Protein AF-A0A9P1C323-F1 (afdb_monomer_lite)

Radius of gyration: 33.11 Å; chains: 1; bounding box: 82×76×85 Å

InterPro domains:
  IPR007803 Aspartyl/asparaginy/proline hydroxylase [PF05118] (334-451)
  IPR027443 Isopenicillin N synthase-like superfamily [G3DSA:2.60.120.330] (253-458)
  IPR051821 Aspartyl/Asparaginyl beta-hydroxylase domain-containing protein [PTHR46332] (334-455)

pLDDT: mean 73.24, std 21.14, range [24.55, 97.62]

Sequence (754 aa):
MRPRNAAISAQFGLLWVWTVETAAPKNKNLWDGSDPDTLQRDHQLEQVLDLTLRRSPDWARGHALKAALCNFWQPRNRSCALIRSRQALRLDQKDEVALLTAASIEAERMPRVFRCNSCKDTSLKTLPSSSTSYQSMIWRTLNNSLARKQRRKRLLPLLRRAVDSMVTPRAEVKGALALQLGGTKEAMKLWKEAMSLKPSRAMANKAIMQMTFLARHDLAEAFKEVSVKEGLWRSTTQRPLTYWSSLDKETPFPGAEVDERLPLTAEQFQLRLEEFKDEILQQRLKLAHNPGFSPCAPNSWCWEEDSGILPEYSRFRGFWETGIVFMGKEPQPGEEDQRCSKLLPRTCRVIQEILGASGLTITGATISSVFGPYTSIFPHAAKTQGRFRLHCVLQLPSDGISLLRVHVHGRERYHRRGECFWFDESTDHDAEFISKGTEPRVLLMVDIEHPQLQGKGQPEPVSAMPFSARYWSSFLPSDQPLYVPSPLEAEWLRHAEWMETDKAPLLLCERLPRRTVAKWLEELETSDLDALSPSIFSAFWHLHDASLHWIEPLVATLQHPASHCQNMWPENFRHLESRGYLLLSRNDWLADPGQRILFDAGVSTYKNSTSWLFQSYSRNGIVFDRIFGWEMQLEGHEQIPLHVLQQSSFSTDPVVSTKDGHSATANPVQLISQLCQPEDFCVFKLDINRSVTERELVDQLLEGPVSQGLLDEFFWKDQVEMPHFGLSGSGSLQQSYHRFLRLRNHGVRAHSWP

Structure (mmCIF, N/CA/C/O backbone):
data_AF-A0A9P1C323-F1
#
_entry.id   AF-A0A9P1C323-F1
#
loop_
_atom_site.group_PDB
_atom_site.id
_atom_site.type_symbol
_atom_site.label_atom_id
_atom_site.label_alt_id
_atom_site.label_comp_id
_atom_site.label_asym_id
_atom_site.label_entity_id
_atom_site.label_seq_id
_atom_site.pdbx_PDB_ins_code
_atom_site.Cartn_x
_atom_site.Cartn_y
_atom_site.Cartn_z
_atom_site.occupancy
_atom_site.B_iso_or_equiv
_atom_site.auth_seq_id
_atom_site.auth_comp_id
_atom_site.auth_asym_id
_atom_site.auth_atom_id
_atom_site.pdbx_PDB_model_num
ATOM 1 N N . MET A 1 1 ? 29.117 25.622 -42.605 1.00 37.28 1 MET A N 1
ATOM 2 C CA . MET A 1 1 ? 28.370 26.625 -41.811 1.00 37.28 1 MET A CA 1
ATOM 3 C C . MET A 1 1 ? 28.382 26.170 -40.355 1.00 37.28 1 MET A C 1
ATOM 5 O O . MET A 1 1 ? 28.102 25.008 -40.108 1.00 37.28 1 MET A O 1
ATOM 9 N N . ARG A 1 2 ? 28.853 27.021 -39.432 1.00 30.55 2 ARG A N 1
ATOM 10 C CA . ARG A 1 2 ? 29.204 26.665 -38.037 1.00 30.55 2 ARG A CA 1
ATOM 11 C C . ARG A 1 2 ? 27.980 26.303 -37.166 1.00 30.55 2 ARG A C 1
ATOM 13 O O . ARG A 1 2 ? 26.915 26.871 -37.401 1.00 30.55 2 ARG A O 1
ATOM 20 N N . PRO A 1 3 ? 28.137 25.470 -36.114 1.00 43.94 3 PRO A N 1
ATOM 21 C CA . PRO A 1 3 ? 27.086 25.188 -35.139 1.00 43.94 3 PRO A CA 1
ATOM 22 C C . PRO A 1 3 ? 27.047 26.255 -34.030 1.00 43.94 3 PRO A C 1
ATOM 24 O O . PRO A 1 3 ? 28.088 26.714 -33.558 1.00 43.94 3 PRO A O 1
ATOM 27 N N . ARG A 1 4 ? 25.838 26.640 -33.596 1.00 34.97 4 ARG A N 1
ATOM 28 C CA . ARG A 1 4 ? 25.590 27.604 -32.500 1.00 34.97 4 ARG A CA 1
ATOM 29 C C . ARG A 1 4 ? 24.813 27.028 -31.302 1.00 34.97 4 ARG A C 1
ATOM 31 O O . ARG A 1 4 ? 24.475 27.784 -30.401 1.00 34.97 4 ARG A O 1
ATOM 38 N N . ASN A 1 5 ? 24.581 25.715 -31.229 1.00 37.12 5 ASN A N 1
ATOM 39 C CA . ASN A 1 5 ? 23.662 25.142 -30.227 1.00 37.12 5 ASN A CA 1
ATOM 40 C C . ASN A 1 5 ? 24.314 24.507 -28.983 1.00 37.12 5 ASN A C 1
ATOM 42 O O . ASN A 1 5 ? 23.591 24.092 -28.086 1.00 37.12 5 ASN A O 1
ATOM 46 N N . ALA A 1 6 ? 25.645 24.483 -28.858 1.00 35.50 6 ALA A N 1
ATOM 47 C CA . ALA A 1 6 ? 26.303 23.918 -27.668 1.00 35.50 6 ALA A CA 1
ATOM 48 C C . ALA A 1 6 ? 26.488 24.923 -26.507 1.00 35.50 6 ALA A C 1
ATOM 50 O O . ALA A 1 6 ? 26.696 24.519 -25.368 1.00 35.50 6 ALA A O 1
ATOM 51 N N . ALA A 1 7 ? 26.376 26.234 -26.757 1.00 29.34 7 ALA A N 1
ATOM 52 C CA . ALA A 1 7 ? 26.677 27.256 -25.746 1.00 29.34 7 ALA A CA 1
ATOM 53 C C . ALA A 1 7 ? 25.513 27.566 -24.781 1.00 29.34 7 ALA A C 1
ATOM 55 O O . ALA A 1 7 ? 25.740 28.145 -23.722 1.00 29.34 7 ALA A O 1
ATOM 56 N N . ILE A 1 8 ? 24.277 27.166 -25.107 1.00 33.53 8 ILE A N 1
ATOM 57 C CA . ILE A 1 8 ? 23.095 27.509 -24.298 1.00 33.53 8 ILE A CA 1
ATOM 58 C C . ILE A 1 8 ? 22.883 26.497 -23.156 1.00 33.53 8 ILE A C 1
ATOM 60 O O . ILE A 1 8 ? 22.582 26.913 -22.044 1.00 33.53 8 ILE A O 1
ATOM 64 N N . SER A 1 9 ? 23.150 25.197 -23.344 1.00 33.44 9 SER A N 1
ATOM 65 C CA . SER A 1 9 ? 23.005 24.208 -22.253 1.00 33.44 9 SER A CA 1
ATOM 66 C C . SER A 1 9 ? 24.048 24.350 -21.135 1.00 33.44 9 SER A C 1
ATOM 68 O O . SER A 1 9 ? 23.741 24.060 -19.982 1.00 33.44 9 SER A O 1
ATOM 70 N N . ALA A 1 10 ? 25.253 24.848 -21.432 1.00 33.16 10 ALA A N 1
ATOM 71 C CA . ALA A 1 10 ? 26.308 25.017 -20.427 1.00 33.16 10 ALA A CA 1
ATOM 72 C C . ALA A 1 10 ? 26.129 26.280 -19.557 1.00 33.16 10 ALA A C 1
ATOM 74 O O . ALA A 1 10 ? 26.482 26.273 -18.379 1.00 33.16 10 ALA A O 1
ATOM 75 N N . GLN A 1 11 ? 25.521 27.351 -20.087 1.00 30.33 11 GLN A N 1
ATOM 76 C CA . GLN A 1 11 ? 25.260 28.575 -19.310 1.00 30.33 11 GLN A CA 1
ATOM 77 C C . GLN A 1 11 ? 24.102 28.425 -18.306 1.00 30.33 11 GLN A C 1
ATOM 79 O O . GLN A 1 11 ? 24.108 29.089 -17.271 1.00 30.33 11 GLN A O 1
ATOM 84 N N . PHE A 1 12 ? 23.148 27.519 -18.552 1.00 33.19 12 PHE A N 1
ATOM 85 C CA . PHE A 1 12 ? 22.023 27.279 -17.638 1.00 33.19 12 PHE A CA 1
ATOM 86 C C . PHE A 1 12 ? 22.390 26.422 -16.414 1.00 33.19 12 PHE A C 1
ATOM 88 O O . PHE A 1 12 ? 21.807 26.618 -15.349 1.00 33.19 12 PHE A O 1
ATOM 95 N N . GLY A 1 13 ? 23.383 25.529 -16.525 1.00 32.41 13 GLY A N 1
ATOM 96 C CA . GLY A 1 13 ? 23.885 24.744 -15.388 1.00 32.41 13 GLY A CA 1
ATOM 97 C C . GLY A 1 13 ? 24.683 25.577 -14.377 1.00 32.41 13 GLY A C 1
ATOM 98 O O . GLY A 1 13 ? 24.575 25.360 -13.174 1.00 32.41 13 GLY A O 1
ATOM 99 N N . LEU A 1 14 ? 25.424 26.586 -14.848 1.00 28.86 14 LEU A N 1
ATOM 100 C CA . LEU A 1 14 ? 26.293 27.417 -14.005 1.00 28.86 14 LEU A CA 1
ATOM 101 C C . LEU A 1 14 ? 25.557 28.561 -13.282 1.00 28.86 14 LEU A C 1
ATOM 103 O O . LEU A 1 14 ? 25.962 28.934 -12.184 1.00 28.86 14 LEU A O 1
ATOM 107 N N . LEU A 1 15 ? 24.446 29.082 -13.824 1.00 26.91 15 LEU A N 1
ATOM 108 C CA . LEU A 1 15 ? 23.653 30.123 -13.143 1.00 26.91 15 LEU A CA 1
ATOM 109 C C . LEU A 1 15 ? 22.745 29.581 -12.021 1.00 26.91 15 LEU A C 1
ATOM 111 O O . LEU A 1 15 ? 22.389 30.332 -11.112 1.00 26.91 15 LEU A O 1
ATOM 115 N N . TRP A 1 16 ? 22.380 28.293 -12.059 1.00 30.50 16 TRP A N 1
ATOM 116 C CA . TRP A 1 16 ? 21.467 27.682 -11.080 1.00 30.50 16 TRP A CA 1
ATOM 117 C C . TRP A 1 16 ? 22.183 27.190 -9.813 1.00 30.50 16 TRP A C 1
ATOM 119 O O . TRP A 1 16 ? 21.614 27.240 -8.725 1.00 30.50 16 TRP A O 1
ATOM 129 N N . VAL A 1 17 ? 23.454 26.788 -9.931 1.00 30.64 17 VAL A N 1
ATOM 130 C CA . VAL A 1 17 ? 24.275 26.345 -8.788 1.00 30.64 17 VAL A CA 1
ATOM 131 C C . VAL A 1 17 ? 24.694 27.528 -7.902 1.00 30.64 17 VAL A C 1
ATOM 133 O O . VAL A 1 17 ? 24.761 27.389 -6.686 1.00 30.64 17 VAL A O 1
ATOM 136 N N . TRP A 1 18 ? 24.871 28.732 -8.458 1.00 26.58 18 TRP A N 1
ATOM 137 C CA . TRP A 1 18 ? 25.382 29.874 -7.683 1.00 26.58 18 TRP A CA 1
ATOM 138 C C . TRP A 1 18 ? 24.329 30.623 -6.842 1.00 26.58 18 TRP A C 1
ATOM 140 O O . TRP A 1 18 ? 24.681 31.318 -5.892 1.00 26.58 18 TRP A O 1
ATOM 150 N N . THR A 1 19 ? 23.032 30.480 -7.142 1.00 31.58 19 THR A N 1
ATOM 151 C CA . THR A 1 19 ? 21.959 31.224 -6.445 1.00 31.58 19 THR A CA 1
ATOM 152 C C . THR A 1 19 ? 21.258 30.442 -5.331 1.00 31.58 19 THR A C 1
ATOM 154 O O . THR A 1 19 ? 20.610 31.057 -4.488 1.00 31.58 19 THR A O 1
ATOM 157 N N . VAL A 1 20 ? 21.404 29.112 -5.268 1.00 31.89 20 VAL A N 1
ATOM 158 C CA . VAL A 1 20 ? 20.704 28.275 -4.271 1.00 31.89 20 VAL A CA 1
ATOM 159 C C . VAL A 1 20 ? 21.572 27.946 -3.046 1.00 31.89 20 VAL A C 1
ATOM 161 O O . VAL A 1 20 ? 21.030 27.731 -1.964 1.00 31.89 20 VAL A O 1
ATOM 164 N N . GLU A 1 21 ? 22.905 27.991 -3.147 1.00 28.77 21 GLU A N 1
ATOM 165 C CA . GLU A 1 21 ? 23.796 27.635 -2.025 1.00 28.77 21 GLU A CA 1
ATOM 166 C C . GLU A 1 21 ? 24.104 28.775 -1.034 1.00 28.77 21 GLU A C 1
ATOM 168 O O . GLU A 1 21 ? 24.689 28.520 0.016 1.00 28.77 21 GLU A O 1
ATOM 173 N N . THR A 1 22 ? 23.672 30.019 -1.280 1.00 31.48 22 THR A N 1
ATOM 174 C CA . THR A 1 22 ? 24.030 31.166 -0.409 1.00 31.48 22 THR A CA 1
ATOM 175 C C . THR A 1 22 ? 22.871 31.850 0.325 1.00 31.48 22 THR A C 1
ATOM 177 O O . THR A 1 22 ? 23.102 32.809 1.059 1.00 31.48 22 THR A O 1
ATOM 180 N N . ALA A 1 23 ? 21.638 31.338 0.251 1.00 31.25 23 ALA A N 1
ATOM 181 C CA . ALA A 1 23 ? 20.483 31.954 0.917 1.00 31.25 23 ALA A CA 1
ATOM 182 C C . ALA A 1 23 ? 19.813 31.025 1.947 1.00 31.25 23 ALA A C 1
ATOM 184 O O . ALA A 1 23 ? 18.691 30.559 1.765 1.00 31.25 23 ALA A O 1
ATOM 185 N N . ALA A 1 24 ? 20.484 30.784 3.077 1.00 29.61 24 ALA A N 1
ATOM 186 C CA . ALA A 1 24 ? 19.832 30.275 4.285 1.00 29.61 24 ALA A CA 1
ATOM 187 C C . ALA A 1 24 ? 19.329 31.462 5.135 1.00 29.61 24 ALA A C 1
ATOM 189 O O . ALA A 1 24 ? 20.154 32.201 5.683 1.00 29.61 24 ALA A O 1
ATOM 190 N N . PRO A 1 25 ? 18.009 31.685 5.301 1.00 34.09 25 PRO A N 1
ATOM 191 C CA . PRO A 1 25 ? 17.539 32.764 6.154 1.00 34.09 25 PRO A CA 1
ATOM 192 C C . PRO A 1 25 ? 17.656 32.361 7.628 1.00 34.09 25 PRO A C 1
ATOM 194 O O . PRO A 1 25 ? 17.023 31.414 8.094 1.00 34.09 25 PRO A O 1
ATOM 197 N N . LYS A 1 26 ? 18.436 33.138 8.388 1.00 35.62 26 LYS A N 1
ATOM 198 C CA . LYS A 1 26 ? 18.573 33.030 9.853 1.00 35.62 26 LYS A CA 1
ATOM 199 C C . LYS A 1 26 ? 17.372 33.569 10.646 1.00 35.62 26 LYS A C 1
ATOM 201 O O . LYS A 1 26 ? 17.424 33.565 11.870 1.00 35.62 26 LYS A O 1
ATOM 206 N N . ASN A 1 27 ? 16.281 33.993 10.004 1.00 32.97 27 ASN A N 1
ATOM 207 C CA . ASN A 1 27 ? 15.125 34.549 10.708 1.00 32.97 27 ASN A CA 1
ATOM 208 C C . ASN A 1 27 ? 13.858 33.714 10.512 1.00 32.97 27 ASN A C 1
ATOM 210 O O . ASN A 1 27 ? 13.192 33.755 9.481 1.00 32.97 27 ASN A O 1
ATOM 214 N N . LYS A 1 28 ? 13.492 32.988 11.572 1.00 37.66 28 LYS A N 1
ATOM 215 C CA . LYS A 1 28 ? 12.142 32.464 11.776 1.00 37.66 28 LYS A CA 1
ATOM 216 C C . LYS A 1 28 ? 11.246 33.639 12.161 1.00 37.66 28 LYS A C 1
ATOM 218 O O . LYS A 1 28 ? 11.184 33.932 13.344 1.00 37.66 28 LYS A O 1
ATOM 223 N N . ASN A 1 29 ? 10.584 34.304 11.211 1.00 38.59 29 ASN A N 1
ATOM 224 C CA . ASN A 1 29 ? 9.265 34.920 11.425 1.00 38.59 29 ASN A CA 1
ATOM 225 C C . ASN A 1 29 ? 8.638 35.436 10.116 1.00 38.59 29 ASN A C 1
ATOM 227 O O . ASN A 1 29 ? 9.310 36.055 9.306 1.00 38.59 29 ASN A O 1
ATOM 231 N N . LEU A 1 30 ? 7.319 35.207 10.016 1.00 39.34 30 LEU A N 1
ATOM 232 C CA . LEU A 1 30 ? 6.333 35.726 9.049 1.00 39.34 30 LEU A CA 1
ATOM 233 C C . LEU A 1 30 ? 6.392 35.180 7.606 1.00 39.34 30 LEU A C 1
ATOM 235 O O . LEU A 1 30 ? 7.192 35.582 6.778 1.00 39.34 30 LEU A O 1
ATOM 239 N N . TRP A 1 31 ? 5.449 34.270 7.323 1.00 42.66 31 TRP A N 1
ATOM 240 C CA . TRP A 1 31 ? 5.076 33.801 5.986 1.00 42.66 31 TRP A CA 1
ATOM 241 C C . TRP A 1 31 ? 3.858 34.598 5.505 1.00 42.66 31 TRP A C 1
ATOM 243 O O . TRP A 1 31 ? 2.740 34.357 5.978 1.00 42.66 31 TRP A O 1
ATOM 253 N N . ASP A 1 32 ? 4.052 35.511 4.561 1.00 38.25 32 ASP A N 1
ATOM 254 C CA . ASP A 1 32 ? 2.974 36.035 3.726 1.00 38.25 32 ASP A CA 1
ATOM 255 C C . ASP A 1 32 ? 3.155 35.551 2.277 1.00 38.25 32 ASP A C 1
ATOM 257 O O . ASP A 1 32 ? 4.237 35.147 1.858 1.00 38.25 32 ASP A O 1
ATOM 261 N N . GLY A 1 33 ? 2.063 35.474 1.520 1.00 42.75 33 GLY A N 1
ATOM 262 C CA . GLY A 1 33 ? 2.070 34.945 0.153 1.00 42.75 33 GLY A CA 1
ATOM 263 C C . GLY A 1 33 ? 2.736 35.855 -0.886 1.00 42.75 33 GLY A C 1
ATOM 264 O O . GLY A 1 33 ? 2.560 35.594 -2.073 1.00 42.75 33 GLY A O 1
ATOM 265 N N . SER A 1 34 ? 3.440 36.912 -0.466 1.00 42.69 34 SER A N 1
ATOM 266 C CA . SER A 1 34 ? 4.171 37.842 -1.339 1.00 42.69 34 SER A CA 1
ATOM 267 C C . SER A 1 34 ? 5.638 37.466 -1.528 1.00 42.69 34 SER A C 1
ATOM 269 O O . SER A 1 34 ? 6.329 38.148 -2.279 1.00 42.69 34 SER A O 1
ATOM 271 N N . ASP A 1 35 ? 6.106 36.394 -0.882 1.00 52.09 35 ASP A N 1
ATOM 272 C CA . ASP A 1 35 ? 7.475 35.904 -1.028 1.00 52.09 35 ASP A CA 1
ATOM 273 C C . ASP A 1 35 ? 7.804 35.598 -2.513 1.00 52.09 35 ASP A C 1
ATOM 275 O O . ASP A 1 35 ? 7.203 34.678 -3.095 1.00 52.09 35 ASP A O 1
ATOM 279 N N . PRO A 1 36 ? 8.731 36.352 -3.145 1.00 49.44 36 PRO A N 1
ATOM 280 C CA . PRO A 1 36 ? 9.102 36.203 -4.556 1.00 49.44 36 PRO A CA 1
ATOM 281 C C . PRO A 1 36 ? 9.515 34.774 -4.921 1.00 49.44 36 PRO A C 1
ATOM 283 O O . PRO A 1 36 ? 9.192 34.284 -6.006 1.00 49.44 36 PRO A O 1
ATOM 286 N N . ASP A 1 37 ? 10.129 34.069 -3.974 1.00 54.03 37 ASP A N 1
ATOM 287 C CA . ASP A 1 37 ? 10.560 32.685 -4.122 1.00 54.03 37 ASP A CA 1
ATOM 288 C C . ASP A 1 37 ? 9.388 31.715 -4.296 1.00 54.03 37 ASP A C 1
ATOM 290 O O . ASP A 1 37 ? 9.484 30.725 -5.024 1.00 54.03 37 ASP A O 1
ATOM 294 N N . THR A 1 38 ? 8.257 31.986 -3.643 1.00 51.91 38 THR A N 1
ATOM 295 C CA . THR A 1 38 ? 7.056 31.150 -3.759 1.00 51.91 38 THR A CA 1
ATOM 296 C C . THR A 1 38 ? 6.400 31.337 -5.130 1.00 51.91 38 THR A C 1
ATOM 298 O O . THR A 1 38 ? 5.990 30.358 -5.755 1.00 51.91 38 THR A O 1
ATOM 301 N N . LEU A 1 39 ? 6.360 32.573 -5.636 1.00 56.72 39 LEU A N 1
ATOM 302 C CA . LEU A 1 39 ? 5.829 32.899 -6.964 1.00 56.72 39 LEU A CA 1
ATOM 303 C C . LEU A 1 39 ? 6.687 32.318 -8.097 1.00 56.72 39 LEU A C 1
ATOM 305 O O . LEU A 1 39 ? 6.141 31.792 -9.068 1.00 56.72 39 LEU A O 1
ATOM 309 N N . GLN A 1 40 ? 8.014 32.373 -7.965 1.00 61.16 40 GLN A N 1
ATOM 310 C CA . GLN A 1 40 ? 8.942 31.817 -8.950 1.00 61.16 40 GLN A CA 1
ATOM 311 C C . GLN A 1 40 ? 8.848 30.286 -9.030 1.00 61.16 40 GLN A C 1
ATOM 313 O O . GLN A 1 40 ? 8.858 29.720 -10.124 1.00 61.16 40 GLN A O 1
ATOM 318 N N . ARG A 1 41 ? 8.684 29.606 -7.889 1.00 57.31 41 ARG A N 1
ATOM 319 C CA . ARG A 1 41 ? 8.530 28.142 -7.828 1.00 57.31 41 ARG A CA 1
ATOM 320 C C . ARG A 1 41 ? 7.170 27.664 -8.348 1.00 57.31 41 ARG A C 1
ATOM 322 O O . ARG A 1 41 ? 7.116 26.656 -9.050 1.00 57.31 41 ARG A O 1
ATOM 329 N N . ASP A 1 42 ? 6.088 28.396 -8.067 1.00 55.97 42 ASP A N 1
ATOM 330 C CA . ASP A 1 42 ? 4.763 28.108 -8.640 1.00 55.97 42 ASP A CA 1
ATOM 331 C C . ASP A 1 42 ? 4.798 28.240 -10.181 1.00 55.97 42 ASP A C 1
ATOM 333 O O . ASP A 1 42 ? 4.241 27.399 -10.888 1.00 55.97 42 ASP A O 1
ATOM 337 N N . HIS A 1 43 ? 5.525 29.230 -10.717 1.00 63.22 43 HIS A N 1
ATOM 338 C CA . HIS A 1 43 ? 5.708 29.396 -12.164 1.00 63.22 43 HIS A CA 1
ATOM 339 C C . HIS A 1 43 ? 6.529 28.261 -12.802 1.00 63.22 43 HIS A C 1
ATOM 341 O O . HIS A 1 43 ? 6.187 27.777 -13.880 1.00 63.22 43 HIS A O 1
ATOM 347 N N . GLN A 1 44 ? 7.580 27.784 -12.127 1.00 60.59 44 GLN A N 1
ATOM 348 C CA . GLN A 1 44 ? 8.351 26.620 -12.582 1.00 60.59 44 GLN A CA 1
ATOM 349 C C . GLN A 1 44 ? 7.486 25.353 -12.639 1.00 60.59 44 GLN A C 1
ATOM 351 O O . GLN A 1 44 ? 7.558 24.613 -13.617 1.00 60.59 44 GLN A O 1
ATOM 356 N N . LEU A 1 45 ? 6.621 25.121 -11.644 1.00 56.84 45 LEU A N 1
ATOM 357 C CA . LEU A 1 45 ? 5.692 23.985 -11.642 1.00 56.84 45 LEU A CA 1
ATOM 358 C C . LEU A 1 45 ? 4.668 24.065 -12.789 1.00 56.84 45 LEU A C 1
ATOM 360 O O . LEU A 1 45 ? 4.352 23.046 -13.401 1.00 56.84 45 LEU A O 1
ATOM 364 N N . GLU A 1 46 ? 4.165 25.262 -13.104 1.00 62.00 46 GLU A N 1
ATOM 365 C CA . GLU A 1 46 ? 3.268 25.489 -14.246 1.00 62.00 46 GLU A CA 1
ATOM 366 C C . GLU A 1 46 ? 3.943 25.157 -15.583 1.00 62.00 46 GLU A C 1
ATOM 368 O O . GLU A 1 46 ? 3.351 24.458 -16.407 1.00 62.00 46 GLU A O 1
ATOM 373 N N . GLN A 1 47 ? 5.185 25.608 -15.787 1.00 64.75 47 GLN A N 1
ATOM 374 C CA . GLN A 1 47 ? 5.958 25.314 -17.000 1.00 64.75 47 GLN A CA 1
ATOM 375 C C . GLN A 1 47 ? 6.227 23.814 -17.150 1.00 64.75 47 GLN A C 1
ATOM 377 O O . GLN A 1 47 ? 6.063 23.255 -18.232 1.00 64.75 47 GLN A O 1
ATOM 382 N N . VAL A 1 48 ? 6.585 23.160 -16.047 1.00 57.59 48 VAL A N 1
ATOM 383 C CA . VAL A 1 48 ? 6.789 21.712 -15.939 1.00 57.59 48 VAL A CA 1
ATOM 384 C C . VAL A 1 48 ? 5.533 20.939 -16.339 1.00 57.59 48 VAL A C 1
ATOM 386 O O . VAL A 1 48 ? 5.602 20.060 -17.193 1.00 57.59 48 VAL A O 1
ATOM 389 N N . LEU A 1 49 ? 4.378 21.296 -15.772 1.00 56.94 49 LEU A N 1
ATOM 390 C CA . LEU A 1 49 ? 3.105 20.649 -16.087 1.00 56.94 49 LEU A CA 1
ATOM 391 C C . LEU A 1 49 ? 2.713 20.861 -17.551 1.00 56.94 49 LEU A C 1
ATOM 393 O O . LEU A 1 49 ? 2.321 19.904 -18.211 1.00 56.94 49 LEU A O 1
ATOM 397 N N . ASP A 1 50 ? 2.837 22.080 -18.083 1.00 62.84 50 ASP A N 1
ATOM 398 C CA . ASP A 1 50 ? 2.514 22.359 -19.490 1.00 62.84 50 ASP A CA 1
ATOM 399 C C . ASP A 1 50 ? 3.436 21.583 -20.450 1.00 62.84 50 ASP A C 1
ATOM 401 O O . ASP A 1 50 ? 2.969 21.058 -21.460 1.00 62.84 50 ASP A O 1
ATOM 405 N N . LEU A 1 51 ? 4.724 21.438 -20.115 1.00 58.12 51 LEU A N 1
ATOM 406 C CA . LEU A 1 51 ? 5.691 20.654 -20.889 1.00 58.12 51 LEU A CA 1
ATOM 407 C C . LEU A 1 51 ? 5.381 19.150 -20.870 1.00 58.12 51 LEU A C 1
ATOM 409 O O . LEU A 1 51 ? 5.353 18.539 -21.939 1.00 58.12 51 LEU A O 1
ATOM 413 N N . THR A 1 52 ? 5.101 18.562 -19.701 1.00 53.56 52 THR A N 1
ATOM 414 C CA . THR A 1 52 ? 4.750 17.134 -19.580 1.00 53.56 52 THR A CA 1
ATOM 415 C C . THR A 1 52 ? 3.447 16.811 -20.318 1.00 53.56 52 THR A C 1
ATOM 417 O O . THR A 1 52 ? 3.347 15.795 -21.004 1.00 53.56 52 THR A O 1
ATOM 420 N N . LEU A 1 53 ? 2.454 17.705 -20.267 1.00 57.19 53 LEU A N 1
ATOM 421 C CA . LEU A 1 53 ? 1.187 17.520 -20.983 1.00 57.19 53 LEU A CA 1
ATOM 422 C C . LEU A 1 53 ? 1.320 17.591 -22.506 1.00 57.19 53 LEU A C 1
ATOM 424 O O . LEU A 1 53 ? 0.528 16.968 -23.206 1.00 57.19 53 LEU A O 1
ATOM 428 N N . ARG A 1 54 ? 2.310 18.324 -23.025 1.00 62.78 54 ARG A N 1
ATOM 429 C CA . ARG A 1 54 ? 2.566 18.423 -24.471 1.00 62.78 54 ARG A CA 1
ATOM 430 C C . ARG A 1 54 ? 3.407 17.277 -25.031 1.00 62.78 54 ARG A C 1
ATOM 432 O O . ARG A 1 54 ? 3.427 17.120 -26.248 1.00 62.78 54 ARG A O 1
ATOM 439 N N . ARG A 1 55 ? 4.153 16.546 -24.195 1.00 52.38 55 ARG A N 1
ATOM 440 C CA . ARG A 1 55 ? 5.242 15.664 -24.659 1.00 52.38 55 ARG A CA 1
ATOM 441 C C . ARG A 1 55 ? 5.154 14.202 -24.219 1.00 52.38 55 ARG A C 1
ATOM 443 O O . ARG A 1 55 ? 5.939 13.412 -24.728 1.00 52.38 55 ARG A O 1
ATOM 450 N N . SER A 1 56 ? 4.243 13.827 -23.319 1.00 49.16 56 SER A N 1
ATOM 451 C CA . SER A 1 56 ? 4.295 12.505 -22.674 1.00 49.16 56 SER A CA 1
ATOM 452 C C . SER A 1 56 ? 3.100 11.577 -22.995 1.00 49.16 56 SER A C 1
ATOM 454 O O . SER A 1 56 ? 1.979 12.061 -23.202 1.00 49.16 56 SER A O 1
ATOM 456 N N . PRO A 1 57 ? 3.301 10.240 -23.003 1.00 52.88 57 PRO A N 1
ATOM 457 C CA . PRO A 1 57 ? 2.231 9.237 -23.134 1.00 52.88 57 PRO A CA 1
ATOM 458 C C . PRO A 1 57 ? 1.229 9.280 -21.959 1.00 52.88 57 PRO A C 1
ATOM 460 O O . PRO A 1 57 ? 1.503 9.872 -20.913 1.00 52.88 57 PRO A O 1
ATOM 463 N N . ASP A 1 58 ? 0.042 8.680 -22.120 1.00 47.28 58 ASP A N 1
ATOM 464 C CA . ASP A 1 58 ? -1.112 8.881 -21.215 1.00 47.28 58 ASP A CA 1
ATOM 465 C C . ASP A 1 58 ? -0.848 8.542 -19.742 1.00 47.28 58 ASP A C 1
ATOM 467 O O . ASP A 1 58 ? -1.373 9.203 -18.841 1.00 47.28 58 ASP A O 1
ATOM 471 N N . TRP A 1 59 ? -0.008 7.543 -19.474 1.00 49.88 59 TRP A N 1
ATOM 472 C CA . TRP A 1 59 ? 0.344 7.142 -18.113 1.00 49.88 59 TRP A CA 1
ATOM 473 C C . TRP A 1 59 ? 1.164 8.227 -17.392 1.00 49.88 59 TRP A C 1
ATOM 475 O O . TRP A 1 59 ? 0.850 8.580 -16.253 1.00 49.88 59 TRP A O 1
ATOM 485 N N . ALA A 1 60 ? 2.130 8.853 -18.070 1.00 53.75 60 ALA A N 1
ATOM 486 C CA . ALA A 1 60 ? 2.974 9.916 -17.520 1.00 53.75 60 ALA A CA 1
ATOM 487 C C . ALA A 1 60 ? 2.173 11.192 -17.195 1.00 53.75 60 ALA A C 1
ATOM 489 O O . ALA A 1 60 ? 2.437 11.869 -16.195 1.00 53.75 60 ALA A O 1
ATOM 490 N N . ARG A 1 61 ? 1.108 11.474 -17.960 1.00 58.91 61 ARG A N 1
ATOM 491 C CA . ARG A 1 61 ? 0.169 12.573 -17.659 1.00 58.91 61 ARG A CA 1
ATOM 492 C C . ARG A 1 61 ? -0.584 12.341 -16.346 1.00 58.91 61 ARG A C 1
ATOM 494 O O . ARG A 1 61 ? -0.808 13.289 -15.592 1.00 58.91 61 ARG A O 1
ATOM 501 N N . GLY A 1 62 ? -0.890 11.085 -16.013 1.00 53.91 62 GLY A N 1
ATOM 502 C CA . GLY A 1 62 ? -1.453 10.703 -14.716 1.00 53.91 62 GLY A CA 1
ATOM 503 C C . GLY A 1 62 ? -0.510 10.985 -13.536 1.00 53.91 62 GLY A C 1
ATOM 504 O O . GLY A 1 62 ? -0.960 11.450 -12.488 1.00 53.91 62 GLY A O 1
ATOM 505 N N . HIS A 1 63 ? 0.800 10.768 -13.695 1.00 54.75 63 HIS A N 1
ATOM 506 C CA . HIS A 1 63 ? 1.803 11.067 -12.660 1.00 54.75 63 HIS A CA 1
ATOM 507 C C . HIS A 1 63 ? 2.052 12.571 -12.499 1.00 54.75 63 HIS A C 1
ATOM 509 O O . HIS A 1 63 ? 2.130 13.057 -11.369 1.00 54.75 63 HIS A O 1
ATOM 515 N N . ALA A 1 64 ? 2.069 13.326 -13.600 1.00 55.84 64 ALA A N 1
ATOM 516 C CA . ALA A 1 64 ? 2.095 14.789 -13.572 1.00 55.84 64 ALA A CA 1
ATOM 517 C C . ALA A 1 64 ? 0.896 15.374 -12.826 1.00 55.84 64 ALA A C 1
ATOM 519 O O . ALA A 1 64 ? 1.045 16.249 -11.969 1.00 55.84 64 ALA A O 1
ATOM 520 N N . LEU A 1 65 ? -0.290 14.816 -13.067 1.00 54.84 65 LEU A N 1
ATOM 521 C CA . LEU A 1 65 ? -1.489 15.190 -12.339 1.00 54.84 65 LEU A CA 1
ATOM 522 C C . LEU A 1 65 ? -1.374 14.850 -10.843 1.00 54.84 65 LEU A C 1
ATOM 524 O O . LEU A 1 65 ? -1.638 15.711 -10.006 1.00 54.84 65 LEU A O 1
ATOM 528 N N . LYS A 1 66 ? -0.911 13.643 -10.483 1.00 54.28 66 LYS A N 1
ATOM 529 C CA . LYS A 1 66 ? -0.659 13.250 -9.080 1.00 54.28 66 LYS A CA 1
ATOM 530 C C . LYS A 1 66 ? 0.311 14.212 -8.382 1.00 54.28 66 LYS A C 1
ATOM 532 O O . LYS A 1 66 ? 0.056 14.616 -7.252 1.00 54.28 66 LYS A O 1
ATOM 537 N N . ALA A 1 67 ? 1.389 14.616 -9.050 1.00 56.84 67 ALA A N 1
ATOM 538 C CA . ALA A 1 67 ? 2.375 15.553 -8.518 1.00 56.84 67 ALA A CA 1
ATOM 539 C C . ALA A 1 67 ? 1.788 16.932 -8.206 1.00 56.84 67 ALA A C 1
ATOM 541 O O . ALA A 1 67 ? 1.999 17.477 -7.118 1.00 56.84 67 ALA A O 1
ATOM 542 N N . ALA A 1 68 ? 0.996 17.462 -9.137 1.00 55.06 68 ALA A N 1
ATOM 543 C CA . ALA A 1 68 ? 0.292 18.722 -8.958 1.00 55.06 68 ALA A CA 1
ATOM 544 C C . ALA A 1 68 ? -0.724 18.651 -7.804 1.00 55.06 68 ALA A C 1
ATOM 546 O O . ALA A 1 68 ? -0.824 19.585 -7.007 1.00 55.06 68 ALA A O 1
ATOM 547 N N . LEU A 1 69 ? -1.436 17.526 -7.674 1.00 51.47 69 LEU A N 1
ATOM 548 C CA . LEU A 1 69 ? -2.412 17.287 -6.608 1.00 51.47 69 LEU A CA 1
ATOM 549 C C . LEU A 1 69 ? -1.744 17.131 -5.225 1.00 51.47 69 LEU A C 1
ATOM 551 O O . LEU A 1 69 ? -2.237 17.701 -4.251 1.00 51.47 69 LEU A O 1
ATOM 555 N N . CYS A 1 70 ? -0.597 16.447 -5.127 1.00 49.78 70 CYS A N 1
ATOM 556 C CA . CYS A 1 70 ? 0.182 16.318 -3.886 1.00 49.78 70 CYS A CA 1
ATOM 557 C C . CYS A 1 70 ? 0.726 17.667 -3.384 1.00 49.78 70 CYS A C 1
ATOM 559 O O . CYS A 1 70 ? 0.648 17.943 -2.187 1.00 49.78 70 CYS A O 1
ATOM 561 N N . ASN A 1 71 ? 1.217 18.532 -4.283 1.00 52.75 71 ASN A N 1
ATOM 562 C CA . ASN A 1 71 ? 1.635 19.904 -3.939 1.00 52.75 71 ASN A CA 1
ATOM 563 C C . ASN A 1 71 ? 0.471 20.742 -3.377 1.00 52.75 71 ASN A C 1
ATOM 565 O O . ASN A 1 71 ? 0.672 21.622 -2.541 1.00 52.75 71 ASN A O 1
ATOM 569 N N . PHE A 1 72 ? -0.756 20.448 -3.812 1.00 47.56 72 PHE A N 1
ATOM 570 C CA . PHE A 1 72 ? -1.970 21.133 -3.375 1.00 47.56 72 PHE A CA 1
ATOM 571 C C . PHE A 1 72 ? -2.498 20.668 -2.010 1.00 47.56 72 PHE A C 1
ATOM 573 O O . PHE A 1 72 ? -3.051 21.477 -1.260 1.00 47.56 72 PHE A O 1
ATOM 580 N N . TRP A 1 73 ? -2.355 19.378 -1.695 1.00 38.84 73 TRP A N 1
ATOM 581 C CA . TRP A 1 73 ? -3.043 18.741 -0.568 1.00 38.84 73 TRP A CA 1
ATOM 582 C C . TRP A 1 73 ? -2.384 18.930 0.792 1.00 38.84 73 TRP A C 1
ATOM 584 O O . TRP A 1 73 ? -3.075 19.228 1.764 1.00 38.84 73 TRP A O 1
ATOM 594 N N . GLN A 1 74 ? -1.060 18.825 0.882 1.00 43.50 74 GLN A N 1
ATOM 595 C CA . GLN A 1 74 ? -0.363 18.914 2.164 1.00 43.50 74 GLN A CA 1
ATOM 596 C C . GLN A 1 74 ? 0.848 19.851 2.065 1.00 43.50 74 GLN A C 1
ATOM 598 O O . GLN A 1 74 ? 1.963 19.399 1.807 1.00 43.50 74 GLN A O 1
ATOM 603 N N . PRO A 1 75 ? 0.692 21.162 2.360 1.00 41.06 75 PRO A N 1
ATOM 604 C CA . PRO A 1 75 ? 1.812 22.106 2.340 1.00 41.06 75 PRO A CA 1
ATOM 605 C C . PRO A 1 75 ? 2.923 21.771 3.350 1.00 41.06 75 PRO A C 1
ATOM 607 O O . PRO A 1 75 ? 3.996 22.370 3.288 1.00 41.06 75 PRO A O 1
ATOM 610 N N . ARG A 1 76 ? 2.657 20.857 4.297 1.00 37.69 76 ARG A N 1
ATOM 611 C CA . ARG A 1 76 ? 3.612 20.368 5.301 1.00 37.69 76 ARG A CA 1
ATOM 612 C C . ARG A 1 76 ? 4.481 19.212 4.805 1.00 37.69 76 ARG A C 1
ATOM 614 O O . ARG A 1 76 ? 5.537 19.000 5.384 1.00 37.69 76 ARG A O 1
ATOM 621 N N . ASN A 1 77 ? 4.101 18.525 3.726 1.00 44.81 77 ASN A N 1
ATOM 622 C CA . ASN A 1 77 ? 4.869 17.409 3.172 1.00 44.81 77 ASN A CA 1
ATOM 623 C C . ASN A 1 77 ? 5.457 17.775 1.798 1.00 44.81 77 ASN A C 1
ATOM 625 O O . ASN A 1 77 ? 5.201 17.142 0.772 1.00 44.81 77 ASN A O 1
ATOM 629 N N . ARG A 1 78 ? 6.238 18.867 1.787 1.00 47.59 78 ARG A N 1
ATOM 630 C CA . ARG A 1 78 ? 6.881 19.433 0.584 1.00 47.59 78 ARG A CA 1
ATOM 631 C C . ARG A 1 78 ? 7.836 18.446 -0.086 1.00 47.59 78 ARG A C 1
ATOM 633 O O . ARG A 1 78 ? 7.970 18.476 -1.304 1.00 47.59 78 ARG A O 1
ATOM 640 N N . SER A 1 79 ? 8.431 17.542 0.689 1.00 47.50 79 SER A N 1
ATOM 641 C CA . SER A 1 79 ? 9.265 16.452 0.183 1.00 47.50 79 SER A CA 1
ATOM 642 C C . SER A 1 79 ? 8.459 15.520 -0.720 1.00 47.50 79 SER A C 1
ATOM 644 O O . SER A 1 79 ? 8.882 15.253 -1.838 1.00 47.50 79 SER A O 1
ATOM 646 N N . CYS A 1 80 ? 7.248 15.123 -0.312 1.00 43.88 80 CYS A N 1
ATOM 647 C CA . CYS A 1 80 ? 6.386 14.247 -1.108 1.00 43.88 80 CYS A CA 1
ATOM 648 C C . CYS A 1 80 ? 5.991 14.887 -2.451 1.00 43.88 80 CYS A C 1
ATOM 650 O O . CYS A 1 80 ? 6.028 14.240 -3.495 1.00 43.88 80 CYS A O 1
ATOM 652 N N . ALA A 1 81 ? 5.683 16.184 -2.457 1.00 46.19 81 ALA A N 1
ATOM 653 C CA . ALA A 1 81 ? 5.289 16.885 -3.673 1.00 46.19 81 ALA A CA 1
ATOM 654 C C . ALA A 1 81 ? 6.463 17.198 -4.622 1.00 46.19 81 ALA A C 1
ATOM 656 O O . ALA A 1 81 ? 6.308 17.124 -5.844 1.00 46.19 81 ALA A O 1
ATOM 657 N N . LEU A 1 82 ? 7.650 17.488 -4.076 1.00 45.41 82 LEU A N 1
ATOM 658 C CA . LEU A 1 82 ? 8.886 17.646 -4.846 1.00 45.41 82 LEU A CA 1
ATOM 659 C C . LEU A 1 82 ? 9.334 16.308 -5.454 1.00 45.41 82 LEU A C 1
ATOM 661 O O . LEU A 1 82 ? 9.714 16.268 -6.620 1.00 45.41 82 LEU A O 1
ATOM 665 N N . ILE A 1 83 ? 9.214 15.209 -4.701 1.00 50.56 83 ILE A N 1
ATOM 666 C CA . ILE A 1 83 ? 9.462 13.838 -5.174 1.00 50.56 83 ILE A CA 1
ATOM 667 C C . ILE A 1 83 ? 8.500 13.492 -6.315 1.00 50.56 83 ILE A C 1
ATOM 669 O O . ILE A 1 83 ? 8.945 13.087 -7.384 1.00 50.56 83 ILE A O 1
ATOM 673 N N . ARG A 1 84 ? 7.196 13.742 -6.152 1.00 47.84 84 ARG A N 1
ATOM 674 C CA . ARG A 1 84 ? 6.188 13.445 -7.185 1.00 47.84 84 ARG A CA 1
ATOM 675 C C . ARG A 1 84 ? 6.348 14.317 -8.436 1.00 47.84 84 ARG A C 1
ATOM 677 O O . ARG A 1 84 ? 6.160 13.832 -9.545 1.00 47.84 84 ARG A O 1
ATOM 684 N N . SER A 1 85 ? 6.745 15.583 -8.286 1.00 45.91 85 SER A N 1
ATOM 685 C CA . SER A 1 85 ? 7.022 16.478 -9.428 1.00 45.91 85 SER A CA 1
ATOM 686 C C . SER A 1 85 ? 8.298 16.074 -10.173 1.00 45.91 85 SER A C 1
ATOM 688 O O . SER A 1 85 ? 8.345 16.160 -11.397 1.00 45.91 85 SER A O 1
ATOM 690 N N . ARG A 1 86 ? 9.310 15.563 -9.456 1.00 46.59 86 ARG A N 1
ATOM 691 C CA . ARG A 1 86 ? 10.517 14.959 -10.045 1.00 46.59 86 ARG A CA 1
ATOM 692 C C . ARG A 1 86 ? 10.214 13.636 -10.755 1.00 46.59 86 ARG A C 1
ATOM 694 O O . ARG A 1 86 ? 10.775 13.414 -11.819 1.00 46.59 86 ARG A O 1
ATOM 701 N N . GLN A 1 87 ? 9.290 12.826 -10.230 1.00 47.97 87 GLN A N 1
ATOM 702 C CA . GLN A 1 87 ? 8.750 11.644 -10.916 1.00 47.97 87 GLN A CA 1
ATOM 703 C C . GLN A 1 87 ? 8.039 12.048 -12.221 1.00 47.97 87 GLN A C 1
ATOM 705 O O . GLN A 1 87 ? 8.341 11.518 -13.276 1.00 47.97 87 GLN A O 1
ATOM 710 N N . ALA A 1 88 ? 7.163 13.055 -12.200 1.00 43.81 88 ALA A N 1
ATOM 711 C CA . ALA A 1 88 ? 6.432 13.503 -13.391 1.00 43.81 88 ALA A CA 1
ATOM 712 C C . ALA A 1 88 ? 7.303 14.081 -14.525 1.00 43.81 88 ALA A C 1
ATOM 714 O O . ALA A 1 88 ? 6.907 14.044 -15.688 1.00 43.81 88 ALA A O 1
ATOM 715 N N . LEU A 1 89 ? 8.463 14.650 -14.190 1.00 42.38 89 LEU A N 1
ATOM 716 C CA . LEU A 1 89 ? 9.371 15.296 -15.142 1.00 42.38 89 LEU A CA 1
ATOM 717 C C . LEU A 1 89 ? 10.438 14.378 -15.739 1.00 42.38 89 LEU A C 1
ATOM 719 O O . LEU A 1 89 ? 11.101 14.785 -16.689 1.00 42.38 89 LEU A O 1
ATOM 723 N N . ARG A 1 90 ? 10.655 13.192 -15.165 1.00 43.72 90 ARG A N 1
ATOM 724 C CA . ARG A 1 90 ? 11.793 12.321 -15.508 1.00 43.72 90 ARG A CA 1
ATOM 725 C C . ARG A 1 90 ? 11.402 10.966 -16.090 1.00 43.72 90 ARG A C 1
ATOM 727 O O . ARG A 1 90 ? 12.267 10.121 -16.256 1.00 43.72 90 ARG A O 1
ATOM 734 N N . LEU A 1 91 ? 10.129 10.742 -16.397 1.00 40.56 91 LEU A N 1
ATOM 735 C CA . LEU A 1 91 ? 9.660 9.426 -16.820 1.00 40.56 91 LEU A CA 1
ATOM 736 C C . LEU A 1 91 ? 9.528 9.325 -18.344 1.00 40.56 91 LEU A C 1
ATOM 738 O O . LEU A 1 91 ? 8.485 9.631 -18.916 1.00 40.56 91 LEU A O 1
ATOM 742 N N . ASP A 1 92 ? 10.627 8.905 -18.964 1.00 29.86 92 ASP A N 1
ATOM 743 C CA . ASP A 1 92 ? 10.747 7.566 -19.563 1.00 29.86 92 ASP A CA 1
ATOM 744 C C . ASP A 1 92 ? 12.166 7.068 -19.206 1.00 29.86 92 ASP A C 1
ATOM 746 O O . ASP A 1 92 ? 13.092 7.874 -19.239 1.00 29.86 92 ASP A O 1
ATOM 750 N N . GLN A 1 93 ? 12.475 5.848 -18.770 1.00 42.66 93 GLN A N 1
ATOM 751 C CA . GLN A 1 93 ? 11.755 4.615 -18.452 1.00 42.66 93 GLN A CA 1
ATOM 752 C C . GLN A 1 93 ? 12.612 3.974 -17.320 1.00 42.66 93 GLN A C 1
ATOM 754 O O . GLN A 1 93 ? 13.823 3.896 -17.512 1.00 42.66 93 GLN A O 1
ATOM 759 N N . LYS A 1 94 ? 12.028 3.499 -16.195 1.00 33.94 94 LYS A N 1
ATOM 760 C CA . LYS A 1 94 ? 12.596 2.552 -15.173 1.00 33.94 94 LYS A CA 1
ATOM 761 C C . LYS A 1 94 ? 12.928 2.969 -13.719 1.00 33.94 94 LYS A C 1
ATOM 763 O O . LYS A 1 94 ? 13.042 2.065 -12.899 1.00 33.94 94 LYS A O 1
ATOM 768 N N . ASP A 1 95 ? 12.948 4.235 -13.302 1.00 36.75 95 ASP A N 1
ATOM 769 C CA . ASP A 1 95 ? 13.449 4.569 -11.941 1.00 36.75 95 ASP A CA 1
ATOM 770 C C . ASP A 1 95 ? 12.369 4.816 -10.858 1.00 36.75 95 ASP A C 1
ATOM 772 O O . ASP A 1 95 ? 12.371 5.841 -10.170 1.00 36.75 95 ASP A O 1
ATOM 776 N N . GLU A 1 96 ? 11.428 3.878 -10.679 1.00 34.56 96 GLU A N 1
ATOM 777 C CA . GLU A 1 96 ? 10.350 3.980 -9.669 1.00 34.56 96 GLU A CA 1
ATOM 778 C C . GLU A 1 96 ? 10.648 3.244 -8.338 1.00 34.56 96 GLU A C 1
ATOM 780 O O . GLU A 1 96 ? 10.176 3.674 -7.285 1.00 34.56 96 GLU A O 1
ATOM 785 N N . VAL A 1 97 ? 11.477 2.193 -8.322 1.00 36.69 97 VAL A N 1
ATOM 786 C CA . VAL A 1 97 ? 11.571 1.278 -7.158 1.00 36.69 97 VAL A CA 1
ATOM 787 C C . VAL A 1 97 ? 12.609 1.718 -6.109 1.00 36.69 97 VAL A C 1
ATOM 789 O O . VAL A 1 97 ? 12.350 1.643 -4.908 1.00 36.69 97 VAL A O 1
ATOM 792 N N . ALA A 1 98 ? 13.741 2.301 -6.523 1.00 35.78 98 ALA A N 1
ATOM 793 C CA . ALA A 1 98 ? 14.845 2.662 -5.618 1.00 35.78 98 ALA A CA 1
ATOM 794 C C . ALA A 1 98 ? 14.515 3.793 -4.616 1.00 35.78 98 ALA A C 1
ATOM 796 O O . ALA A 1 98 ? 15.138 3.911 -3.560 1.00 35.78 98 ALA A O 1
ATOM 797 N N . LEU A 1 99 ? 13.517 4.627 -4.920 1.00 35.47 99 LEU A N 1
ATOM 798 C CA . LEU A 1 99 ? 13.150 5.785 -4.096 1.00 35.47 99 LEU A CA 1
ATOM 799 C C . LEU A 1 99 ? 12.000 5.505 -3.116 1.00 35.47 99 LEU A C 1
ATOM 801 O O . LEU A 1 99 ? 11.884 6.207 -2.110 1.00 35.47 99 LEU A O 1
ATOM 805 N N . LEU A 1 100 ? 11.172 4.483 -3.367 1.00 33.44 100 LEU A N 1
ATOM 806 C CA . LEU A 1 100 ? 10.055 4.105 -2.491 1.00 33.44 100 LEU A CA 1
ATOM 807 C C . LEU A 1 100 ? 10.520 3.271 -1.287 1.00 33.44 100 LEU A C 1
ATOM 809 O O . LEU A 1 100 ? 10.023 3.476 -0.179 1.00 33.44 100 LEU A O 1
ATOM 813 N N . THR A 1 101 ? 11.545 2.434 -1.455 1.00 36.69 101 THR A N 1
ATOM 814 C CA . THR A 1 101 ? 12.110 1.621 -0.364 1.00 36.69 101 THR A CA 1
ATOM 815 C C . THR A 1 101 ? 12.873 2.476 0.657 1.00 36.69 101 THR A C 1
ATOM 817 O O . THR A 1 101 ? 12.714 2.289 1.861 1.00 36.69 101 THR A O 1
ATOM 820 N N . ALA A 1 102 ? 13.606 3.506 0.212 1.00 35.31 102 ALA A N 1
ATOM 821 C CA . ALA A 1 102 ? 14.289 4.443 1.115 1.00 35.31 102 ALA A CA 1
ATOM 822 C C . ALA A 1 102 ? 13.312 5.320 1.932 1.00 35.31 102 ALA A C 1
ATOM 824 O O . ALA A 1 102 ? 13.612 5.705 3.059 1.00 35.31 102 ALA A O 1
ATOM 825 N N . ALA A 1 103 ? 12.124 5.613 1.389 1.00 32.94 103 ALA A N 1
ATOM 826 C CA . ALA A 1 103 ? 11.108 6.426 2.059 1.00 32.94 103 ALA A CA 1
ATOM 827 C C . ALA A 1 103 ? 10.218 5.620 3.026 1.00 32.94 103 ALA A C 1
ATOM 829 O O . ALA A 1 103 ? 9.764 6.177 4.024 1.00 32.94 103 ALA A O 1
ATOM 830 N N . SER A 1 104 ? 9.996 4.324 2.767 1.00 35.47 104 SER A N 1
ATOM 831 C CA . SER A 1 104 ? 9.273 3.430 3.688 1.00 35.47 104 SER A CA 1
ATOM 832 C C . SER A 1 104 ? 10.090 3.140 4.953 1.00 35.47 104 SER A C 1
ATOM 834 O O . SER A 1 104 ? 9.540 3.134 6.050 1.00 35.47 104 SER A O 1
ATOM 836 N N . ILE A 1 105 ? 11.415 3.006 4.813 1.00 34.69 105 ILE A N 1
ATOM 837 C CA . ILE A 1 105 ? 12.338 2.768 5.933 1.00 34.69 105 ILE A CA 1
ATOM 838 C C . ILE A 1 105 ? 12.459 4.004 6.845 1.00 34.69 105 ILE A C 1
ATOM 840 O O . ILE A 1 105 ? 12.519 3.847 8.063 1.00 34.69 105 ILE A O 1
ATOM 844 N N . GLU A 1 106 ? 12.411 5.231 6.305 1.00 35.78 106 GLU A N 1
ATOM 845 C CA . GLU A 1 106 ? 12.382 6.440 7.150 1.00 35.78 106 GLU A CA 1
ATOM 846 C C . GLU A 1 106 ? 11.005 6.780 7.723 1.00 35.78 106 GLU A C 1
ATOM 848 O O . GLU A 1 106 ? 10.930 7.396 8.786 1.00 35.78 106 GLU A O 1
ATOM 853 N N . ALA A 1 107 ? 9.908 6.339 7.102 1.00 33.22 107 ALA A N 1
ATOM 854 C CA . ALA A 1 107 ? 8.573 6.475 7.686 1.00 33.22 107 ALA A CA 1
ATOM 855 C C . ALA A 1 107 ? 8.385 5.592 8.937 1.00 33.22 107 ALA A C 1
ATOM 857 O O . ALA A 1 107 ? 7.674 5.994 9.858 1.00 33.22 107 ALA A O 1
ATOM 858 N N . GLU A 1 108 ? 9.065 4.443 9.010 1.00 32.94 108 GLU A N 1
ATOM 859 C CA . GLU A 1 108 ? 9.072 3.563 10.190 1.00 32.94 108 GLU A CA 1
ATOM 860 C C . GLU A 1 108 ? 10.087 3.982 11.270 1.00 32.94 108 GLU A C 1
ATOM 862 O O . GLU A 1 108 ? 9.975 3.558 12.421 1.00 32.94 108 GLU A O 1
ATOM 867 N N . ARG A 1 109 ? 11.050 4.856 10.939 1.00 29.91 109 ARG A N 1
ATOM 868 C CA . ARG A 1 109 ? 12.111 5.315 11.857 1.00 29.91 109 ARG A CA 1
ATOM 869 C C . ARG A 1 109 ? 11.963 6.746 12.362 1.00 29.91 109 ARG A C 1
ATOM 871 O O . ARG A 1 109 ? 12.727 7.151 13.240 1.00 29.91 109 ARG A O 1
ATOM 878 N N . MET A 1 110 ? 10.984 7.516 11.889 1.00 25.05 110 MET A N 1
ATOM 879 C CA . MET A 1 110 ? 10.739 8.839 12.461 1.00 25.05 110 MET A CA 1
ATOM 880 C C . MET A 1 110 ? 10.223 8.709 13.902 1.00 25.05 110 MET A C 1
ATOM 882 O O . MET A 1 110 ? 9.131 8.173 14.117 1.00 25.05 110 MET A O 1
ATOM 886 N N . PRO A 1 111 ? 10.936 9.245 14.913 1.00 24.55 111 PRO A N 1
ATOM 887 C CA . PRO A 1 111 ? 10.341 9.396 16.226 1.00 24.55 111 PRO A CA 1
ATOM 888 C C . PRO A 1 111 ? 9.105 10.278 16.061 1.00 24.55 111 PRO A C 1
ATOM 890 O O . PRO A 1 111 ? 9.181 11.382 15.512 1.00 24.55 111 PRO A O 1
ATOM 893 N N . ARG A 1 112 ? 7.951 9.788 16.537 1.00 27.88 112 ARG A N 1
ATOM 894 C CA . ARG A 1 112 ? 6.773 10.633 16.751 1.00 27.88 112 ARG A CA 1
ATOM 895 C C . ARG A 1 112 ? 7.275 11.892 17.447 1.00 27.88 112 ARG A C 1
ATOM 897 O O . ARG A 1 112 ? 7.845 11.795 18.534 1.00 27.88 112 ARG A O 1
ATOM 904 N N . VAL A 1 113 ? 7.075 13.058 16.835 1.00 25.61 113 VAL A N 1
ATOM 905 C CA . VAL A 1 113 ? 7.305 14.348 17.493 1.00 25.61 113 VAL A CA 1
ATOM 906 C C . VAL A 1 113 ? 6.220 14.501 18.562 1.00 25.61 113 VAL A C 1
ATOM 908 O O . VAL A 1 113 ? 5.258 15.249 18.422 1.00 25.61 113 VAL A O 1
ATOM 911 N N . PHE A 1 114 ? 6.359 13.736 19.642 1.00 27.73 114 PHE A N 1
ATOM 912 C CA . PHE A 1 114 ? 5.870 14.133 20.941 1.00 27.73 114 PHE A CA 1
ATOM 913 C C . PHE A 1 114 ? 6.628 15.398 21.326 1.00 27.73 114 PHE A C 1
ATOM 915 O O . PHE A 1 114 ? 7.812 15.559 21.023 1.00 27.73 114 PHE A O 1
ATOM 922 N N . ARG A 1 115 ? 5.909 16.317 21.971 1.00 33.41 115 ARG A N 1
ATOM 923 C CA . ARG A 1 115 ? 6.470 17.514 22.598 1.00 33.41 115 ARG A CA 1
ATOM 924 C C . ARG A 1 115 ? 7.818 17.177 23.233 1.00 33.41 115 ARG A C 1
ATOM 926 O O . ARG A 1 115 ? 7.905 16.261 24.047 1.00 33.41 115 ARG A O 1
ATOM 933 N N . CYS A 1 116 ? 8.845 17.938 22.869 1.00 26.23 116 CYS A N 1
ATOM 934 C CA . CYS A 1 116 ? 10.118 17.937 23.568 1.00 26.23 116 CYS A CA 1
ATOM 935 C C . CYS A 1 116 ? 9.865 18.318 25.038 1.00 26.23 116 CYS A C 1
ATOM 937 O O . CYS A 1 116 ? 9.780 19.495 25.377 1.00 26.23 116 CYS A O 1
ATOM 939 N N . ASN A 1 117 ? 9.703 17.319 25.908 1.00 33.88 117 ASN A N 1
ATOM 940 C CA . ASN A 1 117 ? 9.608 17.503 27.358 1.00 33.88 117 ASN A CA 1
ATOM 941 C C . ASN A 1 117 ? 10.989 17.759 27.996 1.00 33.88 117 ASN A C 1
ATOM 943 O O . ASN A 1 117 ? 11.077 17.939 29.208 1.00 33.88 117 ASN A O 1
ATOM 947 N N . SER A 1 118 ? 12.070 17.794 27.205 1.00 30.89 118 SER A N 1
ATOM 948 C CA . SER A 1 118 ? 13.440 18.023 27.679 1.00 30.89 118 SER A CA 1
ATOM 949 C C . SER A 1 118 ? 14.000 19.417 27.381 1.00 30.89 118 SER A C 1
ATOM 951 O O . SER A 1 118 ? 15.141 19.690 27.748 1.00 30.89 118 SER A O 1
ATOM 953 N N . CYS A 1 119 ? 13.212 20.354 26.841 1.00 29.20 119 CYS A N 1
ATOM 954 C CA . CYS A 1 119 ? 13.577 21.775 26.873 1.00 29.20 119 CYS A CA 1
ATOM 955 C C . CYS A 1 119 ? 13.387 22.345 28.292 1.00 29.20 119 CYS A C 1
ATOM 957 O O . CYS A 1 119 ? 12.511 23.169 28.540 1.00 29.20 119 CYS A O 1
ATOM 959 N N . LYS A 1 120 ? 14.224 21.907 29.239 1.00 32.38 120 LYS A N 1
ATOM 960 C CA . LYS A 1 120 ? 14.522 22.663 30.458 1.00 32.38 120 LYS A CA 1
ATOM 961 C C . LYS A 1 120 ? 15.499 23.776 30.085 1.00 32.38 120 LYS A C 1
ATOM 963 O O . LYS A 1 120 ? 16.680 23.691 30.393 1.00 32.38 120 LYS A O 1
ATOM 968 N N . ASP A 1 121 ? 15.002 24.802 29.404 1.00 29.83 121 ASP A N 1
ATOM 969 C CA . ASP A 1 121 ? 15.693 26.087 29.386 1.00 29.83 121 ASP A CA 1
ATOM 970 C C . ASP A 1 121 ? 15.025 26.985 30.430 1.00 29.83 121 ASP A C 1
ATOM 972 O O . ASP A 1 121 ? 13.906 27.472 30.269 1.00 29.83 121 ASP A O 1
ATOM 976 N N . THR A 1 122 ? 15.691 27.117 31.572 1.00 30.59 122 THR A N 1
ATOM 977 C CA . THR A 1 122 ? 15.239 27.862 32.752 1.00 30.59 122 THR A CA 1
ATOM 978 C C . THR A 1 122 ? 15.421 29.380 32.624 1.00 30.59 122 THR A C 1
ATOM 980 O O . THR A 1 122 ? 15.449 30.070 33.641 1.00 30.59 122 THR A O 1
ATOM 983 N N . SER A 1 123 ? 15.517 29.934 31.411 1.00 29.72 123 SER A N 1
ATOM 984 C CA . SER A 1 123 ? 15.899 31.339 31.195 1.00 29.72 123 SER A CA 1
ATOM 985 C C . SER A 1 123 ? 14.847 32.245 30.534 1.00 29.72 123 SER A C 1
ATOM 987 O O . SER A 1 123 ? 15.177 33.341 30.097 1.00 29.72 123 SER A O 1
ATOM 989 N N . LEU A 1 124 ? 13.561 31.876 30.532 1.00 31.05 124 LEU A N 1
ATOM 990 C CA . LEU A 1 124 ? 12.471 32.793 30.154 1.00 31.05 124 LEU A CA 1
ATOM 991 C C . LEU A 1 124 ? 11.383 32.819 31.229 1.00 31.05 124 LEU A C 1
ATOM 993 O O . LEU A 1 124 ? 10.277 32.304 31.069 1.00 31.05 124 LEU A O 1
ATOM 997 N N . LYS A 1 125 ? 11.718 33.439 32.363 1.00 30.80 125 LYS A N 1
ATOM 998 C CA . LYS A 1 125 ? 10.713 33.947 33.299 1.00 30.80 125 LYS A CA 1
ATOM 999 C C . LYS A 1 125 ? 10.180 35.280 32.769 1.00 30.80 125 LYS A C 1
ATOM 1001 O O . LYS A 1 125 ? 10.944 36.104 32.286 1.00 30.80 125 LYS A O 1
ATOM 1006 N N . THR A 1 126 ? 8.867 35.453 32.923 1.00 32.91 126 THR A N 1
ATOM 1007 C CA . THR A 1 126 ? 8.049 36.660 32.699 1.00 32.91 126 THR A CA 1
ATOM 1008 C C . THR A 1 126 ? 7.756 37.062 31.251 1.00 32.91 126 THR A C 1
ATOM 1010 O O . THR A 1 126 ? 8.467 37.871 30.676 1.00 32.91 126 THR A O 1
ATOM 1013 N N . LEU A 1 127 ? 6.613 36.606 30.723 1.00 26.84 127 LEU A N 1
ATOM 1014 C CA . LEU A 1 127 ? 5.711 37.435 29.906 1.00 26.84 127 LEU A CA 1
ATOM 1015 C C . LEU A 1 127 ? 4.249 37.047 30.228 1.00 26.84 127 LEU A C 1
ATOM 1017 O O . LEU A 1 127 ? 3.949 35.851 30.287 1.00 26.84 127 LEU A O 1
ATOM 1021 N N . PRO A 1 128 ? 3.347 38.015 30.484 1.00 26.45 128 PRO A N 1
ATOM 1022 C CA . PRO A 1 128 ? 1.986 37.741 30.928 1.00 26.45 128 PRO A CA 1
ATOM 1023 C C . PRO A 1 128 ? 1.064 37.309 29.781 1.00 26.45 128 PRO A C 1
ATOM 1025 O O . PRO A 1 128 ? 1.201 37.710 28.626 1.00 26.45 128 PRO A O 1
ATOM 1028 N N . SER A 1 129 ? 0.080 36.495 30.148 1.00 38.50 129 SER A N 1
ATOM 1029 C CA . SER A 1 129 ? -1.031 36.013 29.335 1.00 38.50 129 SER A CA 1
ATOM 1030 C C . SER A 1 129 ? -1.845 37.148 28.697 1.00 38.50 129 SER A C 1
ATOM 1032 O O . SER A 1 129 ? -2.542 37.863 29.411 1.00 38.50 129 SER A O 1
ATOM 1034 N N . SER A 1 130 ? -1.835 37.278 27.364 1.00 33.12 130 SER A N 1
ATOM 1035 C CA . SER A 1 130 ? -3.007 37.722 26.581 1.00 33.12 130 SER A CA 1
ATOM 1036 C C . SER A 1 130 ? -2.810 37.627 25.050 1.00 33.12 130 SER A C 1
ATOM 1038 O O . SER A 1 130 ? -1.827 38.081 24.476 1.00 33.12 130 SER A O 1
ATOM 1040 N N . SER A 1 131 ? -3.831 37.081 24.379 1.00 31.81 131 SER A N 1
ATOM 1041 C CA . SER A 1 131 ? -4.317 37.395 23.014 1.00 31.81 131 SER A CA 1
ATOM 1042 C C . SER A 1 131 ? -3.516 37.091 21.725 1.00 31.81 131 SER A C 1
ATOM 1044 O O . SER A 1 131 ? -4.122 37.105 20.652 1.00 31.81 131 SER A O 1
ATOM 1046 N N . THR A 1 132 ? -2.230 36.732 21.740 1.00 30.94 132 THR A N 1
ATOM 1047 C CA . THR A 1 132 ? -1.443 36.638 20.481 1.00 30.94 132 THR A CA 1
ATOM 1048 C C . THR A 1 132 ? -1.634 35.362 19.639 1.00 30.94 132 THR A C 1
ATOM 1050 O O . THR A 1 132 ? -1.329 35.372 18.442 1.00 30.94 132 THR A O 1
ATOM 1053 N N . SER A 1 133 ? -2.190 34.266 20.176 1.00 43.34 133 SER A N 1
ATOM 1054 C CA . SER A 1 133 ? -2.355 33.029 19.381 1.00 43.34 133 SER A CA 1
ATOM 1055 C C . SER A 1 133 ? -3.512 33.108 18.373 1.00 43.34 133 SER A C 1
ATOM 1057 O O . SER A 1 133 ? -3.386 32.614 17.250 1.00 43.34 133 SER A O 1
ATOM 1059 N N . TYR A 1 134 ? -4.600 33.802 18.724 1.00 32.00 134 TYR A N 1
ATOM 1060 C CA . TYR A 1 134 ? -5.840 33.821 17.942 1.00 32.00 134 TYR A CA 1
ATOM 1061 C C . TYR A 1 134 ? -5.731 34.696 16.683 1.00 32.00 134 TYR A C 1
ATOM 1063 O O . TYR A 1 134 ? -6.116 34.273 15.591 1.00 32.00 134 TYR A O 1
ATOM 1071 N N . GLN A 1 135 ? -5.109 35.877 16.793 1.00 30.00 135 GLN A N 1
ATOM 1072 C CA . GLN A 1 135 ? -4.875 36.754 15.641 1.00 30.00 135 GLN A CA 1
ATOM 1073 C C . GLN A 1 135 ? -3.873 36.147 14.648 1.00 30.00 135 GLN A C 1
ATOM 1075 O O . GLN A 1 135 ? -4.107 36.217 13.443 1.00 30.00 135 GLN A O 1
ATOM 1080 N N . SER A 1 136 ? -2.820 35.461 15.121 1.00 34.09 136 SER A N 1
ATOM 1081 C CA . SER A 1 136 ? -1.862 34.790 14.225 1.00 34.09 136 SER A CA 1
ATOM 1082 C C . SER A 1 136 ? -2.481 33.598 13.479 1.00 34.09 136 SER A C 1
ATOM 1084 O O . SER A 1 136 ? -2.128 33.336 12.328 1.00 34.09 136 SER A O 1
ATOM 1086 N N . MET A 1 137 ? -3.444 32.900 14.095 1.00 36.47 137 MET A N 1
ATOM 1087 C CA . MET A 1 137 ? -4.153 31.778 13.478 1.00 36.47 137 MET A CA 1
ATOM 1088 C C . MET A 1 137 ? -5.144 32.253 12.407 1.00 36.47 137 MET A C 1
ATOM 1090 O O . MET A 1 137 ? -5.177 31.684 11.315 1.00 36.47 137 MET A O 1
ATOM 1094 N N . ILE A 1 138 ? -5.894 33.330 12.670 1.00 34.56 138 ILE A N 1
ATOM 1095 C CA . ILE A 1 138 ? -6.816 33.939 11.697 1.00 34.56 138 ILE A CA 1
ATOM 1096 C C . ILE A 1 138 ? -6.044 34.504 10.498 1.00 34.56 138 ILE A C 1
ATOM 1098 O O . ILE A 1 138 ? -6.392 34.199 9.356 1.00 34.56 138 ILE A O 1
ATOM 1102 N N . TRP A 1 139 ? -4.944 35.230 10.735 1.00 31.03 139 TRP A N 1
ATOM 1103 C CA . TRP A 1 139 ? -4.096 35.763 9.661 1.00 31.03 139 TRP A CA 1
ATOM 1104 C C . TRP A 1 139 ? -3.450 34.654 8.816 1.00 31.03 139 TRP A C 1
ATOM 1106 O O . TRP A 1 139 ? -3.476 34.722 7.588 1.00 31.03 139 TRP A O 1
ATOM 1116 N N . ARG A 1 140 ? -2.953 33.572 9.438 1.00 37.94 140 ARG A N 1
ATOM 1117 C CA . ARG A 1 140 ? -2.428 32.394 8.714 1.00 37.94 140 ARG A CA 1
ATOM 1118 C C . ARG A 1 140 ? -3.506 31.678 7.903 1.00 37.94 140 ARG A C 1
ATOM 1120 O O . ARG A 1 140 ? -3.225 31.194 6.809 1.00 37.94 140 ARG A O 1
ATOM 1127 N N . THR A 1 141 ? -4.733 31.606 8.409 1.00 37.03 141 THR A N 1
ATOM 1128 C CA . THR A 1 141 ? -5.851 30.944 7.718 1.00 37.03 141 THR A CA 1
ATOM 1129 C C . THR A 1 141 ? -6.339 31.774 6.524 1.00 37.03 141 THR A C 1
ATOM 1131 O O . THR A 1 141 ? -6.576 31.221 5.448 1.00 37.03 141 THR A O 1
ATOM 1134 N N . LEU A 1 142 ? -6.406 33.103 6.668 1.00 30.27 142 LEU A N 1
ATOM 1135 C CA . LEU A 1 142 ? -6.780 34.038 5.599 1.00 30.27 142 LEU A CA 1
ATOM 1136 C C . LEU A 1 142 ? -5.722 34.116 4.486 1.00 30.27 142 LEU A C 1
ATOM 1138 O O . LEU A 1 142 ? -6.076 33.977 3.313 1.00 30.27 142 LEU A O 1
ATOM 1142 N N . ASN A 1 143 ? -4.434 34.227 4.829 1.00 36.19 143 ASN A N 1
ATOM 1143 C CA . ASN A 1 143 ? -3.348 34.236 3.839 1.00 36.19 143 ASN A CA 1
ATOM 1144 C C . ASN A 1 143 ? -3.227 32.909 3.082 1.00 36.19 143 ASN A C 1
ATOM 1146 O O . ASN A 1 143 ? -3.074 32.904 1.859 1.00 36.19 143 ASN A O 1
ATOM 1150 N N . ASN A 1 144 ? -3.378 31.772 3.773 1.00 51.28 144 ASN A N 1
ATOM 1151 C CA . ASN A 1 144 ? -3.416 30.467 3.111 1.00 51.28 144 ASN A CA 1
ATOM 1152 C C . ASN A 1 144 ? -4.638 30.327 2.191 1.00 51.28 144 ASN A C 1
ATOM 1154 O O . ASN A 1 144 ? -4.544 29.685 1.149 1.00 51.28 144 ASN A O 1
ATOM 1158 N N . SER A 1 145 ? -5.774 30.943 2.531 1.00 47.31 145 SER A N 1
ATOM 1159 C CA . SER A 1 145 ? -6.985 30.936 1.700 1.00 47.31 145 SER A CA 1
ATOM 1160 C C . SER A 1 145 ? -6.819 31.754 0.412 1.00 47.31 145 SER A C 1
ATOM 1162 O O . SER A 1 145 ? -7.163 31.269 -0.668 1.00 47.31 145 SER A O 1
ATOM 1164 N N . LEU A 1 146 ? -6.234 32.956 0.486 1.00 48.09 146 LEU A N 1
ATOM 1165 C CA . LEU A 1 146 ? -5.966 33.804 -0.686 1.00 48.09 146 LEU A CA 1
ATOM 1166 C C . LEU A 1 146 ? -4.910 33.196 -1.621 1.00 48.09 146 LEU A C 1
ATOM 1168 O O . LEU A 1 146 ? -5.159 33.088 -2.825 1.00 48.09 146 LEU A O 1
ATOM 1172 N N . ALA A 1 147 ? -3.795 32.704 -1.074 1.00 57.75 147 ALA A N 1
ATOM 1173 C CA . ALA A 1 147 ? -2.756 32.036 -1.859 1.00 57.75 147 ALA A CA 1
ATOM 1174 C C . ALA A 1 147 ? -3.269 30.738 -2.513 1.00 57.75 147 ALA A C 1
ATOM 1176 O O . ALA A 1 147 ? -2.949 30.456 -3.669 1.00 57.75 147 ALA A O 1
ATOM 1177 N N . ARG A 1 148 ? -4.126 29.965 -1.823 1.00 57.47 148 ARG A N 1
ATOM 1178 C CA . ARG A 1 148 ? -4.807 28.795 -2.409 1.00 57.47 148 ARG A CA 1
ATOM 1179 C C . ARG A 1 148 ? -5.766 29.193 -3.529 1.00 57.47 148 ARG A C 1
ATOM 1181 O O . ARG A 1 148 ? -5.781 28.531 -4.563 1.00 57.47 148 ARG A O 1
ATOM 1188 N N . LYS A 1 149 ? -6.545 30.270 -3.365 1.00 61.19 149 LYS A N 1
ATOM 1189 C CA . LYS A 1 149 ? -7.461 30.772 -4.408 1.00 61.19 149 LYS A CA 1
ATOM 1190 C C . LYS A 1 149 ? -6.710 31.218 -5.666 1.00 61.19 149 LYS A C 1
ATOM 1192 O O . LYS A 1 149 ? -7.130 30.862 -6.766 1.00 61.19 149 LYS A O 1
ATOM 1197 N N . GLN A 1 150 ? -5.605 31.953 -5.523 1.00 65.81 150 GLN A N 1
ATOM 1198 C CA . GLN A 1 150 ? -4.795 32.401 -6.663 1.00 65.81 150 GLN A CA 1
ATOM 1199 C C . GLN A 1 150 ? -4.092 31.238 -7.374 1.00 65.81 150 GLN A C 1
ATOM 1201 O O . GLN A 1 150 ? -4.231 31.124 -8.592 1.00 65.81 150 GLN A O 1
ATOM 1206 N N . ARG A 1 151 ? -3.441 30.319 -6.642 1.00 63.78 151 ARG A N 1
ATOM 1207 C CA . ARG A 1 151 ? -2.840 29.106 -7.237 1.00 63.78 151 ARG A CA 1
ATOM 1208 C C . ARG A 1 151 ? -3.867 28.253 -7.964 1.00 63.78 151 ARG A C 1
ATOM 1210 O O . ARG A 1 151 ? -3.636 27.800 -9.080 1.00 63.78 151 ARG A O 1
ATOM 1217 N N . ARG A 1 152 ? -5.046 28.085 -7.365 1.00 64.62 152 ARG A N 1
ATOM 1218 C CA . ARG A 1 152 ? -6.142 27.328 -7.968 1.00 64.62 152 ARG A CA 1
ATOM 1219 C C . ARG A 1 152 ? -6.632 27.960 -9.267 1.00 64.62 152 ARG A C 1
ATOM 1221 O O . ARG A 1 152 ? -6.900 27.234 -10.215 1.00 64.62 152 ARG A O 1
ATOM 1228 N N . LYS A 1 153 ? -6.720 29.291 -9.339 1.00 70.50 153 LYS A N 1
ATOM 1229 C CA . LYS A 1 153 ? -7.104 29.996 -10.572 1.00 70.50 153 LYS A CA 1
ATOM 1230 C C . LYS A 1 153 ? -6.092 29.768 -11.704 1.00 70.50 153 LYS A C 1
ATOM 1232 O O . LYS A 1 153 ? -6.511 29.692 -12.854 1.00 70.50 153 LYS A O 1
ATOM 1237 N N . ARG A 1 154 ? -4.799 29.635 -11.385 1.00 69.12 154 ARG A N 1
ATOM 1238 C CA . ARG A 1 154 ? -3.730 29.437 -12.378 1.00 69.12 154 ARG A CA 1
ATOM 1239 C C . ARG A 1 154 ? -3.555 27.986 -12.833 1.00 69.12 154 ARG A C 1
ATOM 1241 O O . ARG A 1 154 ? -3.446 27.741 -14.027 1.00 69.12 154 ARG A O 1
ATOM 1248 N N . LEU A 1 155 ? -3.588 27.022 -11.911 1.00 64.12 155 LEU A N 1
ATOM 1249 C CA . LEU A 1 155 ? -3.313 25.610 -12.220 1.00 64.12 155 LEU A CA 1
ATOM 1250 C C . LEU A 1 155 ? -4.532 24.841 -12.743 1.00 64.12 155 LEU A C 1
ATOM 1252 O O . LEU A 1 155 ? -4.384 23.814 -13.402 1.00 64.12 155 LEU A O 1
ATOM 1256 N N . LEU A 1 156 ? -5.748 25.332 -12.504 1.00 67.75 156 LEU A N 1
ATOM 1257 C CA . LEU A 1 156 ? -6.964 24.631 -12.909 1.00 67.75 156 LEU A CA 1
ATOM 1258 C C . LEU A 1 156 ? -7.078 24.366 -14.429 1.00 67.75 156 LEU A C 1
ATOM 1260 O O . LEU A 1 156 ? -7.408 23.238 -14.794 1.00 67.75 156 LEU A O 1
ATOM 1264 N N . PRO A 1 157 ? -6.783 25.320 -15.334 1.00 75.00 157 PRO A N 1
ATOM 1265 C CA . PRO A 1 157 ? -6.802 25.050 -16.773 1.00 75.00 157 PRO A CA 1
ATOM 1266 C C . PRO A 1 157 ? -5.794 23.972 -17.206 1.00 75.00 157 PRO A C 1
ATOM 1268 O O . PRO A 1 157 ? -6.060 23.224 -18.144 1.00 75.00 157 PRO A O 1
ATOM 1271 N N . LEU A 1 158 ? -4.649 23.865 -16.520 1.00 66.12 158 LEU A N 1
ATOM 1272 C CA . LEU A 1 158 ? -3.637 22.834 -16.773 1.00 66.12 158 LEU A CA 1
ATOM 1273 C C . LEU A 1 158 ? -4.127 21.455 -16.330 1.00 66.12 158 LEU A C 1
ATOM 1275 O O . LEU A 1 158 ? -4.091 20.514 -17.117 1.00 66.12 158 LEU A O 1
ATOM 1279 N N . LEU A 1 159 ? -4.660 21.356 -15.109 1.00 64.44 159 LEU A N 1
ATOM 1280 C CA . LEU A 1 159 ? -5.242 20.114 -14.593 1.00 64.44 159 LEU A CA 1
ATOM 1281 C C . LEU A 1 159 ? -6.414 19.636 -15.461 1.00 64.44 159 LEU A C 1
ATOM 1283 O O . LEU A 1 159 ? -6.554 18.444 -15.700 1.00 64.44 159 LEU A O 1
ATOM 1287 N N . ARG A 1 160 ? -7.228 20.562 -15.977 1.00 68.12 160 ARG A N 1
ATOM 1288 C CA . ARG A 1 160 ? -8.328 20.243 -16.893 1.00 68.12 160 ARG A CA 1
ATOM 1289 C C . ARG A 1 160 ? -7.822 19.628 -18.194 1.00 68.12 160 ARG A C 1
ATOM 1291 O O . ARG A 1 160 ? -8.240 18.534 -18.544 1.00 68.12 160 ARG A O 1
ATOM 1298 N N . ARG A 1 161 ? -6.871 20.291 -18.862 1.00 70.69 161 ARG A N 1
ATOM 1299 C CA . ARG A 1 161 ? -6.253 19.765 -20.090 1.00 70.69 161 ARG A CA 1
ATOM 1300 C C . ARG A 1 161 ? -5.601 18.404 -19.859 1.00 70.69 161 ARG A C 1
ATOM 1302 O O . ARG A 1 161 ? -5.696 17.543 -20.721 1.00 70.69 161 ARG A O 1
ATOM 1309 N N . ALA A 1 162 ? -4.994 18.194 -18.692 1.00 63.88 162 ALA A N 1
ATOM 1310 C CA . ALA A 1 162 ? -4.427 16.907 -18.316 1.00 63.88 162 ALA A CA 1
ATOM 1311 C C . ALA A 1 162 ? -5.478 15.796 -18.288 1.00 63.88 162 ALA A C 1
ATOM 1313 O O . ALA A 1 162 ? -5.305 14.793 -18.976 1.00 63.88 162 ALA A O 1
ATOM 1314 N N . VAL A 1 163 ? -6.569 16.003 -17.544 1.00 64.06 163 VAL A N 1
ATOM 1315 C CA . VAL A 1 163 ? -7.673 15.038 -17.424 1.00 64.06 163 VAL A CA 1
ATOM 1316 C C . VAL A 1 163 ? -8.345 14.791 -18.774 1.00 64.06 163 VAL A C 1
ATOM 1318 O O . VAL A 1 163 ? -8.550 13.636 -19.132 1.00 64.06 163 VAL A O 1
ATOM 1321 N N . ASP A 1 164 ? -8.636 15.850 -19.533 1.00 69.44 164 ASP A N 1
ATOM 1322 C CA . ASP A 1 164 ? -9.305 15.757 -20.838 1.00 69.44 164 ASP A CA 1
ATOM 1323 C C . ASP A 1 164 ? -8.434 15.052 -21.893 1.00 69.44 164 ASP A C 1
ATOM 1325 O O . ASP A 1 164 ? -8.954 14.492 -22.852 1.00 69.44 164 ASP A O 1
ATOM 1329 N N . SER A 1 165 ? -7.109 15.060 -21.718 1.00 64.38 165 SER A N 1
ATOM 1330 C CA . SER A 1 165 ? -6.173 14.408 -22.637 1.00 64.38 165 SER A CA 1
ATOM 1331 C C . SER A 1 165 ? -5.980 12.908 -22.382 1.00 64.38 165 SER A C 1
ATOM 1333 O O . SER A 1 165 ? -5.366 12.240 -23.209 1.00 64.38 165 SER A O 1
ATOM 1335 N N . MET A 1 166 ? -6.448 12.368 -21.251 1.00 62.56 166 MET A N 1
ATOM 1336 C CA . MET A 1 166 ? -6.280 10.944 -20.943 1.00 62.56 166 MET A CA 1
ATOM 1337 C C . MET A 1 166 ? -7.195 10.097 -21.836 1.00 62.56 166 MET A C 1
ATOM 1339 O O . MET A 1 166 ? -8.413 10.261 -21.790 1.00 62.56 166 MET A O 1
ATOM 1343 N N . VAL A 1 167 ? -6.621 9.156 -22.597 1.00 54.53 167 VAL A N 1
ATOM 1344 C CA . VAL A 1 167 ? -7.362 8.275 -23.528 1.00 54.53 167 VAL A CA 1
ATOM 1345 C C . VAL A 1 167 ? -8.456 7.460 -22.834 1.00 54.53 167 VAL A C 1
ATOM 1347 O O . VAL A 1 167 ? -9.507 7.212 -23.421 1.00 54.53 167 VAL A O 1
ATOM 1350 N N . THR A 1 168 ? -8.263 7.096 -21.564 1.00 57.50 168 THR A N 1
ATOM 1351 C CA . THR A 1 168 ? -9.307 6.462 -20.750 1.00 57.50 168 THR A CA 1
ATOM 1352 C C . THR A 1 168 ? -9.601 7.324 -19.523 1.00 57.50 168 THR A C 1
ATOM 1354 O O . THR A 1 168 ? -8.764 7.402 -18.615 1.00 57.50 168 THR A O 1
ATOM 1357 N N . PRO A 1 169 ? -10.767 7.988 -19.452 1.00 65.44 169 PRO A N 1
ATOM 1358 C CA . PRO A 1 169 ? -11.136 8.753 -18.272 1.00 65.44 169 PRO A CA 1
ATOM 1359 C C . PRO A 1 169 ? -11.308 7.805 -17.078 1.00 65.44 169 PRO A C 1
ATOM 1361 O O . PRO A 1 169 ? -12.084 6.856 -17.135 1.00 65.44 169 PRO A O 1
ATOM 1364 N N . ARG A 1 170 ? -10.582 8.066 -15.984 1.00 78.31 170 ARG A N 1
ATOM 1365 C CA . ARG A 1 170 ? -10.657 7.280 -14.740 1.00 78.31 170 ARG A CA 1
ATOM 1366 C C . ARG A 1 170 ? -11.443 8.028 -13.668 1.00 78.31 170 ARG A C 1
ATOM 1368 O O . ARG A 1 170 ? -11.217 9.227 -13.464 1.00 78.31 170 ARG A O 1
ATOM 1375 N N . ALA A 1 171 ? -12.317 7.321 -12.953 1.00 81.75 171 ALA A N 1
ATOM 1376 C CA . ALA A 1 171 ? -13.120 7.882 -11.869 1.00 81.75 171 ALA A CA 1
ATOM 1377 C C . ALA A 1 171 ? -12.254 8.552 -10.790 1.00 81.75 171 ALA A C 1
ATOM 1379 O O . ALA A 1 171 ? -12.533 9.670 -10.362 1.00 81.75 171 ALA A O 1
ATOM 1380 N N . GLU A 1 172 ? -11.146 7.914 -10.410 1.00 82.25 172 GLU A N 1
ATOM 1381 C CA . GLU A 1 172 ? -10.240 8.374 -9.356 1.00 82.25 172 GLU A CA 1
ATOM 1382 C C . GLU A 1 172 ? -9.577 9.703 -9.710 1.00 82.25 172 GLU A C 1
ATOM 1384 O O . GLU A 1 172 ? -9.412 10.585 -8.868 1.00 82.25 172 GLU A O 1
ATOM 1389 N N . VAL A 1 173 ? -9.212 9.863 -10.979 1.00 76.31 173 VAL A N 1
ATOM 1390 C CA . VAL A 1 173 ? -8.580 11.081 -11.479 1.00 76.31 173 VAL A CA 1
ATOM 1391 C C . VAL A 1 173 ? -9.571 12.244 -11.436 1.00 76.31 173 VAL A C 1
ATOM 1393 O O . VAL A 1 173 ? -9.260 13.311 -10.897 1.00 76.31 173 VAL A O 1
ATOM 1396 N N . LYS A 1 174 ? -10.786 12.025 -11.950 1.00 81.19 174 LYS A N 1
ATOM 1397 C CA . LYS A 1 174 ? -11.840 13.045 -11.954 1.00 81.19 174 LYS A CA 1
ATOM 1398 C C . LYS A 1 174 ? -12.276 13.412 -10.540 1.00 81.19 174 LYS A C 1
ATOM 1400 O O . LYS A 1 174 ? -12.370 14.598 -10.234 1.00 81.19 174 LYS A O 1
ATOM 1405 N N . GLY A 1 175 ? -12.462 12.426 -9.666 1.00 79.81 175 GLY A N 1
ATOM 1406 C CA . GLY A 1 175 ? -12.822 12.649 -8.268 1.00 79.81 175 GLY A CA 1
ATOM 1407 C C . GLY A 1 175 ? -11.733 13.389 -7.487 1.00 79.81 175 GLY A C 1
ATOM 1408 O O . GLY A 1 175 ? -12.028 14.349 -6.776 1.00 79.81 175 GLY A O 1
ATOM 1409 N N . ALA A 1 176 ? -10.456 13.045 -7.683 1.00 76.44 176 ALA A N 1
ATOM 1410 C CA . ALA A 1 176 ? -9.349 13.765 -7.052 1.00 76.44 176 ALA A CA 1
ATOM 1411 C C . ALA A 1 176 ? -9.274 15.235 -7.501 1.00 76.44 176 ALA A C 1
ATOM 1413 O O . ALA A 1 176 ? -9.051 16.124 -6.674 1.00 76.44 176 ALA A O 1
ATOM 1414 N N . LEU A 1 177 ? -9.508 15.515 -8.789 1.00 75.81 177 LEU A N 1
ATOM 1415 C CA . LEU A 1 177 ? -9.581 16.887 -9.297 1.00 75.81 177 LEU A CA 1
ATOM 1416 C C . LEU A 1 177 ? -10.811 17.631 -8.754 1.00 75.81 177 LEU A C 1
ATOM 1418 O O . LEU A 1 177 ? -10.700 18.779 -8.315 1.00 75.81 177 LEU A O 1
ATOM 1422 N N . ALA A 1 178 ? -11.971 16.975 -8.735 1.00 80.25 178 ALA A N 1
ATOM 1423 C CA . ALA A 1 178 ? -13.204 17.521 -8.180 1.00 80.25 178 ALA A CA 1
ATOM 1424 C C . ALA A 1 178 ? -13.030 17.926 -6.709 1.00 80.25 178 ALA A C 1
ATOM 1426 O O . ALA A 1 178 ? -13.484 18.992 -6.291 1.00 80.25 178 ALA A O 1
ATOM 1427 N N . LEU A 1 179 ? -12.291 17.128 -5.942 1.00 76.62 179 LEU A N 1
ATOM 1428 C CA . LEU A 1 179 ? -11.983 17.400 -4.545 1.00 76.62 179 LEU A CA 1
ATOM 1429 C C . LEU A 1 179 ? -11.138 18.675 -4.369 1.00 76.62 179 LEU A C 1
ATOM 1431 O O . LEU A 1 179 ? -11.456 19.496 -3.508 1.00 76.62 179 LEU A O 1
ATOM 1435 N N . GLN A 1 180 ? -10.151 18.936 -5.240 1.00 71.38 180 GLN A N 1
ATOM 1436 C CA . GLN A 1 180 ? -9.433 20.232 -5.251 1.00 71.38 180 GLN A CA 1
ATOM 1437 C C . GLN A 1 180 ? -10.348 21.403 -5.587 1.00 71.38 180 GLN A C 1
ATOM 1439 O O . GLN A 1 180 ? -10.208 22.527 -5.087 1.00 71.38 180 GLN A O 1
ATOM 1444 N N . LEU A 1 181 ? -11.287 21.139 -6.490 1.00 70.50 181 LEU A N 1
ATOM 1445 C CA . LEU A 1 181 ? -12.258 22.112 -6.928 1.00 70.50 181 LEU A CA 1
ATOM 1446 C C . LEU A 1 181 ? -13.367 22.361 -5.890 1.00 70.50 181 LEU A C 1
ATOM 1448 O O . LEU A 1 181 ? -14.148 23.310 -6.038 1.00 70.50 181 LEU A O 1
ATOM 1452 N N . GLY A 1 182 ? -13.410 21.601 -4.796 1.00 78.12 182 GLY A N 1
ATOM 1453 C CA . GLY A 1 182 ? -14.332 21.811 -3.684 1.00 78.12 182 GLY A CA 1
ATOM 1454 C C . GLY A 1 182 ? -15.782 21.998 -4.146 1.00 78.12 182 GLY A C 1
ATOM 1455 O O . GLY A 1 182 ? -16.295 21.227 -4.942 1.00 78.12 182 GLY A O 1
ATOM 1456 N N . GLY A 1 183 ? -16.453 23.051 -3.674 1.00 77.69 183 GLY A N 1
ATOM 1457 C CA . GLY A 1 183 ? -17.869 23.318 -3.973 1.00 77.69 183 GLY A CA 1
ATOM 1458 C C . GLY A 1 183 ? -18.185 24.030 -5.293 1.00 77.69 183 GLY A C 1
ATOM 1459 O O . GLY A 1 183 ? -19.241 24.644 -5.402 1.00 77.69 183 GLY A O 1
ATOM 1460 N N . THR A 1 184 ? -17.288 24.045 -6.283 1.00 83.19 184 THR A N 1
ATOM 1461 C CA . THR A 1 184 ? -17.570 24.763 -7.549 1.00 83.19 184 THR A CA 1
ATOM 1462 C C . THR A 1 184 ? -18.461 23.970 -8.501 1.00 83.19 184 THR A C 1
ATOM 1464 O O . THR A 1 184 ? -18.470 22.745 -8.463 1.00 83.19 184 THR A O 1
ATOM 1467 N N . LYS A 1 185 ? -19.166 24.660 -9.414 1.00 88.00 185 LYS A N 1
ATOM 1468 C CA . LYS A 1 185 ? -19.976 24.012 -10.468 1.00 88.00 185 LYS A CA 1
ATOM 1469 C C . LYS A 1 185 ? -19.172 22.977 -11.266 1.00 88.00 185 LYS A C 1
ATOM 1471 O O . LYS A 1 185 ? -19.673 21.893 -11.535 1.00 88.00 185 LYS A O 1
ATOM 1476 N N . GLU A 1 186 ? -17.913 23.290 -11.569 1.00 83.88 186 GLU A N 1
ATOM 1477 C CA . GLU A 1 186 ? -17.012 22.375 -12.276 1.00 83.88 186 GLU A CA 1
ATOM 1478 C C . GLU A 1 186 ? -16.662 21.136 -11.441 1.00 83.88 186 GLU A C 1
ATOM 1480 O O . GLU A 1 186 ? -16.673 20.025 -11.961 1.00 83.88 186 GLU A O 1
ATOM 1485 N N . ALA A 1 187 ? -16.434 21.294 -10.131 1.00 84.69 187 ALA A N 1
ATOM 1486 C CA . ALA A 1 187 ? -16.258 20.150 -9.237 1.00 84.69 187 ALA A CA 1
ATOM 1487 C C . ALA A 1 187 ? -17.472 19.219 -9.277 1.00 84.69 187 ALA A C 1
ATOM 1489 O O . ALA A 1 187 ? -17.318 18.006 -9.304 1.00 84.69 187 ALA A O 1
ATOM 1490 N N . MET A 1 188 ? -18.684 19.786 -9.298 1.00 92.25 188 MET A N 1
ATOM 1491 C CA . MET A 1 188 ? -19.914 18.990 -9.332 1.00 92.25 188 MET A CA 1
ATOM 1492 C C . MET A 1 188 ? -20.026 18.199 -10.633 1.00 92.25 188 MET A C 1
ATOM 1494 O O . MET A 1 188 ? -20.456 17.049 -10.613 1.00 92.25 188 MET A O 1
ATOM 1498 N N . LYS A 1 189 ? -19.614 18.796 -11.756 1.00 92.31 189 LYS A N 1
ATOM 1499 C CA . LYS A 1 189 ? -19.545 18.107 -13.046 1.00 92.31 189 LYS A CA 1
ATOM 1500 C C . LYS A 1 189 ? -18.564 16.931 -12.985 1.00 92.31 189 LYS A C 1
ATOM 1502 O O . LYS A 1 189 ? -18.951 15.812 -13.300 1.00 92.31 189 LYS A O 1
ATOM 1507 N N . LEU A 1 190 ? -17.346 17.161 -12.496 1.00 87.50 190 LEU A N 1
ATOM 1508 C CA . LEU A 1 190 ? -16.330 16.112 -12.376 1.00 87.50 190 LEU A CA 1
ATOM 1509 C C . LEU A 1 190 ? -16.722 14.999 -11.402 1.00 87.50 190 LEU A C 1
ATOM 1511 O O . LEU A 1 190 ? -16.431 13.842 -11.678 1.00 87.50 190 LEU A O 1
ATOM 1515 N N . TRP A 1 191 ? -17.401 15.314 -10.295 1.00 92.56 191 TRP A N 1
ATOM 1516 C CA . TRP A 1 191 ? -17.926 14.293 -9.388 1.00 92.56 191 TRP A CA 1
ATOM 1517 C C . TRP A 1 191 ? -18.965 13.407 -10.071 1.00 92.56 191 TRP A C 1
ATOM 1519 O O . TRP A 1 191 ? -18.877 12.189 -9.972 1.00 92.56 191 TRP A O 1
ATOM 1529 N N . LYS A 1 192 ? -19.912 13.994 -10.812 1.00 94.38 192 LYS A N 1
ATOM 1530 C CA . LYS A 1 192 ? -20.905 13.222 -11.575 1.00 94.38 192 LYS A CA 1
ATOM 1531 C C . LYS A 1 192 ? -20.245 12.320 -12.616 1.00 94.38 192 LYS A C 1
ATOM 1533 O O . LYS A 1 192 ? -20.596 11.152 -12.717 1.00 94.38 192 LYS A O 1
ATOM 15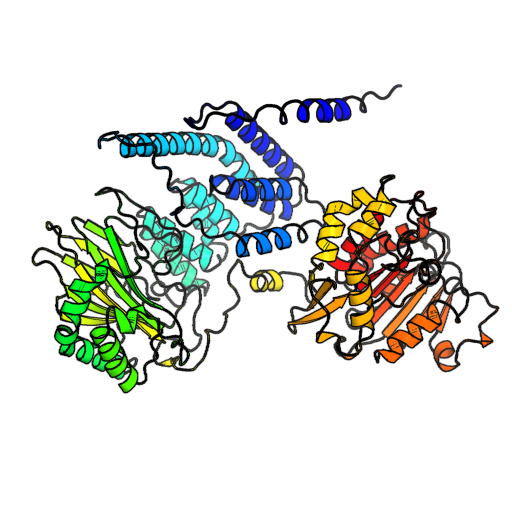38 N N . GLU A 1 193 ? -19.264 12.849 -13.341 1.00 92.44 193 GLU A N 1
ATOM 1539 C CA . GLU A 1 193 ? -18.496 12.073 -14.317 1.00 92.44 193 GLU A CA 1
ATOM 1540 C C . GLU A 1 193 ? -17.651 10.976 -13.659 1.00 92.44 193 GLU A C 1
ATOM 1542 O O . GLU A 1 193 ? -17.528 9.890 -14.210 1.00 92.44 193 GLU A O 1
ATOM 1547 N N . ALA A 1 194 ? -17.067 11.231 -12.486 1.00 89.62 194 ALA A N 1
ATOM 1548 C CA . ALA A 1 194 ? -16.335 10.214 -11.738 1.00 89.62 194 ALA A CA 1
ATOM 1549 C C . ALA A 1 194 ? -17.262 9.060 -11.337 1.00 89.62 194 ALA A C 1
ATOM 1551 O O . ALA A 1 194 ? -16.923 7.897 -11.535 1.00 89.62 194 ALA A O 1
ATOM 1552 N N . MET A 1 195 ? -18.455 9.383 -10.837 1.00 93.25 195 MET A N 1
ATOM 1553 C CA . MET A 1 195 ? -19.437 8.385 -10.416 1.00 93.25 195 MET A CA 1
ATOM 1554 C C . MET A 1 195 ? -20.023 7.584 -11.584 1.00 93.25 195 MET A C 1
ATOM 1556 O O . MET A 1 195 ? -20.414 6.440 -11.383 1.00 93.25 195 MET A O 1
ATOM 1560 N N . SER A 1 196 ? -20.031 8.122 -12.810 1.00 92.00 196 SER A N 1
ATOM 1561 C CA . SER A 1 196 ? -20.444 7.370 -14.005 1.00 92.00 196 SER A CA 1
ATOM 1562 C C . SER A 1 196 ? -19.373 6.417 -14.554 1.00 92.00 196 SER A C 1
ATOM 1564 O O . SER A 1 196 ? -19.654 5.662 -15.477 1.00 92.00 196 SER A O 1
ATOM 1566 N N . LEU A 1 197 ? -18.141 6.464 -14.034 1.00 88.75 197 LEU A N 1
ATOM 1567 C CA . LEU A 1 197 ? -16.984 5.707 -14.538 1.00 88.75 197 LEU A CA 1
ATOM 1568 C C . LEU A 1 197 ? -16.605 4.527 -13.626 1.00 88.75 197 LEU A C 1
ATOM 1570 O O . LEU A 1 197 ? -15.421 4.239 -13.480 1.00 88.75 197 LEU A O 1
ATOM 1574 N N . LYS A 1 198 ? -17.593 3.867 -13.002 1.00 87.38 198 LYS A N 1
ATOM 1575 C CA . LYS A 1 198 ? -17.403 2.728 -12.078 1.00 87.38 198 LYS A CA 1
ATOM 1576 C C . LYS A 1 198 ? -16.319 2.997 -11.015 1.00 87.38 198 LYS A C 1
ATOM 1578 O O . LYS A 1 198 ? -15.247 2.393 -11.055 1.00 87.38 198 LYS A O 1
ATOM 1583 N N . PRO A 1 199 ? -16.556 3.942 -10.090 1.00 87.62 199 PRO A N 1
ATOM 1584 C CA . PRO A 1 199 ? -15.554 4.337 -9.105 1.00 87.62 199 PRO A CA 1
ATOM 1585 C C . PRO A 1 199 ? -15.199 3.191 -8.153 1.00 87.62 199 PRO A C 1
ATOM 1587 O O . PRO A 1 199 ? -16.031 2.346 -7.841 1.00 87.62 199 PRO A O 1
ATOM 1590 N N . SER A 1 200 ? -13.994 3.218 -7.586 1.00 85.44 200 SER A N 1
ATOM 1591 C CA . SER A 1 200 ? -13.694 2.418 -6.391 1.00 85.44 200 SER A CA 1
ATOM 1592 C C . SER A 1 200 ? -14.576 2.816 -5.192 1.00 85.44 200 SER A C 1
ATOM 1594 O O . SER A 1 200 ? -14.991 3.973 -5.068 1.00 85.44 200 SER A O 1
ATOM 1596 N N . ARG A 1 201 ? -14.793 1.896 -4.233 1.00 85.00 201 ARG A N 1
ATOM 1597 C CA . ARG A 1 201 ? -15.528 2.173 -2.973 1.00 85.00 201 ARG A CA 1
ATOM 1598 C C . ARG A 1 201 ? -14.998 3.407 -2.242 1.00 85.00 201 ARG A C 1
ATOM 1600 O O . ARG A 1 201 ? -15.771 4.232 -1.762 1.00 85.00 201 ARG A O 1
ATOM 1607 N N . ALA A 1 202 ? -13.675 3.556 -2.177 1.00 81.94 202 ALA A N 1
ATOM 1608 C CA . ALA A 1 202 ? -13.039 4.698 -1.526 1.00 81.94 202 ALA A CA 1
ATOM 1609 C C . ALA A 1 202 ? -13.350 6.017 -2.248 1.00 81.94 202 ALA A C 1
ATOM 1611 O O . ALA A 1 202 ? -13.612 7.029 -1.595 1.00 81.94 202 ALA A O 1
ATOM 1612 N N . MET A 1 203 ? -13.342 6.014 -3.585 1.00 85.94 203 MET A N 1
ATOM 1613 C CA . MET A 1 203 ? -13.674 7.200 -4.370 1.00 85.94 203 MET A CA 1
ATOM 1614 C C . MET A 1 203 ? -15.160 7.554 -4.254 1.00 85.94 203 MET A C 1
ATOM 1616 O O . MET A 1 203 ? -15.486 8.718 -4.025 1.00 85.94 203 MET A O 1
ATOM 1620 N N . ALA A 1 204 ? -16.047 6.560 -4.320 1.00 89.31 204 ALA A N 1
ATOM 1621 C CA . ALA A 1 204 ? -17.477 6.741 -4.092 1.00 89.31 204 ALA A CA 1
ATOM 1622 C C . ALA A 1 204 ? -17.761 7.319 -2.695 1.00 89.31 204 ALA A C 1
ATOM 1624 O O . ALA A 1 204 ? -18.503 8.294 -2.568 1.00 89.31 204 ALA A O 1
ATOM 1625 N N . ASN A 1 205 ? -17.111 6.790 -1.650 1.00 85.44 205 ASN A N 1
ATOM 1626 C CA . ASN A 1 205 ? -17.270 7.298 -0.286 1.00 85.44 205 ASN A CA 1
ATOM 1627 C C . ASN A 1 205 ? -16.820 8.766 -0.181 1.00 85.44 205 ASN A C 1
ATOM 1629 O O . ASN A 1 205 ? -17.552 9.602 0.345 1.00 85.44 205 ASN A O 1
ATOM 1633 N N . LYS A 1 206 ? -15.668 9.116 -0.774 1.00 84.00 206 LYS A N 1
ATOM 1634 C CA . LYS A 1 206 ? -15.192 10.510 -0.842 1.00 84.00 206 LYS A CA 1
ATOM 1635 C C . LYS A 1 206 ? -16.172 11.423 -1.583 1.00 84.00 206 LYS A C 1
ATOM 1637 O O . LYS A 1 206 ? -16.413 12.538 -1.123 1.00 84.00 206 LYS A O 1
ATOM 1642 N N . ALA A 1 207 ? -16.750 10.965 -2.695 1.00 88.38 207 ALA A N 1
ATOM 1643 C CA . ALA A 1 207 ? -17.743 11.723 -3.453 1.00 88.38 207 ALA A CA 1
ATOM 1644 C C . ALA A 1 207 ? -18.987 12.023 -2.605 1.00 88.38 207 ALA A C 1
ATOM 1646 O O . ALA A 1 207 ? -19.407 13.176 -2.515 1.00 88.38 207 ALA A O 1
ATOM 1647 N N . ILE A 1 208 ? -19.537 11.002 -1.941 1.00 88.69 208 ILE A N 1
ATOM 1648 C CA . ILE A 1 208 ? -20.721 11.115 -1.078 1.00 88.69 208 ILE A CA 1
ATOM 1649 C C . ILE A 1 208 ? -20.444 12.034 0.104 1.00 88.69 208 ILE A C 1
ATOM 1651 O O . ILE A 1 208 ? -21.186 12.991 0.305 1.00 88.69 208 ILE A O 1
ATOM 1655 N N . MET A 1 209 ? -19.338 11.825 0.825 1.00 83.19 209 MET A N 1
ATOM 1656 C CA . MET A 1 209 ? -18.933 12.704 1.927 1.00 83.19 209 MET A CA 1
ATOM 1657 C C . MET A 1 209 ? -18.802 14.159 1.466 1.00 83.19 209 MET A C 1
ATOM 1659 O O . MET A 1 209 ? -19.255 15.076 2.152 1.00 83.19 209 MET A O 1
ATOM 1663 N N . GLN A 1 210 ? -18.232 14.388 0.279 1.00 84.50 210 GLN A N 1
ATOM 1664 C CA . GLN A 1 210 ? -18.087 15.728 -0.278 1.00 84.50 210 GLN A CA 1
ATOM 1665 C C . GLN A 1 210 ? -19.439 16.356 -0.657 1.00 84.50 210 GLN A C 1
ATOM 1667 O O . GLN A 1 210 ? -19.620 17.556 -0.446 1.00 84.50 210 GLN A O 1
ATOM 1672 N N . MET A 1 211 ? -20.389 15.586 -1.200 1.00 89.50 211 MET A N 1
ATOM 1673 C CA . MET A 1 211 ? -21.741 16.078 -1.503 1.00 89.50 211 MET A CA 1
ATOM 1674 C C . MET A 1 211 ? -22.512 16.400 -0.223 1.00 89.50 211 MET A C 1
ATOM 1676 O O . MET A 1 211 ? -23.069 17.492 -0.112 1.00 89.50 211 MET A O 1
ATOM 1680 N N . THR A 1 212 ? -22.466 15.511 0.772 1.00 83.38 212 THR A N 1
ATOM 1681 C CA . THR A 1 212 ? -23.044 15.740 2.102 1.00 83.38 212 THR A CA 1
ATOM 1682 C C . THR A 1 212 ? -22.468 17.006 2.726 1.00 83.38 212 THR A C 1
ATOM 1684 O O . THR A 1 212 ? -23.215 17.860 3.198 1.00 83.38 212 THR A O 1
ATOM 1687 N N . PHE A 1 213 ? -21.146 17.195 2.643 1.00 77.62 213 PHE A N 1
ATOM 1688 C CA . PHE A 1 213 ? -20.494 18.406 3.132 1.00 77.62 213 PHE A CA 1
ATOM 1689 C C . PHE A 1 213 ? -21.025 19.676 2.441 1.00 77.62 213 PHE A C 1
ATOM 1691 O O . PHE A 1 213 ? -21.241 20.702 3.084 1.00 77.62 213 PHE A O 1
ATOM 1698 N N . LEU A 1 214 ? -21.257 19.627 1.133 1.00 81.38 214 LEU A N 1
ATOM 1699 C CA . LEU A 1 214 ? -21.768 20.767 0.375 1.00 81.38 214 LEU A CA 1
ATOM 1700 C C . LEU A 1 214 ? -23.282 20.983 0.543 1.00 81.38 214 LEU A C 1
ATOM 1702 O O . LEU A 1 214 ? -23.852 21.766 -0.217 1.00 81.38 214 LEU A O 1
ATOM 1706 N N . ALA A 1 215 ? -23.921 20.302 1.505 1.00 83.94 215 ALA A N 1
ATOM 1707 C CA . ALA A 1 215 ? -25.371 20.271 1.700 1.00 83.94 215 ALA A CA 1
ATOM 1708 C C . ALA A 1 215 ? -26.127 19.857 0.422 1.00 83.94 215 ALA A C 1
ATOM 1710 O O . ALA A 1 215 ? -27.236 20.312 0.145 1.00 83.94 215 ALA A O 1
ATOM 1711 N N . ARG A 1 216 ? -25.503 18.994 -0.388 1.00 87.94 216 ARG A N 1
ATOM 1712 C CA . ARG A 1 216 ? -26.060 18.402 -1.610 1.00 87.94 216 ARG A CA 1
ATOM 1713 C C . ARG A 1 216 ? -26.533 16.985 -1.331 1.00 87.94 216 ARG A C 1
ATOM 1715 O O . ARG A 1 216 ? -26.038 16.028 -1.922 1.00 87.94 216 ARG A O 1
ATOM 1722 N N . HIS A 1 217 ? -27.462 16.864 -0.387 1.00 86.56 217 HIS A N 1
ATOM 1723 C CA . HIS A 1 217 ? -28.015 15.576 0.036 1.00 86.56 217 HIS A CA 1
ATOM 1724 C C . HIS A 1 217 ? -28.669 14.827 -1.134 1.00 86.56 217 HIS A C 1
ATOM 1726 O O . HIS A 1 217 ? -28.501 13.622 -1.246 1.00 86.56 217 HIS A O 1
ATOM 1732 N N . ASP A 1 218 ? -29.288 15.557 -2.069 1.00 91.19 218 ASP A N 1
ATOM 1733 C CA . ASP A 1 218 ? -29.819 15.032 -3.334 1.00 91.19 218 ASP A CA 1
ATOM 1734 C C . ASP A 1 218 ? -28.771 14.240 -4.132 1.00 91.19 218 ASP A C 1
ATOM 1736 O O . ASP A 1 218 ? -29.015 13.122 -4.578 1.00 91.19 218 ASP A O 1
ATOM 1740 N N . LEU A 1 219 ? -27.576 14.813 -4.291 1.00 91.69 219 LEU A N 1
ATOM 1741 C CA . LEU A 1 219 ? -26.486 14.173 -5.023 1.00 91.69 219 LEU A CA 1
ATOM 1742 C C . LEU A 1 219 ? -25.792 13.092 -4.203 1.00 91.69 219 LEU A C 1
ATOM 1744 O O . LEU A 1 219 ? -25.339 12.110 -4.781 1.00 91.69 219 LEU A O 1
ATOM 1748 N N . ALA A 1 220 ? -25.685 13.273 -2.886 1.00 90.50 220 ALA A N 1
ATOM 1749 C CA . ALA A 1 220 ? -25.131 12.258 -2.001 1.00 90.50 220 ALA A CA 1
ATOM 1750 C C . ALA A 1 220 ? -25.955 10.964 -2.089 1.00 90.50 220 ALA A C 1
ATOM 1752 O O . ALA A 1 220 ? -25.381 9.904 -2.319 1.00 90.50 220 ALA A O 1
ATOM 1753 N N . GLU A 1 221 ? -27.284 11.061 -2.005 1.00 90.81 221 GLU A N 1
ATOM 1754 C CA . GLU A 1 221 ? -28.183 9.911 -2.151 1.00 90.81 221 GLU A CA 1
ATOM 1755 C C . GLU A 1 221 ? -28.130 9.316 -3.561 1.00 90.81 221 GLU A C 1
ATOM 1757 O O . GLU A 1 221 ? -27.914 8.114 -3.702 1.00 90.81 221 GLU A O 1
ATOM 1762 N N . ALA A 1 222 ? -28.156 10.139 -4.614 1.00 93.50 222 ALA A N 1
ATOM 1763 C CA . ALA A 1 222 ? -27.995 9.636 -5.982 1.00 93.50 222 ALA A CA 1
ATOM 1764 C C . ALA A 1 222 ? -26.661 8.885 -6.186 1.00 93.50 222 ALA A C 1
ATOM 1766 O O . ALA A 1 222 ? -26.597 7.874 -6.884 1.00 93.50 222 ALA A O 1
ATOM 1767 N N . PHE A 1 223 ? -25.570 9.350 -5.572 1.00 94.69 223 PHE A N 1
ATOM 1768 C CA . PHE A 1 223 ? -24.274 8.671 -5.638 1.00 94.69 223 PHE A CA 1
ATOM 1769 C C . PHE A 1 223 ? -24.254 7.365 -4.845 1.00 94.69 223 PHE A C 1
ATOM 1771 O O . PHE A 1 223 ? -23.602 6.413 -5.281 1.00 94.69 223 PHE A O 1
ATOM 1778 N N . LYS A 1 224 ? -24.974 7.288 -3.721 1.00 91.81 224 LYS A N 1
ATOM 1779 C CA . LYS A 1 224 ? -25.173 6.031 -2.991 1.00 91.81 224 LYS A CA 1
ATOM 1780 C C . LYS A 1 224 ? -25.923 5.022 -3.856 1.00 91.81 224 LYS A C 1
ATOM 1782 O O . LYS A 1 224 ? -25.443 3.904 -4.008 1.00 91.81 224 LYS A O 1
ATOM 1787 N N . GLU A 1 225 ? -27.025 5.425 -4.483 1.00 93.06 225 GLU A N 1
ATOM 1788 C CA . GLU A 1 225 ? -27.822 4.564 -5.370 1.00 93.06 225 GLU A CA 1
ATOM 1789 C C . GLU A 1 225 ? -26.997 4.015 -6.540 1.00 93.06 225 GLU A C 1
ATOM 1791 O O . GLU A 1 225 ? -27.008 2.812 -6.802 1.00 93.06 225 GLU A O 1
ATOM 1796 N N . VAL A 1 226 ? -26.219 4.876 -7.208 1.00 91.50 226 VAL A N 1
ATOM 1797 C CA . VAL A 1 226 ? -25.297 4.453 -8.277 1.00 91.50 226 VAL A CA 1
ATOM 1798 C C . VAL A 1 226 ? -24.274 3.449 -7.749 1.00 91.50 226 VAL A C 1
ATOM 1800 O O . VAL A 1 226 ? -24.017 2.439 -8.395 1.00 91.50 226 VAL A O 1
ATOM 1803 N N . SER A 1 227 ? -23.717 3.688 -6.563 1.00 91.38 227 SER A N 1
ATOM 1804 C CA . SER A 1 227 ? -22.706 2.801 -5.978 1.00 91.38 227 SER A CA 1
ATOM 1805 C C . SER A 1 227 ? -23.266 1.415 -5.656 1.00 91.38 227 SER A C 1
ATOM 1807 O O . SER A 1 227 ? -22.591 0.416 -5.893 1.00 91.38 227 SER A O 1
ATOM 1809 N N . VAL A 1 228 ? -24.506 1.336 -5.166 1.00 89.88 228 VAL A N 1
ATOM 1810 C CA . VAL A 1 228 ? -25.202 0.059 -4.941 1.00 89.88 228 VAL A CA 1
ATOM 1811 C C . VAL A 1 228 ? -25.466 -0.655 -6.259 1.00 89.88 228 VAL A C 1
ATOM 1813 O O . VAL A 1 228 ? -25.169 -1.839 -6.391 1.00 89.88 228 VAL A O 1
ATOM 1816 N N . LYS A 1 229 ? -25.963 0.071 -7.266 1.00 89.06 229 LYS A N 1
ATOM 1817 C CA . LYS A 1 229 ? -26.237 -0.482 -8.598 1.00 89.06 229 LYS A CA 1
ATOM 1818 C C . LYS A 1 229 ? -24.987 -1.071 -9.260 1.00 89.06 229 LYS A C 1
ATOM 1820 O O . LYS A 1 229 ? -25.078 -2.100 -9.919 1.00 89.06 229 LYS A O 1
ATOM 1825 N N . GLU A 1 230 ? -23.831 -0.440 -9.071 1.00 86.88 230 GLU A N 1
ATOM 1826 C CA . GLU A 1 230 ? -22.538 -0.920 -9.579 1.00 86.88 230 GLU A CA 1
ATOM 1827 C C . GLU A 1 230 ? -21.900 -2.010 -8.693 1.00 86.88 230 GLU A C 1
ATOM 1829 O O . GLU A 1 230 ? -20.768 -2.421 -8.938 1.00 86.88 230 GLU A O 1
ATOM 1834 N N . GLY A 1 231 ? -22.597 -2.486 -7.654 1.00 87.19 231 GLY A N 1
ATOM 1835 C CA . GLY A 1 231 ? -22.119 -3.554 -6.772 1.00 87.19 231 GLY A CA 1
ATOM 1836 C C . GLY A 1 231 ? -21.011 -3.125 -5.805 1.00 87.19 231 GLY A C 1
ATOM 1837 O O . GLY A 1 231 ? -20.335 -3.973 -5.221 1.00 87.19 231 GLY A O 1
ATOM 1838 N N . LEU A 1 232 ? -20.801 -1.817 -5.609 1.00 86.44 232 LEU A N 1
ATOM 1839 C CA . LEU A 1 232 ? -19.805 -1.320 -4.656 1.00 86.44 232 LEU A CA 1
ATOM 1840 C C . LEU A 1 232 ? -20.248 -1.567 -3.214 1.00 86.44 232 LEU A C 1
ATOM 1842 O O . LEU A 1 232 ? -19.408 -1.905 -2.381 1.00 86.44 232 LEU A O 1
ATOM 1846 N N . TRP A 1 233 ? -21.543 -1.434 -2.929 1.00 87.56 233 TRP A N 1
ATOM 1847 C CA . TRP A 1 233 ? -22.137 -1.648 -1.608 1.00 87.56 233 TRP A CA 1
ATOM 1848 C C . TRP A 1 233 ? -23.432 -2.444 -1.703 1.00 87.56 233 TRP A C 1
ATOM 1850 O O . TRP A 1 233 ? -24.092 -2.441 -2.740 1.00 87.56 233 TRP A O 1
ATOM 1860 N N . ARG A 1 234 ? -23.794 -3.108 -0.600 1.00 82.69 234 ARG A N 1
ATOM 1861 C CA . ARG A 1 234 ? -25.034 -3.889 -0.503 1.00 82.69 234 ARG A CA 1
ATOM 1862 C C . ARG A 1 234 ? -26.270 -2.993 -0.405 1.00 82.69 234 ARG A C 1
ATOM 1864 O O . ARG A 1 234 ? -27.310 -3.342 -0.956 1.00 82.69 234 ARG A O 1
ATOM 1871 N N . SER A 1 235 ? -26.149 -1.824 0.226 1.00 87.25 235 SER A N 1
ATOM 1872 C CA . SER A 1 235 ? -27.198 -0.805 0.212 1.00 87.25 235 SER A CA 1
ATOM 1873 C C . SER A 1 235 ? -26.643 0.623 0.292 1.00 87.25 235 SER A C 1
ATOM 1875 O O . SER A 1 235 ? -25.437 0.859 0.394 1.00 87.25 235 SER A O 1
ATOM 1877 N N . THR A 1 236 ? -27.553 1.596 0.205 1.00 88.69 236 THR A N 1
ATOM 1878 C CA . THR A 1 236 ? -27.252 3.023 0.324 1.00 88.69 236 THR A CA 1
ATOM 1879 C C . THR A 1 236 ? -26.939 3.441 1.761 1.00 88.69 236 THR A C 1
ATOM 1881 O O . THR A 1 236 ? -26.363 4.512 1.972 1.00 88.69 236 THR A O 1
ATOM 1884 N N . THR A 1 237 ? -27.286 2.606 2.739 1.00 86.69 237 THR A N 1
ATOM 1885 C CA . THR A 1 237 ? -27.215 2.904 4.168 1.00 86.69 237 THR A CA 1
ATOM 1886 C C . THR A 1 237 ? -26.105 2.173 4.910 1.00 86.69 237 THR A C 1
ATOM 1888 O O . THR A 1 237 ? -25.752 2.625 5.989 1.00 86.69 237 THR A O 1
ATOM 1891 N N . GLN A 1 238 ? -25.481 1.136 4.352 1.00 87.12 238 GLN A N 1
ATOM 1892 C CA . GLN A 1 238 ? -24.270 0.513 4.905 1.00 87.12 238 GLN A CA 1
ATOM 1893 C C . GLN A 1 238 ? -23.158 0.603 3.864 1.00 87.12 238 GLN A C 1
ATOM 1895 O O . GLN A 1 238 ? -23.254 0.035 2.777 1.00 87.12 238 GLN A O 1
ATOM 1900 N N . ARG A 1 239 ? -22.109 1.378 4.166 1.00 86.94 239 ARG A N 1
ATOM 1901 C CA . ARG A 1 239 ? -21.068 1.740 3.184 1.00 86.94 239 ARG A CA 1
ATOM 1902 C C . ARG A 1 239 ? -19.626 1.495 3.656 1.00 86.94 239 ARG A C 1
ATOM 1904 O O . ARG A 1 239 ? -18.764 2.342 3.390 1.00 86.94 239 ARG A O 1
ATOM 1911 N N . PRO A 1 240 ? -19.306 0.371 4.328 1.00 85.88 240 PRO A N 1
ATOM 1912 C CA . PRO A 1 240 ? -17.926 0.062 4.666 1.00 85.88 240 PRO A CA 1
ATOM 1913 C C . PRO A 1 240 ? -17.077 -0.152 3.404 1.00 85.88 240 PRO A C 1
ATOM 1915 O O . PRO A 1 240 ? -17.564 -0.424 2.302 1.00 85.88 240 PRO A O 1
ATOM 1918 N N . LEU A 1 241 ? -15.765 0.001 3.560 1.00 81.00 241 LEU A N 1
ATOM 1919 C CA . LEU A 1 241 ? -14.783 -0.309 2.523 1.00 81.00 241 LEU A CA 1
ATOM 1920 C C . LEU A 1 241 ? -14.567 -1.827 2.413 1.00 81.00 241 LEU A C 1
ATOM 1922 O O . LEU A 1 241 ? -14.382 -2.339 1.305 1.00 81.00 241 LEU A O 1
ATOM 1926 N N . THR A 1 242 ? -14.637 -2.536 3.544 1.00 81.69 242 THR A N 1
ATOM 1927 C CA . THR A 1 242 ? -14.471 -3.992 3.661 1.00 81.69 242 THR A CA 1
ATOM 1928 C C . THR A 1 242 ? -15.721 -4.653 4.247 1.00 81.69 242 THR A C 1
ATOM 1930 O O . THR A 1 242 ? -16.297 -4.171 5.222 1.00 81.69 242 THR A O 1
ATOM 1933 N N . TYR A 1 243 ? -16.134 -5.767 3.636 1.00 80.69 243 TYR A N 1
ATOM 1934 C CA . TYR A 1 243 ? -17.329 -6.534 3.996 1.00 80.69 243 TYR A CA 1
ATOM 1935 C C . TYR A 1 243 ? -16.960 -7.956 4.379 1.00 80.69 243 TYR A C 1
ATOM 1937 O O . TYR A 1 243 ? -15.974 -8.500 3.884 1.00 80.69 243 TYR A O 1
ATOM 1945 N N . TRP A 1 244 ? -17.827 -8.571 5.173 1.00 81.19 244 TRP A N 1
ATOM 1946 C CA . TRP A 1 244 ? -17.845 -10.013 5.343 1.00 81.19 244 TRP A CA 1
ATOM 1947 C C . TRP A 1 244 ? -18.913 -10.605 4.431 1.00 81.19 244 TRP A C 1
ATOM 1949 O O . TRP A 1 244 ? -20.093 -10.255 4.526 1.00 81.19 244 TRP A O 1
ATOM 1959 N N . SER A 1 245 ? -18.502 -11.518 3.551 1.00 77.19 245 SER A N 1
ATOM 1960 C CA . SER A 1 245 ? -19.409 -12.227 2.643 1.00 77.19 245 SER A CA 1
ATOM 1961 C C . SER A 1 245 ? -20.556 -12.890 3.411 1.00 77.19 245 SER A C 1
ATOM 1963 O O . SER A 1 245 ? -21.701 -12.744 3.011 1.00 77.19 245 SER A O 1
ATOM 1965 N N . SER A 1 246 ? -20.268 -13.473 4.576 1.00 80.88 246 SER A N 1
ATOM 1966 C CA . SER A 1 246 ? -21.245 -14.138 5.453 1.00 80.88 246 SER A CA 1
ATOM 1967 C C . SER A 1 246 ? -22.274 -13.231 6.156 1.00 80.88 246 SER A C 1
ATOM 1969 O O . SER A 1 246 ? -23.213 -13.756 6.750 1.00 80.88 246 SER A O 1
ATOM 1971 N N . LEU A 1 247 ? -22.131 -11.899 6.113 1.00 83.25 247 LEU A N 1
ATOM 1972 C CA . LEU A 1 247 ? -23.017 -10.954 6.812 1.00 83.25 247 LEU A CA 1
ATOM 1973 C C . LEU A 1 247 ? -24.008 -10.268 5.858 1.00 83.25 247 LEU A C 1
ATOM 1975 O O . LEU A 1 247 ? -23.833 -9.105 5.497 1.00 83.25 247 LEU A O 1
ATOM 1979 N N . ASP A 1 248 ? -25.049 -10.976 5.431 1.00 64.00 248 ASP A N 1
ATOM 1980 C CA . ASP A 1 248 ? -25.910 -10.528 4.323 1.00 64.00 248 ASP A CA 1
ATOM 1981 C C . ASP A 1 248 ? -27.004 -9.502 4.675 1.00 64.00 248 ASP A C 1
ATOM 1983 O O . ASP A 1 248 ? -27.646 -8.974 3.767 1.00 64.00 248 ASP A O 1
ATOM 1987 N N . LYS A 1 249 ? -27.244 -9.190 5.957 1.00 67.19 249 LYS A N 1
ATOM 1988 C CA . LYS A 1 249 ? -28.359 -8.315 6.368 1.00 67.19 249 LYS A CA 1
ATOM 1989 C C . LYS A 1 249 ? -27.895 -7.068 7.109 1.00 67.19 249 LYS A C 1
ATOM 1991 O O . LYS A 1 249 ? -27.109 -7.150 8.045 1.00 67.19 249 LYS A O 1
ATOM 1996 N N . GLU A 1 250 ? -28.460 -5.925 6.727 1.00 72.19 250 GLU A N 1
ATOM 1997 C CA . GLU A 1 250 ? -28.352 -4.690 7.502 1.00 72.19 250 GLU A CA 1
ATOM 1998 C C . GLU A 1 250 ? -29.243 -4.749 8.731 1.00 72.19 250 GLU A C 1
ATOM 2000 O O . GLU A 1 250 ? -30.466 -4.858 8.634 1.00 72.19 250 GLU A O 1
ATOM 2005 N N . THR A 1 251 ? -28.618 -4.645 9.896 1.00 74.12 251 THR A N 1
ATOM 2006 C CA . THR A 1 251 ? -29.297 -4.666 11.190 1.00 74.12 251 THR A CA 1
ATOM 2007 C C . THR A 1 251 ? -28.794 -3.486 12.018 1.00 74.12 251 THR A C 1
ATOM 2009 O O . THR A 1 251 ? -27.958 -3.666 12.902 1.00 74.12 251 THR A O 1
ATOM 2012 N N . PRO A 1 252 ? -29.266 -2.256 11.725 1.00 74.81 252 PRO A N 1
ATOM 2013 C CA . PRO A 1 252 ? -28.751 -1.020 12.324 1.00 74.81 252 PRO A CA 1
ATOM 2014 C C . PRO A 1 252 ? -28.825 -1.027 13.851 1.00 74.81 252 PRO A C 1
ATOM 2016 O O . PRO A 1 252 ? -27.903 -0.567 14.510 1.00 74.81 252 PRO A O 1
ATOM 2019 N N . PHE A 1 253 ? -29.908 -1.571 14.408 1.00 79.75 253 PHE A N 1
ATOM 2020 C CA . PHE A 1 253 ? -30.079 -1.824 15.835 1.00 79.75 253 PHE A CA 1
ATOM 2021 C C . PHE A 1 253 ? -30.339 -3.318 15.995 1.00 79.75 253 PHE A C 1
ATOM 2023 O O . PHE A 1 253 ? -31.479 -3.735 15.781 1.00 79.75 253 PHE A O 1
ATOM 2030 N N . PRO A 1 254 ? -29.306 -4.123 16.279 1.00 78.81 254 PRO A N 1
ATOM 2031 C CA . PRO A 1 254 ? -29.468 -5.563 16.337 1.00 78.81 254 PRO A CA 1
ATOM 2032 C C . PRO A 1 254 ? -30.257 -5.944 17.596 1.00 78.81 254 PRO A C 1
ATOM 2034 O O . PRO A 1 254 ? -29.868 -5.600 18.715 1.00 78.81 254 PRO A O 1
ATOM 2037 N N . GLY A 1 255 ? -31.391 -6.617 17.408 1.00 78.44 255 GLY A N 1
ATOM 2038 C CA . GLY A 1 255 ? -32.158 -7.241 18.480 1.00 78.44 255 GLY A CA 1
ATOM 2039 C C . GLY A 1 255 ? -31.860 -8.735 18.610 1.00 78.44 255 GLY A C 1
ATOM 2040 O O . GLY A 1 255 ? -30.857 -9.246 18.103 1.00 78.44 255 GLY A O 1
ATOM 2041 N N . ALA A 1 256 ? -32.762 -9.449 19.286 1.00 76.19 256 ALA A N 1
ATOM 2042 C CA . ALA A 1 256 ? -32.648 -10.894 19.489 1.00 76.19 256 ALA A CA 1
ATOM 2043 C C . ALA A 1 256 ? -32.688 -11.693 18.173 1.00 76.19 256 ALA A C 1
ATOM 2045 O O . ALA A 1 256 ? -32.202 -12.817 18.119 1.00 76.19 256 ALA A O 1
ATOM 2046 N N . GLU A 1 257 ? -33.233 -11.111 17.103 1.00 80.88 257 GLU A N 1
ATOM 2047 C CA . GLU A 1 257 ? -33.248 -11.695 15.762 1.00 80.88 257 GLU A CA 1
ATOM 2048 C C . GLU A 1 257 ? -31.858 -11.810 15.122 1.00 80.88 257 GLU A C 1
ATOM 2050 O O . GLU A 1 257 ? -31.676 -12.607 14.201 1.00 80.88 257 GLU A O 1
ATOM 2055 N N . VAL A 1 258 ? -30.894 -11.008 15.584 1.00 82.88 258 VAL A N 1
ATOM 2056 C CA . VAL A 1 258 ? -29.495 -11.078 15.145 1.00 82.88 258 VAL A CA 1
ATOM 2057 C C . VAL A 1 258 ? -28.719 -12.023 16.046 1.00 82.88 258 VAL A C 1
ATOM 2059 O O . VAL A 1 258 ? -28.043 -12.925 15.554 1.00 82.88 258 VAL A O 1
ATOM 2062 N N . ASP A 1 259 ? -28.822 -11.795 17.355 1.00 88.94 259 ASP A N 1
ATOM 2063 C CA . ASP A 1 259 ? -28.262 -12.639 18.402 1.00 88.94 259 ASP A CA 1
ATOM 2064 C C . ASP A 1 259 ? -28.924 -12.276 19.742 1.00 88.94 259 ASP A C 1
ATOM 2066 O O . ASP A 1 259 ? -28.907 -11.115 20.160 1.00 88.94 259 ASP A O 1
ATOM 2070 N N . GLU A 1 260 ? -29.506 -13.260 20.430 1.00 91.44 260 GLU A N 1
ATOM 2071 C CA . GLU A 1 260 ? -30.211 -13.065 21.706 1.00 91.44 260 GLU A CA 1
ATOM 2072 C C . GLU A 1 260 ? -29.335 -12.452 22.809 1.00 91.44 260 GLU A C 1
ATOM 2074 O O . GLU A 1 260 ? -29.842 -11.782 23.710 1.00 91.44 260 GLU A O 1
ATOM 2079 N N . ARG A 1 261 ? -28.008 -12.606 22.720 1.00 93.75 261 ARG A N 1
ATOM 2080 C CA . ARG A 1 261 ? -27.060 -12.090 23.713 1.00 93.75 261 ARG A CA 1
ATOM 2081 C C . ARG A 1 261 ? -26.926 -10.573 23.667 1.00 93.75 261 ARG A C 1
ATOM 2083 O O . ARG A 1 261 ? -26.553 -9.968 24.670 1.00 93.75 261 ARG A O 1
ATOM 2090 N N . LEU A 1 262 ? -27.221 -9.927 22.540 1.00 93.25 262 LEU A N 1
ATOM 2091 C CA . LEU A 1 262 ? -27.078 -8.474 22.397 1.00 93.25 262 LEU A CA 1
ATOM 2092 C C . LEU A 1 262 ? -28.045 -7.692 23.300 1.00 93.25 262 LEU A C 1
ATOM 2094 O O . LEU A 1 262 ? -27.562 -6.893 24.109 1.00 93.25 262 LEU A O 1
ATOM 2098 N N . PRO A 1 263 ? -29.376 -7.904 23.244 1.00 93.12 263 PRO A N 1
ATOM 2099 C CA . PRO A 1 263 ? -30.286 -7.233 24.169 1.00 93.12 263 PRO A CA 1
ATOM 2100 C C . PRO A 1 263 ? -30.007 -7.609 25.631 1.00 93.12 263 PRO A C 1
ATOM 2102 O O . PRO A 1 263 ? -30.021 -6.723 26.482 1.00 93.12 263 PRO A O 1
ATOM 2105 N N . LEU A 1 264 ? -29.670 -8.875 25.914 1.00 93.94 264 LEU A N 1
ATOM 2106 C CA . LEU A 1 264 ? -29.348 -9.337 27.271 1.00 93.94 264 LEU A CA 1
ATOM 2107 C C . LEU A 1 264 ? -28.127 -8.617 27.856 1.00 93.94 264 LEU A C 1
ATOM 2109 O O . LEU A 1 264 ? -28.171 -8.122 28.979 1.00 93.94 264 LEU A O 1
ATOM 2113 N N . THR A 1 265 ? -27.036 -8.518 27.098 1.00 96.12 265 THR A N 1
ATOM 2114 C CA . THR A 1 265 ? -25.822 -7.831 27.565 1.00 96.12 265 THR A CA 1
ATOM 2115 C C . THR A 1 265 ? -26.042 -6.329 27.704 1.00 96.12 265 THR A C 1
ATOM 2117 O O . THR A 1 265 ? -25.575 -5.745 28.679 1.00 96.12 265 THR A O 1
ATOM 2120 N N . ALA A 1 266 ? -26.793 -5.692 26.797 1.00 96.12 266 ALA A N 1
ATOM 2121 C CA . ALA A 1 266 ? -27.156 -4.281 26.936 1.00 96.12 266 ALA A CA 1
ATOM 2122 C C . ALA A 1 266 ? -27.970 -4.026 28.217 1.00 96.12 266 ALA A C 1
ATOM 2124 O O . ALA A 1 266 ? -27.669 -3.086 28.955 1.00 96.12 266 ALA A O 1
ATOM 2125 N N . GLU A 1 267 ? -28.946 -4.886 28.522 1.00 96.56 267 GLU A N 1
ATOM 2126 C CA . GLU A 1 267 ? -29.721 -4.824 29.764 1.00 96.56 267 GLU A CA 1
ATOM 2127 C C . GLU A 1 267 ? -28.832 -5.027 30.999 1.00 96.56 267 GLU A C 1
ATOM 2129 O O . GLU A 1 267 ? -28.920 -4.257 31.955 1.00 96.56 267 GLU A O 1
ATOM 2134 N N . GLN A 1 268 ? -27.916 -5.998 30.971 1.00 97.06 268 GLN A N 1
ATOM 2135 C CA . GLN A 1 268 ? -26.972 -6.226 32.068 1.00 97.06 268 GLN A CA 1
ATOM 2136 C C . GLN A 1 268 ? -26.055 -5.023 32.311 1.00 97.06 268 GLN A C 1
ATOM 2138 O O . GLN A 1 268 ? -25.854 -4.633 33.463 1.00 97.06 268 GLN A O 1
ATOM 2143 N N . PHE A 1 269 ? -25.532 -4.394 31.254 1.00 97.12 269 PHE A N 1
ATOM 2144 C CA . PHE A 1 269 ? -24.753 -3.161 31.394 1.00 97.12 269 PHE A CA 1
ATOM 2145 C C . PHE A 1 269 ? -25.587 -2.041 32.016 1.00 97.12 269 PHE A C 1
ATOM 2147 O O . PHE A 1 269 ? -25.101 -1.329 32.893 1.00 97.12 269 PHE A O 1
ATOM 2154 N N . GLN A 1 270 ? -26.844 -1.908 31.594 1.00 97.00 270 GLN A N 1
ATOM 2155 C CA . GLN A 1 270 ? -27.771 -0.907 32.110 1.00 97.00 270 GLN A CA 1
ATOM 2156 C C . GLN A 1 270 ? -28.105 -1.130 33.594 1.00 97.00 270 GLN A C 1
ATOM 2158 O O . GLN A 1 270 ? -28.077 -0.176 34.371 1.00 97.00 270 GLN A O 1
ATOM 2163 N N . LEU A 1 271 ? -28.350 -2.373 34.019 1.00 97.19 271 LEU A N 1
ATOM 2164 C CA . LEU A 1 271 ? -28.624 -2.719 35.420 1.00 97.19 271 LEU A CA 1
ATOM 2165 C C . LEU A 1 271 ? -27.422 -2.465 36.339 1.00 97.19 271 LEU A C 1
ATOM 2167 O O . LEU A 1 271 ? -27.595 -2.097 37.500 1.00 97.19 271 LEU A O 1
ATOM 2171 N N . ARG A 1 272 ? -26.206 -2.640 35.817 1.00 97.31 272 ARG A N 1
ATOM 2172 C CA . ARG A 1 272 ? -24.952 -2.530 36.578 1.00 97.31 272 ARG A CA 1
ATOM 2173 C C . ARG A 1 272 ? -24.256 -1.181 36.418 1.00 97.31 272 ARG A C 1
ATOM 2175 O O . ARG A 1 272 ? -23.149 -0.990 36.914 1.00 97.31 272 ARG A O 1
ATOM 2182 N N . LEU A 1 273 ? -24.894 -0.226 35.743 1.00 94.69 273 LEU A N 1
ATOM 2183 C CA . LEU A 1 273 ? -24.287 1.048 35.362 1.00 94.69 273 LEU A CA 1
ATOM 2184 C C . LEU A 1 273 ? -23.789 1.850 36.576 1.00 94.69 273 LEU A C 1
ATOM 2186 O O . LEU A 1 273 ? -22.698 2.419 36.546 1.00 94.69 273 LEU A O 1
ATOM 2190 N N . GLU A 1 274 ? -24.543 1.849 37.677 1.00 94.56 274 GLU A N 1
ATOM 2191 C CA . GLU A 1 274 ? -24.162 2.556 38.909 1.00 94.56 274 GLU A CA 1
ATOM 2192 C C . GLU A 1 274 ? -22.960 1.908 39.638 1.00 94.56 274 GLU A C 1
ATOM 2194 O O . GLU A 1 274 ? -22.328 2.571 40.455 1.00 94.56 274 GLU A O 1
ATOM 2199 N N . GLU A 1 275 ? -22.559 0.668 39.314 1.00 95.38 275 GLU A N 1
ATOM 2200 C CA . GLU A 1 275 ? -21.372 0.033 39.921 1.00 95.38 275 GLU A CA 1
ATOM 2201 C C . GLU A 1 275 ? -20.052 0.698 39.497 1.00 95.38 275 GLU A C 1
ATOM 2203 O O . GLU A 1 275 ? -19.074 0.696 40.254 1.00 95.38 275 GLU A O 1
ATOM 2208 N N . PHE A 1 276 ? -20.008 1.245 38.278 1.00 94.50 276 PHE A N 1
ATOM 2209 C CA . PHE A 1 276 ? -18.776 1.733 37.649 1.00 94.50 276 PHE A CA 1
ATOM 2210 C C . PHE A 1 276 ? -18.867 3.168 37.110 1.00 94.50 276 PHE A C 1
ATOM 2212 O O . PHE A 1 276 ? -17.850 3.776 36.778 1.00 94.50 276 PHE A O 1
ATOM 2219 N N . LYS A 1 277 ? -20.062 3.761 37.058 1.00 95.75 277 LYS A N 1
ATOM 2220 C CA . LYS A 1 277 ? -20.273 5.134 36.583 1.00 95.75 277 LYS A CA 1
ATOM 2221 C C . LYS A 1 277 ? -19.415 6.168 37.310 1.00 95.75 277 LYS A C 1
ATOM 2223 O O . LYS A 1 277 ? -18.743 6.952 36.646 1.00 95.75 277 LYS A O 1
ATOM 2228 N N . ASP A 1 278 ? -19.409 6.173 38.642 1.00 95.50 278 ASP A N 1
ATOM 2229 C CA . ASP A 1 278 ? -18.643 7.167 39.410 1.00 95.50 278 ASP A CA 1
ATOM 2230 C C . ASP A 1 278 ? -17.134 7.026 39.183 1.00 95.50 278 ASP A C 1
ATOM 2232 O O . ASP A 1 278 ? -16.419 8.026 39.106 1.00 95.50 278 ASP A O 1
ATOM 2236 N N . GLU A 1 279 ? -16.654 5.793 39.001 1.00 94.88 279 GLU A N 1
ATOM 2237 C CA . GLU A 1 279 ? -15.262 5.513 38.650 1.00 94.88 279 GLU A CA 1
ATOM 2238 C C . GLU A 1 279 ? -14.906 6.155 37.300 1.00 94.88 279 GLU A C 1
ATOM 2240 O O . GLU A 1 279 ? -13.936 6.912 37.212 1.00 94.88 279 GLU A O 1
ATOM 2245 N N . ILE A 1 280 ? -15.737 5.952 36.270 1.00 94.12 280 ILE A N 1
ATOM 2246 C CA . ILE A 1 280 ? -15.554 6.597 34.964 1.00 94.12 280 ILE A CA 1
ATOM 2247 C C . ILE A 1 280 ? -15.590 8.121 35.099 1.00 94.12 280 ILE A C 1
ATOM 2249 O O . ILE A 1 280 ? -14.692 8.808 34.605 1.00 94.12 280 ILE A O 1
ATOM 2253 N N . LEU A 1 281 ? -16.600 8.675 35.774 1.00 93.94 281 LEU A N 1
ATOM 2254 C CA . LEU A 1 281 ? -16.748 10.122 35.908 1.00 93.94 281 LEU A CA 1
ATOM 2255 C C . LEU A 1 281 ? -15.546 10.748 36.622 1.00 93.94 281 LEU A C 1
ATOM 2257 O O . LEU A 1 281 ? -15.090 11.810 36.207 1.00 93.94 281 LEU A O 1
ATOM 2261 N N . GLN A 1 282 ? -14.960 10.094 37.620 1.00 92.38 282 GLN A N 1
ATOM 2262 C CA . GLN A 1 282 ? -13.788 10.618 38.326 1.00 92.38 282 GLN A CA 1
ATOM 2263 C C . GLN A 1 282 ? -12.481 10.455 37.539 1.00 92.38 282 GLN A C 1
ATOM 2265 O O . GLN A 1 282 ? -11.620 11.337 37.586 1.00 92.38 282 GLN A O 1
ATOM 2270 N N . GLN A 1 283 ? -12.310 9.343 36.820 1.00 91.00 283 GLN A N 1
ATOM 2271 C CA . GLN A 1 283 ? -11.015 8.972 36.238 1.00 91.00 283 GLN A CA 1
ATOM 2272 C C . GLN A 1 283 ? -10.882 9.316 34.750 1.00 91.00 283 GLN A C 1
ATOM 2274 O O . GLN A 1 283 ? -9.754 9.388 34.262 1.00 91.00 283 GLN A O 1
ATOM 2279 N N . ARG A 1 284 ? -11.978 9.608 34.027 1.00 87.94 284 ARG A N 1
ATOM 2280 C CA . ARG A 1 284 ? -11.962 9.874 32.569 1.00 87.94 284 ARG A CA 1
ATOM 2281 C C . ARG A 1 284 ? -10.929 10.911 32.128 1.00 87.94 284 ARG A C 1
ATOM 2283 O O . ARG A 1 284 ? -10.333 10.759 31.071 1.00 87.94 284 ARG A O 1
ATOM 2290 N N . LEU A 1 285 ? -10.675 11.940 32.941 1.00 84.25 285 LEU A N 1
ATOM 2291 C CA . LEU A 1 285 ? -9.715 13.001 32.616 1.00 84.25 285 LEU A CA 1
ATOM 2292 C C . LEU A 1 285 ? -8.252 12.538 32.693 1.00 84.25 285 LEU A C 1
ATOM 2294 O O . LEU A 1 285 ? -7.389 13.195 32.119 1.00 84.25 285 LEU A O 1
ATOM 2298 N N . LYS A 1 286 ? -7.972 11.426 33.380 1.00 83.50 286 LYS A N 1
ATOM 2299 C CA . LYS A 1 286 ? -6.628 10.846 33.530 1.00 83.50 286 LYS A CA 1
ATOM 2300 C C . LYS A 1 286 ? -6.296 9.803 32.467 1.00 83.50 286 LYS A C 1
ATOM 2302 O O . LYS A 1 286 ? -5.146 9.374 32.389 1.00 83.50 286 LYS A O 1
ATOM 2307 N N . LEU A 1 287 ? -7.281 9.360 31.689 1.00 76.75 287 LEU A N 1
ATOM 2308 C CA . LEU A 1 287 ? -7.036 8.429 30.595 1.00 76.75 287 LEU A CA 1
ATOM 2309 C C . LEU A 1 287 ? -6.162 9.103 29.541 1.00 76.75 287 LEU A C 1
ATOM 2311 O O . LEU A 1 287 ? -6.189 10.323 29.381 1.00 76.75 287 LEU A O 1
ATOM 2315 N N . ALA A 1 288 ? -5.380 8.299 28.819 1.00 59.56 288 ALA A N 1
ATOM 2316 C CA . ALA A 1 288 ? -4.679 8.780 27.641 1.00 59.56 288 ALA A CA 1
ATOM 2317 C C . ALA A 1 288 ? -5.732 9.265 26.639 1.00 59.56 288 ALA A C 1
ATOM 2319 O O . ALA A 1 288 ? -6.380 8.466 25.959 1.00 59.56 288 ALA A O 1
ATOM 2320 N N . HIS A 1 289 ? -5.931 10.578 26.601 1.00 61.19 289 HIS A N 1
ATOM 2321 C CA . HIS A 1 289 ? -6.773 11.208 25.606 1.00 61.19 289 HIS A CA 1
ATOM 2322 C C . HIS A 1 289 ? -6.042 11.084 24.283 1.00 61.19 289 HIS A C 1
ATOM 2324 O O . HIS A 1 289 ? -4.998 11.706 24.082 1.00 61.19 289 HIS A O 1
ATOM 2330 N N . ASN A 1 290 ? -6.604 10.299 23.370 1.00 53.28 290 ASN A N 1
ATOM 2331 C CA . ASN A 1 290 ? -6.561 10.770 22.003 1.00 53.28 290 ASN A CA 1
ATOM 2332 C C . ASN A 1 290 ? -7.562 11.928 22.020 1.00 53.28 290 ASN A C 1
ATOM 2334 O O . ASN A 1 290 ? -8.731 11.664 22.327 1.00 53.28 290 ASN A O 1
ATOM 2338 N N . PRO A 1 291 ? -7.153 13.199 21.851 1.00 49.12 291 PRO A N 1
ATOM 2339 C CA . PRO A 1 291 ? -8.125 14.257 21.653 1.00 49.12 291 PRO A CA 1
ATOM 2340 C C . PRO A 1 291 ? -8.820 13.908 20.342 1.00 49.12 291 PRO A C 1
ATOM 2342 O O . PRO A 1 291 ? -8.366 14.336 19.296 1.00 49.12 291 PRO A O 1
ATOM 2345 N N . GLY A 1 292 ? -9.863 13.069 20.394 1.00 47.19 292 GLY A N 1
ATOM 2346 C CA . GLY A 1 292 ? -10.546 12.563 19.204 1.00 47.19 292 GLY A CA 1
ATOM 2347 C C . GLY A 1 292 ? -11.128 13.694 18.364 1.00 47.19 292 GLY A C 1
ATOM 2348 O O . GLY A 1 292 ? -11.519 13.450 17.226 1.00 47.19 292 GLY A O 1
ATOM 2349 N N . PHE A 1 293 ? -11.185 14.888 18.974 1.00 54.47 293 PHE A N 1
ATOM 2350 C CA . PHE A 1 293 ? -11.466 16.182 18.400 1.00 54.47 293 PHE A CA 1
ATOM 2351 C C . PHE A 1 293 ? -10.636 17.253 19.125 1.00 54.47 293 PHE A C 1
ATOM 2353 O O . PHE A 1 293 ? -10.845 17.525 20.310 1.00 54.47 293 PHE A O 1
ATOM 2360 N N . SER A 1 294 ? -9.702 17.918 18.438 1.00 53.69 294 SER A N 1
ATOM 2361 C CA . SER A 1 294 ? -9.132 19.166 18.981 1.00 53.69 294 SER A CA 1
ATOM 2362 C C . SER A 1 294 ? -10.261 20.190 19.194 1.00 53.69 294 SER A C 1
ATOM 2364 O O . SER A 1 294 ? -11.071 20.362 18.283 1.00 53.69 294 SER A O 1
ATOM 2366 N N . PRO A 1 295 ? -10.344 20.892 20.345 1.00 58.91 295 PRO A N 1
ATOM 2367 C CA . PRO A 1 295 ? -11.418 21.845 20.595 1.00 58.91 295 PRO A CA 1
ATOM 2368 C C . PRO A 1 295 ? -11.422 22.938 19.529 1.00 58.91 295 PRO A C 1
ATOM 2370 O O . PRO A 1 295 ? -10.420 23.612 19.274 1.00 58.91 295 PRO A O 1
ATOM 2373 N N . CYS A 1 296 ? -12.578 23.110 18.905 1.00 61.28 296 CYS A N 1
ATOM 2374 C CA . CYS A 1 296 ? -12.795 24.089 17.857 1.00 61.28 296 CYS A CA 1
ATOM 2375 C C . CYS A 1 296 ? -13.439 25.333 18.431 1.00 61.28 296 CYS A C 1
ATOM 2377 O O . CYS A 1 296 ? -14.209 25.255 19.388 1.00 61.28 296 CYS A O 1
ATOM 2379 N N . ALA A 1 297 ? -13.161 26.490 17.827 1.00 58.12 297 ALA A N 1
ATOM 2380 C CA . ALA A 1 297 ? -13.891 27.696 18.183 1.00 58.12 297 ALA A CA 1
ATOM 2381 C C . ALA A 1 297 ? -15.405 27.413 18.079 1.00 58.12 297 ALA A C 1
ATOM 2383 O O . ALA A 1 297 ? -15.835 26.803 17.089 1.00 58.12 297 ALA A O 1
ATOM 2384 N N . PRO A 1 298 ? -16.216 27.831 19.068 1.00 54.06 298 PRO A N 1
ATOM 2385 C CA . PRO A 1 298 ? -17.661 27.678 19.009 1.00 54.06 298 PRO A CA 1
ATOM 2386 C C . PRO A 1 298 ? -18.183 28.153 17.651 1.00 54.06 298 PRO A C 1
ATOM 2388 O O . PRO A 1 298 ? -17.763 29.191 17.140 1.00 54.06 298 PRO A O 1
ATOM 2391 N N . ASN A 1 299 ? -19.071 27.371 17.038 1.00 53.88 299 ASN A N 1
ATOM 2392 C CA . ASN A 1 299 ? -19.642 27.644 15.712 1.00 53.88 299 ASN A CA 1
ATOM 2393 C C . ASN A 1 299 ? -18.691 27.517 14.508 1.00 53.88 299 ASN A C 1
ATOM 2395 O O . ASN A 1 299 ? -19.103 27.814 13.388 1.00 53.88 299 ASN A O 1
ATOM 2399 N N . SER A 1 300 ? -17.463 27.033 14.703 1.00 60.84 300 SER A N 1
ATOM 2400 C CA . SER A 1 300 ? -16.515 26.770 13.615 1.00 60.84 300 SER A CA 1
ATOM 2401 C C . SER A 1 300 ? -16.445 25.286 13.261 1.00 60.84 300 SER A C 1
ATOM 2403 O O . SER A 1 300 ? -16.607 24.415 14.115 1.00 60.84 300 SER A O 1
ATOM 2405 N N . TRP A 1 301 ? -16.193 25.011 11.982 1.00 66.12 301 TRP A N 1
ATOM 2406 C CA . TRP A 1 301 ? -15.966 23.662 11.469 1.00 66.12 301 TRP A CA 1
ATOM 2407 C C . TRP A 1 301 ? -14.504 23.262 11.611 1.00 66.12 301 TRP A C 1
ATOM 2409 O O . TRP A 1 301 ? -13.615 24.055 11.288 1.00 66.12 301 TRP A O 1
ATOM 2419 N N . CYS A 1 302 ? -14.276 22.011 11.996 1.00 65.12 302 CYS A N 1
ATOM 2420 C CA . CYS A 1 302 ? -12.947 21.434 12.105 1.00 65.12 302 CYS A CA 1
ATOM 2421 C C . CYS A 1 302 ? -12.781 20.145 11.322 1.00 65.12 302 CYS A C 1
ATOM 2423 O O . CYS A 1 302 ? -13.739 19.556 10.817 1.00 65.12 302 CYS A O 1
ATOM 2425 N N . TRP A 1 303 ? -11.513 19.765 11.212 1.00 58.41 303 TRP A N 1
ATOM 2426 C CA . TRP A 1 303 ? -11.028 18.636 10.447 1.00 58.41 303 TRP A CA 1
ATOM 2427 C C . TRP A 1 303 ? -10.074 17.839 11.313 1.00 58.41 303 TRP A C 1
ATOM 2429 O O . TRP A 1 303 ? -9.204 18.434 11.952 1.00 58.41 303 TRP A O 1
ATOM 2439 N N . GLU A 1 304 ? -10.193 16.521 11.260 1.00 54.00 304 GLU A N 1
ATOM 2440 C CA . GLU A 1 304 ? -9.196 15.624 11.823 1.00 54.00 304 GLU A CA 1
ATOM 2441 C C . GLU A 1 304 ? -8.747 14.614 10.766 1.00 54.00 304 GLU A C 1
ATOM 2443 O O . GLU A 1 304 ? -9.561 14.070 10.012 1.00 54.00 304 GLU A O 1
ATOM 2448 N N . GLU A 1 305 ? -7.430 14.422 10.671 1.00 47.59 305 GLU A N 1
ATOM 2449 C CA . GLU A 1 305 ? -6.832 13.329 9.908 1.00 47.59 305 GLU A CA 1
ATOM 2450 C C . GLU A 1 305 ? -6.785 12.105 10.837 1.00 47.59 305 GLU A C 1
ATOM 2452 O O . GLU A 1 305 ? -6.070 12.121 11.830 1.00 47.59 305 GLU A O 1
ATOM 2457 N N . ASP A 1 306 ? -7.603 11.097 10.516 1.00 48.03 306 ASP A N 1
ATOM 2458 C CA . ASP A 1 306 ? -7.643 9.732 11.072 1.00 48.03 306 ASP A CA 1
ATOM 2459 C C . ASP A 1 306 ? -7.372 9.592 12.591 1.00 48.03 306 ASP A C 1
ATOM 2461 O O . ASP A 1 306 ? -6.269 9.260 13.025 1.00 48.03 306 ASP A O 1
ATOM 2465 N N . SER A 1 307 ? -8.411 9.787 13.415 1.00 43.91 307 SER A N 1
ATOM 2466 C CA . SER A 1 307 ? -8.345 9.582 14.873 1.00 43.91 307 SER A CA 1
ATOM 2467 C C . SER A 1 307 ? -8.608 8.131 15.315 1.00 43.91 307 SER A C 1
ATOM 2469 O O . SER A 1 307 ? -8.674 7.854 16.515 1.00 43.91 307 SER A O 1
ATOM 2471 N N . GLY A 1 308 ? -8.794 7.191 14.373 1.00 41.81 308 GLY A N 1
ATOM 2472 C CA . GLY A 1 308 ? -9.145 5.786 14.644 1.00 41.81 308 GLY A CA 1
ATOM 2473 C C . GLY A 1 308 ? -10.587 5.552 15.127 1.00 41.81 308 GLY A C 1
ATOM 2474 O O . GLY A 1 308 ? -11.041 4.411 15.176 1.00 41.81 308 GLY A O 1
ATOM 2475 N N . ILE A 1 309 ? -11.318 6.622 15.453 1.00 44.25 309 ILE A N 1
ATOM 2476 C CA . ILE A 1 309 ? -12.731 6.607 15.875 1.00 44.25 309 ILE A CA 1
ATOM 2477 C C . ILE A 1 309 ? -13.645 7.093 14.742 1.00 44.25 309 ILE A C 1
ATOM 2479 O O . ILE A 1 309 ? -14.822 6.757 14.701 1.00 44.25 309 ILE A O 1
ATOM 2483 N N . LEU A 1 310 ? -13.089 7.846 13.792 1.00 48.41 310 LEU A N 1
ATOM 2484 C CA . LEU A 1 310 ? -13.797 8.399 12.649 1.00 48.41 310 LEU A CA 1
ATOM 2485 C C . LEU A 1 310 ? -13.141 7.996 11.326 1.00 48.41 310 LEU A C 1
ATOM 2487 O O . LEU A 1 310 ? -11.921 7.827 11.276 1.00 48.41 310 LEU A O 1
ATOM 2491 N N . PRO A 1 311 ? -13.909 7.880 10.226 1.00 47.34 311 PRO A N 1
ATOM 2492 C CA . PRO A 1 311 ? -13.323 7.686 8.911 1.00 47.34 311 PRO A CA 1
ATOM 2493 C C . PRO A 1 311 ? -12.422 8.862 8.512 1.00 47.34 311 PRO A C 1
ATOM 2495 O O . PRO A 1 311 ? -12.586 9.997 8.972 1.00 47.34 311 PRO A O 1
ATOM 2498 N N . GLU A 1 312 ? -11.471 8.559 7.625 1.00 45.28 312 GLU A N 1
ATOM 2499 C CA . GLU A 1 312 ? -10.507 9.499 7.049 1.00 45.28 312 GLU A CA 1
ATOM 2500 C C . GLU A 1 312 ? -11.273 10.730 6.518 1.00 45.28 312 GLU A C 1
ATOM 2502 O O . GLU A 1 312 ? -12.110 10.594 5.625 1.00 45.28 312 GLU A O 1
ATOM 2507 N N . TYR A 1 313 ? -11.017 11.915 7.090 1.00 51.25 313 TYR A N 1
ATOM 2508 C CA . TYR A 1 313 ? -11.674 13.199 6.774 1.00 51.25 313 TYR A CA 1
ATOM 2509 C C . TYR A 1 313 ? -13.093 13.416 7.323 1.00 51.25 313 TYR A C 1
ATOM 2511 O O . TYR A 1 313 ? -13.972 13.935 6.630 1.00 51.25 313 TYR A O 1
ATOM 2519 N N . SER A 1 314 ? -13.318 13.109 8.595 1.00 52.66 314 SER A N 1
ATOM 2520 C CA . SER A 1 314 ? -14.586 13.435 9.250 1.00 52.66 314 SER A CA 1
ATOM 2521 C C . SER A 1 314 ? -14.622 14.885 9.737 1.00 52.66 314 SER A C 1
ATOM 2523 O O . SER A 1 314 ? -13.700 15.382 10.388 1.00 52.66 314 SER A O 1
ATOM 2525 N N . ARG A 1 315 ? -15.703 15.588 9.386 1.00 64.44 315 ARG A N 1
ATOM 2526 C CA . ARG A 1 315 ? -15.988 16.931 9.892 1.00 64.44 315 ARG A CA 1
ATOM 2527 C C . ARG A 1 315 ? -16.822 16.846 11.145 1.00 64.44 315 ARG A C 1
ATOM 2529 O O . ARG A 1 315 ? -17.789 16.092 11.219 1.00 64.44 315 ARG A O 1
ATOM 2536 N N . PHE A 1 316 ? -16.499 17.731 12.064 1.00 73.75 316 PHE A N 1
ATOM 2537 C CA . PHE A 1 316 ? -17.266 17.923 13.271 1.00 73.75 316 PHE A CA 1
ATOM 2538 C C . PHE A 1 316 ? -17.318 19.409 13.614 1.00 73.75 316 PHE A C 1
ATOM 2540 O O . PHE A 1 316 ? -16.551 20.239 13.104 1.00 73.75 316 PHE A O 1
ATOM 2547 N N . ARG A 1 317 ? -18.260 19.740 14.481 1.00 80.94 317 ARG A N 1
ATOM 2548 C CA . ARG A 1 317 ? -18.384 21.038 15.134 1.00 80.94 317 ARG A CA 1
ATOM 2549 C C . ARG A 1 317 ? -18.429 20.791 16.629 1.00 80.94 317 ARG A C 1
ATOM 2551 O O . ARG A 1 317 ? -18.986 19.782 17.036 1.00 80.94 317 ARG A O 1
ATOM 2558 N N . GLY A 1 318 ? -17.893 21.716 17.417 1.00 80.50 318 GLY A N 1
ATOM 2559 C CA . GLY A 1 318 ? -17.926 21.638 18.877 1.00 80.50 318 GLY A CA 1
ATOM 2560 C C . GLY A 1 318 ? -16.719 20.917 19.470 1.00 80.50 318 GLY A C 1
ATOM 2561 O O . GLY A 1 318 ? -15.615 21.015 18.930 1.00 80.50 318 GLY A O 1
ATOM 2562 N N . PHE A 1 319 ? -16.922 20.259 20.609 1.00 82.12 319 PHE A N 1
ATOM 2563 C CA . PHE A 1 319 ? -15.853 19.656 21.395 1.00 82.12 319 PHE A CA 1
ATOM 2564 C C . PHE A 1 319 ? -16.258 18.276 21.911 1.00 82.12 319 PHE A C 1
ATOM 2566 O O . PHE A 1 319 ? -17.287 18.107 22.569 1.00 82.12 319 PHE A O 1
ATOM 2573 N N . TRP A 1 320 ? -15.433 17.286 21.591 1.00 83.56 320 TRP A N 1
ATOM 2574 C CA . TRP A 1 320 ? -15.651 15.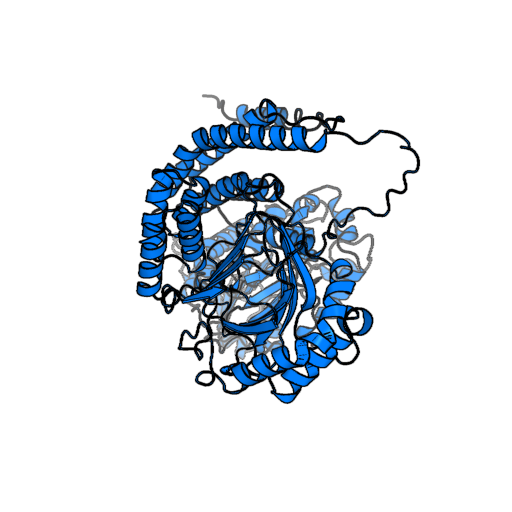886 21.912 1.00 83.56 320 TRP A CA 1
ATOM 2575 C C . TRP A 1 320 ? -14.300 15.261 22.273 1.00 83.56 320 TRP A C 1
ATOM 2577 O O . TRP A 1 320 ? -13.303 15.421 21.584 1.00 83.56 320 TRP A O 1
ATOM 2587 N N . GLU A 1 321 ? -14.245 14.551 23.385 1.00 83.00 321 GLU A N 1
ATOM 2588 C CA . GLU A 1 321 ? -13.058 13.847 23.853 1.00 83.00 321 GLU A CA 1
ATOM 2589 C C . GLU A 1 321 ? -13.351 12.360 23.988 1.00 83.00 321 GLU A C 1
ATOM 2591 O O . GLU A 1 321 ? -14.482 11.945 24.268 1.00 83.00 321 GLU A O 1
ATOM 2596 N N . THR A 1 322 ? -12.315 11.551 23.797 1.00 81.62 322 THR A N 1
ATOM 2597 C CA . THR A 1 322 ? -12.397 10.101 23.940 1.00 81.62 322 THR A CA 1
ATOM 2598 C C . THR A 1 322 ? -11.229 9.586 24.763 1.00 81.62 322 THR A C 1
ATOM 2600 O O . THR A 1 322 ? -10.073 9.688 24.351 1.00 81.62 322 THR A O 1
ATOM 2603 N N . GLY A 1 323 ? -11.537 9.009 25.920 1.00 82.81 323 GLY A N 1
ATOM 2604 C CA . GLY A 1 323 ? -10.570 8.300 26.749 1.00 82.81 323 GLY A CA 1
ATOM 2605 C C . GLY A 1 323 ? -10.545 6.824 26.374 1.00 82.81 323 GLY A C 1
ATOM 2606 O O . GLY A 1 323 ? -11.576 6.157 26.442 1.00 82.81 323 GLY A O 1
ATOM 2607 N N . ILE A 1 324 ? -9.386 6.302 25.979 1.00 82.56 324 ILE A N 1
ATOM 2608 C CA . ILE A 1 324 ? -9.241 4.871 25.681 1.00 82.56 324 ILE A CA 1
ATOM 2609 C C . ILE A 1 324 ? -9.174 4.090 26.998 1.00 82.56 324 ILE A C 1
ATOM 2611 O O . ILE A 1 324 ? -8.302 4.373 27.823 1.00 82.56 324 ILE A O 1
ATOM 2615 N N . VAL A 1 325 ? -10.063 3.105 27.165 1.00 83.00 325 VAL A N 1
ATOM 2616 C CA . VAL A 1 325 ? -9.997 2.129 28.265 1.00 83.00 325 VAL A CA 1
ATOM 2617 C C . VAL A 1 325 ? -9.021 1.015 27.873 1.00 83.00 325 VAL A C 1
ATOM 2619 O O . VAL A 1 325 ? -8.014 0.840 28.553 1.00 83.00 325 VAL A O 1
ATOM 2622 N N . PHE A 1 326 ? -9.263 0.354 26.734 1.00 81.19 326 PHE A N 1
ATOM 2623 C CA . PHE A 1 326 ? -8.331 -0.552 26.041 1.00 81.19 326 PHE A CA 1
ATOM 2624 C C . PHE A 1 326 ? -8.705 -0.666 24.547 1.00 81.19 326 PHE A C 1
ATOM 2626 O O . PHE A 1 326 ? -9.832 -0.353 24.154 1.00 81.19 326 PHE A O 1
ATOM 2633 N N . MET A 1 327 ? -7.754 -1.093 23.710 1.00 69.44 327 MET A N 1
ATOM 2634 C CA . MET A 1 327 ? -7.907 -1.276 22.255 1.00 69.44 327 MET A CA 1
ATOM 2635 C C . MET A 1 327 ? -7.193 -2.562 21.816 1.00 69.44 327 MET A C 1
ATOM 2637 O O . MET A 1 327 ? -6.012 -2.705 22.121 1.00 69.44 327 MET A O 1
ATOM 2641 N N . GLY A 1 328 ? -7.853 -3.430 21.041 1.00 63.03 328 GLY A N 1
ATOM 2642 C CA . GLY A 1 328 ? -7.222 -4.593 20.396 1.00 63.03 328 GLY A CA 1
ATOM 2643 C C . GLY A 1 328 ? -7.674 -5.960 20.922 1.00 63.03 328 GLY A C 1
ATOM 2644 O O . GLY A 1 328 ? -8.514 -6.044 21.816 1.00 63.03 328 GLY A O 1
ATOM 2645 N N . LYS A 1 329 ? -7.126 -7.030 20.314 1.00 48.22 329 LYS A N 1
ATOM 2646 C CA . LYS A 1 329 ? -7.288 -8.421 20.782 1.00 48.22 329 LYS A CA 1
ATOM 2647 C C . LYS A 1 329 ? -6.786 -8.534 22.219 1.00 48.22 329 LYS A C 1
ATOM 2649 O O . LYS A 1 329 ? -5.888 -7.781 22.590 1.00 48.22 329 LYS A O 1
ATOM 2654 N N . GLU A 1 330 ? -7.385 -9.457 22.974 1.00 39.97 330 GLU A N 1
ATOM 2655 C CA . GLU A 1 330 ? -7.070 -9.727 24.378 1.00 39.97 330 GLU A CA 1
ATOM 2656 C C . GLU A 1 330 ? -5.576 -9.534 24.672 1.00 39.97 330 GLU A C 1
ATOM 2658 O O . GLU A 1 330 ? -4.745 -10.074 23.930 1.00 39.97 330 GLU A O 1
ATOM 2663 N N . PRO A 1 331 ? -5.218 -8.765 25.716 1.00 40.69 331 PRO A N 1
ATOM 2664 C CA . PRO A 1 331 ? -3.835 -8.718 26.155 1.00 40.69 331 PRO A CA 1
ATOM 2665 C C . PRO A 1 331 ? -3.348 -10.151 26.370 1.00 40.69 331 PRO A C 1
ATOM 2667 O O . PRO A 1 331 ? -4.046 -10.951 26.999 1.00 40.69 331 PRO A O 1
ATOM 2670 N N . GLN A 1 332 ? -2.168 -10.493 25.840 1.00 37.59 332 GLN A N 1
ATOM 2671 C CA . GLN A 1 332 ? -1.573 -11.785 26.167 1.00 37.59 332 GLN A CA 1
ATOM 2672 C C . GLN A 1 332 ? -1.439 -11.897 27.694 1.00 37.59 332 GLN A C 1
ATOM 2674 O O . GLN A 1 332 ? -1.233 -10.876 28.360 1.00 37.59 332 GLN A O 1
ATOM 2679 N N . PRO A 1 333 ? -1.540 -13.103 28.280 1.00 36.91 333 PRO A N 1
ATOM 2680 C CA . PRO A 1 333 ? -1.298 -13.286 29.706 1.00 36.91 333 PRO A CA 1
ATOM 2681 C C . PRO A 1 333 ? 0.072 -12.691 30.086 1.00 36.91 333 PRO A C 1
ATOM 2683 O O . PRO A 1 333 ? 1.107 -13.211 29.680 1.00 36.91 333 PRO A O 1
ATOM 2686 N N . GLY A 1 334 ? 0.079 -11.575 30.824 1.00 41.84 334 GLY A N 1
ATOM 2687 C CA . GLY A 1 334 ? 1.294 -10.826 31.190 1.00 41.84 334 GLY A CA 1
ATOM 2688 C C . GLY A 1 334 ? 1.421 -9.415 30.593 1.00 41.84 334 GLY A C 1
ATOM 2689 O O . GLY A 1 334 ? 2.200 -8.620 31.114 1.00 41.84 334 GLY A O 1
ATOM 2690 N N . GLU A 1 335 ? 0.622 -9.057 29.583 1.00 44.66 335 GLU A N 1
ATOM 2691 C CA . GLU A 1 335 ? 0.551 -7.712 28.987 1.00 44.66 335 GLU A CA 1
ATOM 2692 C C . GLU A 1 335 ? -0.745 -6.982 29.377 1.00 44.66 335 GLU A C 1
ATOM 2694 O O . GLU A 1 335 ? -1.451 -6.446 28.528 1.00 44.66 335 GLU A O 1
ATOM 2699 N N . GLU A 1 336 ? -1.106 -6.956 30.666 1.00 52.06 336 GLU A N 1
ATOM 2700 C CA . GLU A 1 336 ? -2.266 -6.170 31.106 1.00 52.06 336 GLU A CA 1
ATOM 2701 C C . GLU A 1 336 ? -2.148 -4.717 30.622 1.00 52.06 336 GLU A C 1
ATOM 2703 O O . GLU A 1 336 ? -1.183 -4.014 30.951 1.00 52.06 336 GLU A O 1
ATOM 2708 N N . ASP A 1 337 ? -3.160 -4.239 29.885 1.00 57.47 337 ASP A N 1
ATOM 2709 C CA . ASP A 1 337 ? -3.314 -2.812 29.626 1.00 57.47 337 ASP A CA 1
ATOM 2710 C C . ASP A 1 337 ? -3.493 -2.133 30.985 1.00 57.47 337 ASP A C 1
ATOM 2712 O O . ASP A 1 337 ? -4.574 -2.145 31.582 1.00 57.47 337 ASP A O 1
ATOM 2716 N N . GLN A 1 338 ? -2.395 -1.573 31.500 1.00 59.31 338 GLN A N 1
ATOM 2717 C CA . GLN A 1 338 ? -2.303 -1.045 32.859 1.00 59.31 338 GLN A CA 1
ATOM 2718 C C . GLN A 1 338 ? -3.380 0.010 33.150 1.00 59.31 338 GLN A C 1
ATOM 2720 O O . GLN A 1 338 ? -3.636 0.320 34.309 1.00 59.31 338 GLN A O 1
ATOM 2725 N N . ARG A 1 339 ? -4.024 0.579 32.122 1.00 68.44 339 ARG A N 1
ATOM 2726 C CA . ARG A 1 339 ? -5.154 1.503 32.263 1.00 68.44 339 ARG A CA 1
ATOM 2727 C C . ARG A 1 339 ? -6.391 0.816 32.837 1.00 68.44 339 ARG A C 1
ATOM 2729 O O . ARG A 1 339 ? -7.019 1.383 33.730 1.00 68.44 339 ARG A O 1
ATOM 2736 N N . CYS A 1 340 ? -6.707 -0.390 32.368 1.00 73.25 340 CYS A N 1
ATOM 2737 C CA . CYS A 1 340 ? -7.885 -1.133 32.803 1.00 73.25 340 CYS A CA 1
ATOM 2738 C C . CYS A 1 340 ? -7.765 -1.521 34.282 1.00 73.25 340 CYS A C 1
ATOM 2740 O O . CYS A 1 340 ? -8.635 -1.194 35.084 1.00 73.25 340 CYS A O 1
ATOM 2742 N N . SER A 1 341 ? -6.642 -2.137 34.666 1.00 70.50 341 SER A N 1
ATOM 2743 C CA . SER A 1 341 ? -6.433 -2.623 36.034 1.00 70.50 341 SER A CA 1
ATOM 2744 C C . SER A 1 341 ? -6.086 -1.517 37.042 1.00 70.50 341 SER A C 1
ATOM 2746 O O . SER A 1 341 ? -6.404 -1.666 38.221 1.00 70.50 341 SER A O 1
ATOM 2748 N N . LYS A 1 342 ? -5.497 -0.380 36.624 1.00 81.31 342 LYS A N 1
ATOM 2749 C CA . LYS A 1 342 ? -5.105 0.706 37.555 1.00 81.31 342 LYS A CA 1
ATOM 2750 C C . LYS A 1 342 ? -6.076 1.880 37.640 1.00 81.31 342 LYS A C 1
ATOM 2752 O O . LYS A 1 342 ? -6.211 2.454 38.718 1.00 81.31 342 LYS A O 1
ATOM 2757 N N . LEU A 1 343 ? -6.683 2.304 36.528 1.00 84.94 343 LEU A N 1
ATOM 2758 C CA . LEU A 1 343 ? -7.521 3.514 36.499 1.00 84.94 343 LEU A CA 1
ATOM 2759 C C . LEU A 1 343 ? -9.013 3.199 36.552 1.00 84.94 343 LEU A C 1
ATOM 2761 O O . LEU A 1 343 ? -9.752 3.976 37.149 1.00 84.94 343 LEU A O 1
ATOM 2765 N N . LEU A 1 344 ? -9.448 2.098 35.935 1.00 92.06 344 LEU A N 1
ATOM 2766 C CA . LEU A 1 344 ? -10.862 1.734 35.812 1.00 92.06 344 LEU A CA 1
ATOM 2767 C C . LEU A 1 344 ? -11.152 0.267 36.217 1.00 92.06 344 LEU A C 1
ATOM 2769 O O . LEU A 1 344 ? -11.825 -0.449 35.468 1.00 92.06 344 LEU A O 1
ATOM 2773 N N . PRO A 1 345 ? -10.650 -0.218 37.374 1.00 91.81 345 PRO A N 1
ATOM 2774 C CA . PRO A 1 345 ? -10.737 -1.633 37.735 1.00 91.81 345 PRO A CA 1
ATOM 2775 C C . PRO A 1 345 ? -12.175 -2.156 37.842 1.00 91.81 345 PRO A C 1
ATOM 2777 O O . PRO A 1 345 ? -12.437 -3.295 37.451 1.00 91.81 345 PRO A O 1
ATOM 2780 N N . ARG A 1 346 ? -13.132 -1.356 38.336 1.00 94.38 346 ARG A N 1
ATOM 2781 C CA . ARG A 1 346 ? -14.536 -1.792 38.436 1.00 94.38 346 ARG A CA 1
ATOM 2782 C C . ARG A 1 346 ? -15.181 -1.872 37.063 1.00 94.38 346 ARG A C 1
ATOM 2784 O O . ARG A 1 346 ? -15.835 -2.866 36.762 1.00 94.38 346 ARG A O 1
ATOM 2791 N N . THR A 1 347 ? -14.962 -0.859 36.230 1.00 93.56 347 THR A N 1
ATOM 2792 C CA . THR A 1 347 ? -15.464 -0.802 34.853 1.00 93.56 347 THR A CA 1
ATOM 2793 C C . THR A 1 347 ? -14.991 -2.018 34.062 1.00 93.56 347 THR A C 1
ATOM 2795 O O . THR A 1 347 ? -15.798 -2.712 33.451 1.00 93.56 347 THR A O 1
ATOM 2798 N N . CYS A 1 348 ? -13.693 -2.315 34.114 1.00 90.88 348 CYS A N 1
ATOM 2799 C CA . CYS A 1 348 ? -13.103 -3.433 33.384 1.00 90.88 348 CYS A CA 1
ATOM 2800 C C . CYS A 1 348 ? -13.621 -4.784 33.863 1.00 90.88 348 CYS A C 1
ATOM 2802 O O . CYS A 1 348 ? -13.976 -5.622 33.037 1.00 90.88 348 CYS A O 1
ATOM 2804 N N . ARG A 1 349 ? -13.748 -4.966 35.182 1.00 92.38 349 ARG A N 1
ATOM 2805 C CA . ARG A 1 349 ? -14.349 -6.170 35.757 1.00 92.38 349 ARG A CA 1
ATOM 2806 C C . ARG A 1 349 ? -15.782 -6.375 35.261 1.00 92.38 349 ARG A C 1
ATOM 2808 O O . ARG A 1 349 ? -16.114 -7.466 34.824 1.00 92.38 349 ARG A O 1
ATOM 2815 N N . VAL A 1 350 ? -16.620 -5.336 35.288 1.00 94.88 350 VAL A N 1
ATOM 2816 C CA . VAL A 1 350 ? -18.021 -5.428 34.832 1.00 94.88 350 VAL A CA 1
ATOM 2817 C C . VAL A 1 350 ? -18.095 -5.771 33.343 1.00 94.88 350 VAL A C 1
ATOM 2819 O O . VAL A 1 350 ? -18.865 -6.648 32.958 1.00 94.88 350 VAL A O 1
ATOM 2822 N N . ILE A 1 351 ? -17.270 -5.124 32.512 1.00 93.06 351 ILE A N 1
ATOM 2823 C CA . ILE A 1 351 ? -17.169 -5.424 31.077 1.00 93.06 351 ILE A CA 1
ATOM 2824 C C . ILE A 1 351 ? -16.802 -6.900 30.857 1.00 93.06 351 ILE A C 1
ATOM 2826 O O . ILE A 1 351 ? -17.461 -7.577 30.068 1.00 93.06 351 ILE A O 1
ATOM 2830 N N . GLN A 1 352 ? -15.783 -7.400 31.563 1.00 90.12 352 GLN A N 1
ATOM 2831 C CA . GLN A 1 352 ? -15.319 -8.787 31.463 1.00 90.12 352 GLN A CA 1
ATOM 2832 C C . GLN A 1 352 ? -16.361 -9.792 31.963 1.00 90.12 352 GLN A C 1
ATOM 2834 O O . GLN A 1 352 ? -16.573 -10.809 31.315 1.00 90.12 352 GLN A O 1
ATOM 2839 N N . GLU A 1 353 ? -17.037 -9.514 33.078 1.00 93.00 353 GLU A N 1
ATOM 2840 C CA . GLU A 1 353 ? -18.077 -10.391 33.625 1.00 93.00 353 GLU A CA 1
ATOM 2841 C C . GLU A 1 353 ? -19.270 -10.511 32.670 1.00 93.00 353 GLU A C 1
ATOM 2843 O O . GLU A 1 353 ? -19.716 -11.620 32.393 1.00 93.00 353 GLU A O 1
ATOM 2848 N N . ILE A 1 354 ? -19.765 -9.388 32.136 1.00 94.62 354 ILE A N 1
ATOM 2849 C CA . ILE A 1 354 ? -20.922 -9.381 31.228 1.00 94.62 354 ILE A CA 1
ATOM 2850 C C . ILE A 1 354 ? -20.565 -10.057 29.902 1.00 94.62 354 ILE A C 1
ATOM 2852 O O . ILE A 1 354 ? -21.237 -10.995 29.468 1.00 94.62 354 ILE A O 1
ATOM 2856 N N . LEU A 1 355 ? -19.497 -9.595 29.244 1.00 92.06 355 LEU A N 1
ATOM 2857 C CA . LEU A 1 355 ? -19.175 -10.065 27.898 1.00 92.06 355 LEU A CA 1
ATOM 2858 C C . LEU A 1 355 ? -18.512 -11.443 27.906 1.00 92.06 355 LEU A C 1
ATOM 2860 O O . LEU A 1 355 ? -18.849 -12.270 27.058 1.00 92.06 355 LEU A O 1
ATOM 2864 N N . GLY A 1 356 ? -17.682 -11.738 28.909 1.00 87.12 356 GLY A N 1
ATOM 2865 C CA . GLY A 1 356 ? -17.094 -13.059 29.115 1.00 87.12 356 GLY A CA 1
ATOM 2866 C C . GLY A 1 356 ? -18.149 -14.132 29.381 1.00 87.12 356 GLY A C 1
ATOM 2867 O O . GLY A 1 356 ? -18.106 -15.185 28.751 1.00 87.12 356 GLY A O 1
ATOM 2868 N N . ALA A 1 357 ? -19.157 -13.851 30.218 1.00 89.31 357 ALA A N 1
ATOM 2869 C CA . ALA A 1 357 ? -20.265 -14.786 30.441 1.00 89.31 357 ALA A CA 1
ATOM 2870 C C . ALA A 1 357 ? -21.131 -14.997 29.187 1.00 89.31 357 ALA A C 1
ATOM 2872 O O . ALA A 1 357 ? -21.676 -16.080 28.989 1.00 89.31 357 ALA A O 1
ATOM 2873 N N . SER A 1 358 ? -21.245 -13.983 28.323 1.00 89.50 358 SER A N 1
ATOM 2874 C CA . SER A 1 358 ? -21.985 -14.085 27.056 1.00 89.50 358 SER A CA 1
ATOM 2875 C C . SER A 1 358 ? -21.203 -14.773 25.924 1.00 89.50 358 SER A C 1
ATOM 2877 O O . SER A 1 358 ? -21.777 -15.110 24.885 1.00 89.50 358 SER A O 1
ATOM 2879 N N . GLY A 1 359 ? -19.890 -14.965 26.083 1.00 88.94 359 GLY A N 1
ATOM 2880 C CA . GLY A 1 359 ? -19.020 -15.466 25.018 1.00 88.94 359 GLY A CA 1
ATOM 2881 C C . GLY A 1 359 ? -18.936 -14.530 23.805 1.00 88.94 359 GLY A C 1
ATOM 2882 O O . GLY A 1 359 ? -18.800 -15.008 22.680 1.00 88.94 359 GLY A O 1
ATOM 2883 N N . LEU A 1 360 ? -19.088 -13.217 24.007 1.00 89.88 360 LEU A N 1
ATOM 2884 C CA . LEU A 1 360 ? -18.898 -12.202 22.969 1.00 89.88 360 LEU A CA 1
ATOM 2885 C C . LEU A 1 360 ? -17.478 -11.637 23.055 1.00 89.88 360 LEU A C 1
ATOM 2887 O O . LEU A 1 360 ? -17.086 -11.064 24.073 1.00 89.88 360 LEU A O 1
ATOM 2891 N N . THR A 1 361 ? -16.714 -11.754 21.971 1.00 88.94 361 THR A N 1
ATOM 2892 C CA . THR A 1 361 ? -15.359 -11.211 21.877 1.00 88.94 361 THR A CA 1
ATOM 2893 C C . THR A 1 361 ? -15.377 -9.690 21.813 1.00 88.94 361 THR A C 1
ATOM 2895 O O . THR A 1 361 ? -15.917 -9.074 20.888 1.00 88.94 361 THR A O 1
ATOM 2898 N N . ILE A 1 362 ? -14.725 -9.085 22.799 1.00 86.94 362 ILE A N 1
ATOM 2899 C CA . ILE A 1 362 ? -14.515 -7.649 22.894 1.00 86.94 362 ILE A CA 1
ATOM 2900 C C . ILE A 1 362 ? -13.324 -7.210 22.042 1.00 86.94 362 ILE A C 1
ATOM 2902 O O . ILE A 1 362 ? -12.296 -7.877 21.986 1.00 86.94 362 ILE A O 1
ATOM 2906 N N . THR A 1 363 ? -13.463 -6.072 21.371 1.00 84.88 363 THR A N 1
ATOM 2907 C CA . THR A 1 363 ? -12.430 -5.512 20.479 1.00 84.88 363 THR A CA 1
ATOM 2908 C C . THR A 1 363 ? -11.916 -4.153 20.953 1.00 84.88 363 THR A C 1
ATOM 2910 O O . THR A 1 363 ? -10.826 -3.723 20.566 1.00 84.88 363 THR A O 1
ATOM 2913 N N . GLY A 1 364 ? -12.664 -3.480 21.830 1.00 87.19 364 GLY A N 1
ATOM 2914 C CA . GLY A 1 364 ? -12.235 -2.240 22.463 1.00 87.19 364 GLY A CA 1
ATOM 2915 C C . GLY A 1 364 ? -13.282 -1.662 23.407 1.00 87.19 364 GLY A C 1
ATOM 2916 O O . GLY A 1 364 ? -14.460 -2.015 23.352 1.00 87.19 364 GLY A O 1
ATOM 2917 N N . ALA A 1 365 ? -12.850 -0.738 24.261 1.00 89.69 365 ALA A N 1
ATOM 2918 C CA . ALA A 1 365 ? -13.750 0.102 25.040 1.00 89.69 365 ALA A CA 1
ATOM 2919 C C . ALA A 1 365 ? -13.189 1.521 25.179 1.00 89.69 365 ALA A C 1
ATOM 2921 O O . ALA A 1 365 ? -11.990 1.732 25.397 1.00 89.69 365 ALA A O 1
ATOM 2922 N N . THR A 1 366 ? -14.068 2.514 25.063 1.00 90.56 366 THR A N 1
ATOM 2923 C CA . THR A 1 366 ? -13.710 3.934 25.153 1.00 90.56 366 THR A CA 1
ATOM 2924 C C . THR A 1 366 ? -14.762 4.725 25.923 1.00 90.56 366 THR A C 1
ATOM 2926 O O . THR A 1 366 ? -15.927 4.350 25.992 1.00 90.56 366 THR A O 1
ATOM 2929 N N . ILE A 1 367 ? -14.361 5.842 26.520 1.00 91.75 367 ILE A N 1
ATOM 2930 C CA . ILE A 1 367 ? -15.258 6.782 27.196 1.00 91.75 367 ILE A CA 1
ATOM 2931 C C . ILE A 1 367 ? -15.380 8.023 26.326 1.00 91.75 367 ILE A C 1
ATOM 2933 O O . ILE A 1 367 ? -14.392 8.723 26.115 1.00 91.75 367 ILE A O 1
ATOM 2937 N N . SER A 1 368 ? -16.587 8.323 25.854 1.00 91.50 368 SER A N 1
ATOM 2938 C CA . SER A 1 368 ? -16.873 9.508 25.045 1.00 91.50 368 SER A CA 1
ATOM 2939 C C . SER A 1 368 ? -17.458 10.619 25.910 1.00 91.50 368 SER A C 1
ATOM 2941 O O . SER A 1 368 ? -18.529 10.453 26.493 1.00 91.50 368 SER A O 1
ATOM 2943 N N . SER A 1 369 ? -16.771 11.761 25.955 1.00 91.38 369 SER A N 1
ATOM 2944 C CA . SER A 1 369 ? -17.219 12.990 26.620 1.00 91.38 369 SER A CA 1
ATOM 2945 C C . SER A 1 369 ? -17.490 14.072 25.582 1.00 91.38 369 SER A C 1
ATOM 2947 O O . SER A 1 369 ? -16.607 14.401 24.802 1.00 91.38 369 SER A O 1
ATOM 2949 N N . VAL A 1 370 ? -18.696 14.634 25.549 1.00 89.44 370 VAL A N 1
ATOM 2950 C CA . VAL A 1 370 ? -19.098 15.609 24.525 1.00 89.44 370 VAL A CA 1
ATOM 2951 C C . VAL A 1 370 ? -19.697 16.842 25.148 1.00 89.44 370 VAL A C 1
ATOM 2953 O O . VAL A 1 370 ? -20.595 16.747 25.975 1.00 89.44 370 VAL A O 1
ATOM 2956 N N . PHE A 1 371 ? -19.193 17.999 24.741 1.00 87.69 371 PHE A N 1
ATOM 2957 C CA . PHE A 1 371 ? -19.446 19.269 25.400 1.00 87.69 371 PHE A CA 1
ATOM 2958 C C . PHE A 1 371 ? -20.381 20.149 24.570 1.00 87.69 371 PHE A C 1
ATOM 2960 O O . PHE A 1 371 ? -20.421 20.071 23.339 1.00 87.69 371 PHE A O 1
ATOM 2967 N N . GLY A 1 372 ? -21.150 20.990 25.259 1.00 83.75 372 GLY A N 1
ATOM 2968 C CA . GLY A 1 372 ? -21.965 22.027 24.637 1.00 83.75 372 GLY A CA 1
ATOM 2969 C C . GLY A 1 372 ? -21.124 23.215 24.127 1.00 83.75 372 GLY A C 1
ATOM 2970 O O . GLY A 1 372 ? -19.899 23.220 24.255 1.00 83.75 372 GLY A O 1
ATOM 2971 N N . PRO A 1 373 ? -21.757 24.251 23.546 1.00 82.44 373 PRO A N 1
ATOM 2972 C CA . PRO A 1 373 ? -23.204 24.392 23.420 1.00 82.44 373 PRO A CA 1
ATOM 2973 C C . PRO A 1 373 ? -23.826 23.649 22.231 1.00 82.44 373 PRO A C 1
ATOM 2975 O O . PRO A 1 373 ? -25.024 23.383 22.218 1.00 82.44 373 PRO A O 1
ATOM 2978 N N . TYR A 1 374 ? -23.014 23.301 21.235 1.00 85.81 374 TYR A N 1
ATOM 2979 C CA . TYR A 1 374 ? -23.419 22.504 20.083 1.00 85.81 374 TYR A CA 1
ATOM 2980 C C . TYR A 1 374 ? -22.219 21.705 19.587 1.00 85.81 374 TYR A C 1
ATOM 2982 O O . TYR A 1 374 ? -21.233 22.293 19.129 1.00 85.81 374 TYR A O 1
ATOM 2990 N N . THR A 1 375 ? -22.336 20.384 19.640 1.00 84.56 375 THR A N 1
ATOM 2991 C CA . THR A 1 375 ? -21.390 19.444 19.053 1.00 84.56 375 THR A CA 1
ATOM 2992 C C . THR A 1 375 ? -22.109 18.536 18.068 1.00 84.56 375 THR A C 1
ATOM 2994 O O . THR A 1 375 ? -23.198 18.051 18.350 1.00 84.56 375 THR A O 1
ATOM 2997 N N . SER A 1 376 ? -21.530 18.323 16.891 1.00 85.69 376 SER A N 1
ATOM 2998 C CA . SER A 1 376 ? -22.139 17.511 15.836 1.00 85.69 376 SER A CA 1
ATOM 2999 C C . SER A 1 376 ? -21.068 16.811 15.014 1.00 85.69 376 SER A C 1
ATOM 3001 O O . SER A 1 376 ? -20.060 17.433 14.669 1.00 85.69 376 SER A O 1
ATOM 3003 N N . ILE A 1 377 ? -21.306 15.540 14.701 1.00 83.69 377 ILE A N 1
ATOM 3004 C CA . ILE A 1 377 ? -20.547 14.737 13.742 1.00 83.69 377 ILE A CA 1
ATOM 3005 C C . ILE A 1 377 ? -21.464 14.445 12.556 1.00 83.69 377 ILE A C 1
ATOM 3007 O O . ILE A 1 377 ? -22.607 14.039 12.747 1.00 83.69 377 ILE A O 1
ATOM 3011 N N . PHE A 1 378 ? -20.956 14.651 11.340 1.00 81.12 378 PHE A N 1
ATOM 3012 C CA . PHE A 1 378 ? -21.700 14.380 10.107 1.00 81.12 378 PHE A CA 1
ATOM 3013 C C . PHE A 1 378 ? -21.982 12.885 9.883 1.00 81.12 378 PHE A C 1
ATOM 3015 O O . PHE A 1 378 ? -21.277 12.047 10.444 1.00 81.12 378 PHE A O 1
ATOM 3022 N N . PRO A 1 379 ? -22.940 12.550 8.995 1.00 83.50 379 PRO A N 1
ATOM 3023 C CA . PRO A 1 379 ? -23.168 11.182 8.551 1.00 83.50 379 PRO A CA 1
ATOM 3024 C C . PRO A 1 379 ? -21.880 10.495 8.096 1.00 83.50 379 PRO A C 1
ATOM 3026 O O . PRO A 1 379 ? -21.187 10.972 7.190 1.00 83.50 379 PRO A O 1
ATOM 3029 N N . HIS A 1 380 ? -21.565 9.379 8.740 1.00 83.62 380 HIS A N 1
ATOM 3030 C CA . HIS A 1 380 ? -20.381 8.565 8.510 1.00 83.62 380 HIS A CA 1
ATOM 3031 C C . HIS A 1 380 ? -20.677 7.093 8.815 1.00 83.62 380 HIS A C 1
ATOM 3033 O O . HIS A 1 380 ? -21.710 6.764 9.382 1.00 83.62 380 HIS A O 1
ATOM 3039 N N . ALA A 1 381 ? -19.765 6.207 8.430 1.00 84.94 381 ALA A N 1
ATOM 3040 C CA . ALA A 1 381 ? -19.844 4.777 8.701 1.00 84.94 381 ALA A CA 1
ATOM 3041 C C . ALA A 1 381 ? -18.442 4.234 8.989 1.00 84.94 381 ALA A C 1
ATOM 3043 O O . ALA A 1 381 ? -17.439 4.799 8.529 1.00 84.94 381 ALA A O 1
ATOM 3044 N N . ALA A 1 382 ? -18.361 3.126 9.723 1.00 83.19 382 ALA A N 1
ATOM 3045 C CA . ALA A 1 382 ? -17.107 2.423 9.947 1.00 83.19 382 ALA A CA 1
ATOM 3046 C C . ALA A 1 382 ? -16.486 1.951 8.619 1.00 83.19 382 ALA A C 1
ATOM 3048 O O . ALA A 1 382 ? -17.179 1.546 7.685 1.00 83.19 382 ALA A O 1
ATOM 3049 N N . LYS A 1 383 ? -15.146 1.964 8.538 1.00 80.38 383 LYS A N 1
ATOM 3050 C CA . LYS A 1 383 ? -14.406 1.492 7.350 1.00 80.38 383 LYS A CA 1
ATOM 3051 C C . LYS A 1 383 ? -14.589 -0.015 7.108 1.00 80.38 383 LYS A C 1
ATOM 3053 O O . LYS A 1 383 ? -14.482 -0.443 5.963 1.00 80.38 383 LYS A O 1
ATOM 3058 N N . THR A 1 384 ? -14.875 -0.786 8.154 1.00 81.56 384 THR A N 1
ATOM 3059 C CA . THR A 1 384 ? -14.964 -2.249 8.117 1.00 81.56 384 THR A CA 1
ATOM 3060 C C . THR A 1 384 ? -16.293 -2.706 8.701 1.00 81.56 384 THR A C 1
ATOM 3062 O O . THR A 1 384 ? -16.675 -2.253 9.779 1.00 81.56 384 THR A O 1
ATOM 3065 N N . GLN A 1 385 ? -16.986 -3.602 7.997 1.00 85.94 385 GLN A N 1
ATOM 3066 C CA . GLN A 1 385 ? -18.145 -4.322 8.525 1.00 85.94 385 GLN A CA 1
ATOM 3067 C C . GLN A 1 385 ? -17.701 -5.351 9.574 1.00 85.94 385 GLN A C 1
ATOM 3069 O O . GLN A 1 385 ? -16.594 -5.884 9.494 1.00 85.94 385 GLN A O 1
ATOM 3074 N N . GLY A 1 386 ? -18.582 -5.695 10.512 1.00 86.81 386 GLY A N 1
ATOM 3075 C CA . GLY A 1 386 ? -18.343 -6.796 11.451 1.00 86.81 386 GLY A CA 1
ATOM 3076 C C . GLY A 1 386 ? -18.042 -6.363 12.884 1.00 86.81 386 GLY A C 1
ATOM 3077 O O . GLY A 1 386 ? -17.521 -7.162 13.658 1.00 86.81 386 GLY A O 1
ATOM 3078 N N . ARG A 1 387 ? -18.383 -5.123 13.249 1.00 87.62 387 ARG A N 1
ATOM 3079 C CA . ARG A 1 387 ? -18.286 -4.611 14.617 1.00 87.62 387 ARG A CA 1
ATOM 3080 C C . ARG A 1 387 ? -19.620 -4.024 15.054 1.00 87.62 387 ARG A C 1
ATOM 3082 O O . ARG A 1 387 ? -20.173 -3.180 14.353 1.00 87.62 387 ARG A O 1
ATOM 3089 N N . PHE A 1 388 ? -20.090 -4.427 16.228 1.00 91.69 388 PHE A N 1
ATOM 3090 C CA . PHE A 1 388 ? -21.184 -3.739 16.910 1.00 91.69 388 PHE A CA 1
ATOM 3091 C C . PHE A 1 388 ? -20.634 -2.853 18.018 1.00 91.69 388 PHE A C 1
ATOM 3093 O O . PHE A 1 388 ? -19.667 -3.217 18.691 1.00 91.69 388 PHE A O 1
ATOM 3100 N N . ARG A 1 389 ? -21.266 -1.692 18.197 1.00 93.38 389 ARG A N 1
ATOM 3101 C CA . ARG A 1 389 ? -20.909 -0.717 19.224 1.00 93.38 389 ARG A CA 1
ATOM 3102 C C . ARG A 1 389 ? -22.063 -0.525 20.195 1.00 93.38 389 ARG A C 1
ATOM 3104 O O . ARG A 1 389 ? -23.177 -0.192 19.798 1.00 93.38 389 ARG A O 1
ATOM 3111 N N . LEU A 1 390 ? -21.778 -0.716 21.475 1.00 95.69 390 LEU A N 1
ATOM 3112 C CA . LEU A 1 390 ? -22.664 -0.396 22.583 1.00 95.69 390 LEU A CA 1
ATOM 3113 C C . LEU A 1 390 ? -22.481 1.067 22.947 1.00 95.69 390 LEU A C 1
ATOM 3115 O O . LEU A 1 390 ? -21.349 1.511 23.110 1.00 95.69 390 LEU A O 1
ATOM 3119 N N . HIS A 1 391 ? -23.572 1.792 23.157 1.00 95.88 391 HIS A N 1
ATOM 3120 C CA . HIS A 1 391 ? -23.566 3.060 23.880 1.00 95.88 391 HIS A CA 1
ATOM 3121 C C . HIS A 1 391 ? -24.254 2.873 25.224 1.00 95.88 391 HIS A C 1
ATOM 3123 O O . HIS A 1 391 ? -25.424 2.516 25.239 1.00 95.88 391 HIS A O 1
ATOM 3129 N N . CYS A 1 392 ? -23.561 3.182 26.321 1.00 97.25 392 CYS A N 1
ATOM 3130 C CA . CYS A 1 392 ? -24.125 3.256 27.670 1.00 97.25 392 CYS A CA 1
ATOM 3131 C C . CYS A 1 392 ? -24.008 4.675 28.226 1.00 97.25 392 CYS A C 1
ATOM 3133 O O . CYS A 1 392 ? -22.906 5.158 28.501 1.00 97.25 392 CYS A O 1
ATOM 3135 N N . VAL A 1 393 ? -25.135 5.366 28.389 1.00 96.06 393 VAL A N 1
ATOM 3136 C CA . VAL A 1 393 ? -25.171 6.796 28.730 1.00 96.06 393 VAL A CA 1
ATOM 3137 C C . VAL A 1 393 ? -25.030 6.996 30.242 1.00 96.06 393 VAL A C 1
ATOM 3139 O O . VAL A 1 393 ? -25.983 6.834 31.002 1.00 96.06 393 VAL A O 1
ATOM 3142 N N . LEU A 1 394 ? -23.842 7.405 30.686 1.00 96.31 394 LEU A N 1
ATOM 3143 C CA . LEU A 1 394 ? -23.493 7.545 32.105 1.00 96.31 394 LEU A CA 1
ATOM 3144 C C . LEU A 1 394 ? -23.942 8.887 32.691 1.00 96.31 394 LEU A C 1
ATOM 3146 O O . LEU A 1 394 ? -24.471 8.962 33.801 1.00 96.31 394 LEU A O 1
ATOM 3150 N N . GLN A 1 395 ? -23.730 9.955 31.924 1.00 95.44 395 GLN A N 1
ATOM 3151 C CA . GLN A 1 395 ? -24.088 11.320 32.281 1.00 95.44 395 GLN A CA 1
ATOM 3152 C C . GLN A 1 395 ? -24.686 12.019 31.065 1.00 95.44 395 GLN A C 1
ATOM 3154 O O . GLN A 1 395 ? -24.112 12.012 29.977 1.00 95.44 395 GLN A O 1
ATOM 3159 N N . LEU A 1 396 ? -25.831 12.658 31.272 1.00 95.25 396 LEU A N 1
ATOM 3160 C CA . LEU A 1 396 ? -26.460 13.564 30.324 1.00 95.25 396 LEU A CA 1
ATOM 3161 C C . LEU A 1 396 ? -26.945 14.777 31.132 1.00 95.25 396 LEU A C 1
ATOM 3163 O O . LEU A 1 396 ? -27.713 14.565 32.077 1.00 95.25 396 LEU A O 1
ATOM 3167 N N . PRO A 1 397 ? -26.477 16.003 30.830 1.00 92.19 397 PRO A N 1
ATOM 3168 C CA . PRO A 1 397 ? -26.962 17.209 31.498 1.00 92.19 397 PRO A CA 1
ATOM 3169 C C . PRO A 1 397 ? -28.483 17.330 31.374 1.00 92.19 397 PRO A C 1
ATOM 3171 O O . PRO A 1 397 ? -29.051 16.930 30.359 1.00 92.19 397 PRO A O 1
ATOM 3174 N N . SER A 1 398 ? -29.154 17.884 32.386 1.00 89.06 398 SER A N 1
ATOM 3175 C CA . SER A 1 398 ? -30.624 17.993 32.405 1.00 89.06 398 SER A CA 1
ATOM 3176 C C . SER A 1 398 ? -31.185 18.879 31.288 1.00 89.06 398 SER A C 1
ATOM 3178 O O . SER A 1 398 ? -32.320 18.689 30.860 1.00 89.06 398 SER A O 1
ATOM 3180 N N . ASP A 1 399 ? -30.385 19.826 30.804 1.00 87.00 399 ASP A N 1
ATOM 3181 C CA . ASP A 1 399 ? -30.675 20.700 29.668 1.00 87.00 399 ASP A CA 1
ATOM 3182 C C . ASP A 1 399 ? -30.081 20.182 28.343 1.00 87.00 399 ASP A C 1
ATOM 3184 O O . ASP A 1 399 ? -30.186 20.848 27.310 1.00 87.00 399 ASP A O 1
ATOM 3188 N N . GLY A 1 400 ? -29.411 19.027 28.384 1.00 89.12 400 GLY A N 1
ATOM 3189 C CA . GLY A 1 400 ? -28.676 18.443 27.278 1.00 89.12 400 GLY A CA 1
ATOM 3190 C C . GLY A 1 400 ? -29.543 17.527 26.419 1.00 89.12 400 GLY A C 1
ATOM 3191 O O . GLY A 1 400 ? -30.131 16.567 26.906 1.00 89.12 400 GLY A O 1
ATOM 3192 N N . ILE A 1 401 ? -29.556 17.768 25.111 1.00 90.88 401 ILE A N 1
ATOM 3193 C CA . ILE A 1 401 ? -30.163 16.891 24.109 1.00 90.88 401 ILE A CA 1
ATOM 3194 C C . ILE A 1 401 ? -29.028 16.205 23.360 1.00 90.88 401 ILE A C 1
ATOM 3196 O O . ILE A 1 401 ? -28.220 16.877 22.723 1.00 90.88 401 ILE A O 1
ATOM 3200 N N . SER A 1 402 ? -28.963 14.874 23.419 1.00 91.44 402 SER A N 1
ATOM 3201 C CA . SER A 1 402 ? -28.039 14.091 22.598 1.00 91.44 402 SER A CA 1
ATOM 3202 C C . SER A 1 402 ? -28.806 13.124 21.708 1.00 91.44 402 SER A C 1
ATOM 3204 O O . SER A 1 402 ? -29.630 12.351 22.192 1.00 91.44 402 SER A O 1
ATOM 3206 N N . LEU A 1 403 ? -28.512 13.168 20.415 1.00 89.50 403 LEU A N 1
ATOM 3207 C CA . LEU A 1 403 ? -29.208 12.430 19.375 1.00 89.50 403 LEU A CA 1
ATOM 3208 C C . LEU A 1 403 ? -28.194 11.627 18.558 1.00 89.50 403 LEU A C 1
ATOM 3210 O O . LEU A 1 403 ? -27.178 12.174 18.136 1.00 89.50 403 LEU A O 1
ATOM 3214 N N . LEU A 1 404 ? -28.477 10.344 18.354 1.00 89.19 404 LEU A N 1
ATOM 3215 C CA . LEU A 1 404 ? -27.819 9.479 17.381 1.00 89.19 404 LEU A CA 1
ATOM 3216 C C . LEU A 1 404 ? -28.841 9.156 16.288 1.00 89.19 404 LEU A C 1
ATOM 3218 O O . LEU A 1 404 ? -29.917 8.630 16.581 1.00 89.19 404 LEU A O 1
ATOM 3222 N N . ARG A 1 405 ? -28.519 9.456 15.033 1.00 87.44 405 ARG A N 1
ATOM 3223 C CA . ARG A 1 405 ? -29.343 9.085 13.877 1.00 87.44 405 ARG A CA 1
ATOM 3224 C C . ARG A 1 405 ? -28.647 7.964 13.133 1.00 87.44 405 ARG A C 1
ATOM 3226 O O . ARG A 1 405 ? -27.468 8.085 12.827 1.00 87.44 405 ARG A O 1
ATOM 3233 N N . VAL A 1 406 ? -29.366 6.879 12.857 1.00 83.44 406 VAL A N 1
ATOM 3234 C CA . VAL A 1 406 ? -28.869 5.759 12.049 1.00 83.44 406 VAL A CA 1
ATOM 3235 C C . VAL A 1 406 ? -29.742 5.699 10.802 1.00 83.44 406 VAL A C 1
ATOM 3237 O O . VAL A 1 406 ? -30.947 5.470 10.881 1.00 83.44 406 VAL A O 1
ATOM 3240 N N . HIS A 1 407 ? -29.154 5.953 9.637 1.00 78.06 407 HIS A N 1
ATOM 3241 C CA . HIS A 1 407 ? -29.890 6.330 8.426 1.00 78.06 407 HIS A CA 1
ATOM 3242 C C . HIS A 1 407 ? -30.619 5.174 7.721 1.00 78.06 407 HIS A C 1
ATOM 3244 O O . HIS A 1 407 ? -31.160 5.361 6.636 1.00 78.06 407 HIS A O 1
ATOM 3250 N N . VAL A 1 408 ? -30.724 4.003 8.350 1.00 71.94 408 VAL A N 1
ATOM 3251 C CA . VAL A 1 408 ? -31.570 2.896 7.885 1.00 71.94 408 VAL A CA 1
ATOM 3252 C C . VAL A 1 408 ? -33.010 3.145 8.335 1.00 71.94 408 VAL A C 1
ATOM 3254 O O . VAL A 1 408 ? -33.304 3.192 9.530 1.00 71.94 408 VAL A O 1
ATOM 3257 N N . HIS A 1 409 ? -33.917 3.324 7.371 1.00 63.94 409 HIS A N 1
ATOM 3258 C CA . HIS A 1 409 ? -35.335 3.656 7.595 1.00 63.94 409 HIS A CA 1
ATOM 3259 C C . HIS A 1 409 ? -35.584 4.950 8.396 1.00 63.94 409 HIS A C 1
ATOM 3261 O O . HIS A 1 409 ? -36.657 5.110 8.975 1.00 63.94 409 HIS A O 1
ATOM 3267 N N . GLY A 1 410 ? -34.608 5.866 8.449 1.00 59.88 410 GLY A N 1
ATOM 3268 C CA . GLY A 1 410 ? -34.737 7.135 9.176 1.00 59.88 410 GLY A CA 1
ATOM 3269 C C . GLY A 1 410 ? -34.910 6.967 10.689 1.00 59.88 410 GLY A C 1
ATOM 3270 O O . GLY A 1 410 ? -35.609 7.761 11.313 1.00 59.88 410 GLY A O 1
ATOM 3271 N N . ARG A 1 411 ? -34.327 5.916 11.283 1.00 72.75 411 ARG A N 1
ATOM 3272 C CA . ARG A 1 411 ? -34.444 5.670 12.724 1.00 72.75 411 ARG A CA 1
ATOM 3273 C C . ARG A 1 411 ? -33.563 6.637 13.513 1.00 72.75 411 ARG A C 1
ATOM 3275 O O . ARG A 1 411 ? -32.352 6.729 13.319 1.00 72.75 411 ARG A O 1
ATOM 3282 N N . GLU A 1 412 ? -34.187 7.313 14.462 1.00 78.00 412 GLU A N 1
ATOM 3283 C CA . GLU A 1 412 ? -33.538 8.249 15.372 1.00 78.00 412 GLU A CA 1
ATOM 3284 C C . GLU A 1 412 ? -33.567 7.696 16.797 1.00 78.00 412 GLU A C 1
ATOM 3286 O O . GLU A 1 412 ? -34.575 7.132 17.232 1.00 78.00 412 GLU A O 1
ATOM 3291 N N . ARG A 1 413 ? -32.470 7.863 17.543 1.00 81.19 413 ARG A N 1
ATOM 3292 C CA . ARG A 1 413 ? -32.403 7.492 18.956 1.00 81.19 413 ARG A CA 1
ATOM 3293 C C . ARG A 1 413 ? -31.853 8.637 19.791 1.00 81.19 413 ARG A C 1
ATOM 3295 O O . ARG A 1 413 ? -30.684 9.009 19.698 1.00 81.19 413 ARG A O 1
ATOM 3302 N N . TYR A 1 414 ? -32.712 9.184 20.642 1.00 84.75 414 TYR A N 1
ATOM 3303 C CA . TYR A 1 414 ? -32.304 10.121 21.680 1.00 84.75 414 TYR A CA 1
ATOM 3304 C C . TYR A 1 414 ? -31.643 9.350 22.814 1.00 84.75 414 TYR A C 1
ATOM 3306 O O . TYR A 1 414 ? -32.250 8.434 23.365 1.00 84.75 414 TYR A O 1
ATOM 3314 N N . HIS A 1 415 ? -30.426 9.739 23.182 1.00 87.44 415 HIS A N 1
ATOM 3315 C CA . HIS A 1 415 ? -29.758 9.177 24.346 1.00 87.44 415 HIS A CA 1
ATOM 3316 C C . HIS A 1 415 ? -30.533 9.546 25.613 1.00 87.44 415 HIS A C 1
ATOM 3318 O O . HIS A 1 415 ? -30.785 10.728 25.865 1.00 87.44 415 HIS A O 1
ATOM 3324 N N . ARG A 1 416 ? -30.860 8.554 26.443 1.00 89.19 416 ARG A N 1
ATOM 3325 C CA . ARG A 1 416 ? -31.395 8.771 27.791 1.00 89.19 416 ARG A CA 1
ATOM 3326 C C . ARG A 1 416 ? -30.371 8.344 28.828 1.00 89.19 416 ARG A C 1
ATOM 3328 O O . ARG A 1 416 ? -29.671 7.356 28.647 1.00 89.19 416 ARG A O 1
ATOM 3335 N N . ARG A 1 417 ? -30.270 9.088 29.931 1.00 91.06 417 ARG A N 1
ATOM 3336 C CA . ARG A 1 417 ? -29.382 8.717 31.041 1.00 91.06 417 ARG A CA 1
ATOM 3337 C C . ARG A 1 417 ? -29.732 7.313 31.546 1.00 91.06 417 ARG A C 1
ATOM 3339 O O . ARG A 1 417 ? -30.900 7.035 31.800 1.00 91.06 417 ARG A O 1
ATOM 3346 N N . GLY A 1 418 ? -28.711 6.480 31.728 1.00 92.81 418 GLY A N 1
ATOM 3347 C CA . GLY A 1 418 ? -28.841 5.096 32.178 1.00 92.81 418 GLY A CA 1
ATOM 3348 C C . GLY A 1 418 ? -29.173 4.102 31.066 1.00 92.81 418 GLY A C 1
ATOM 3349 O O . GLY A 1 418 ? -29.200 2.911 31.332 1.00 92.81 418 GLY A O 1
ATOM 3350 N N . GLU A 1 419 ? -29.414 4.554 29.836 1.00 94.75 419 GLU A N 1
ATOM 3351 C CA . GLU A 1 419 ? -29.754 3.667 28.727 1.00 94.75 419 GLU A CA 1
ATOM 3352 C C . GLU A 1 419 ? -28.502 3.044 28.104 1.00 94.75 419 GLU A C 1
ATOM 3354 O O . GLU A 1 419 ? -27.518 3.748 27.843 1.00 94.75 419 GLU A O 1
ATOM 3359 N N . CYS A 1 420 ? -28.578 1.742 27.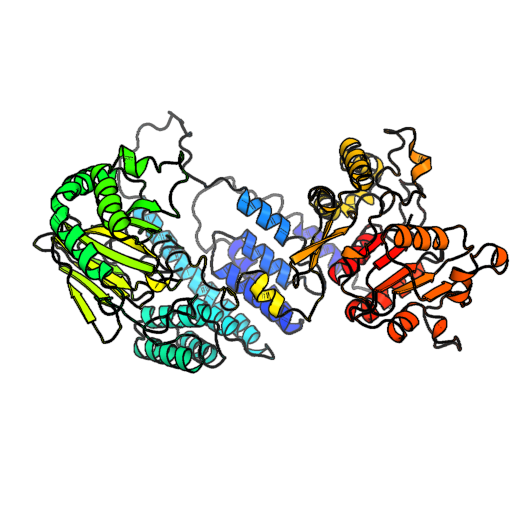821 1.00 95.81 420 CYS A N 1
ATOM 3360 C CA . CYS A 1 420 ? -27.590 1.009 27.039 1.00 95.81 420 CYS A CA 1
ATOM 3361 C C . CYS A 1 420 ? -28.223 0.385 25.787 1.00 95.81 420 CYS A C 1
ATOM 3363 O O . CYS A 1 420 ? -29.288 -0.225 25.866 1.00 95.81 420 CYS A O 1
ATOM 3365 N N . PHE A 1 421 ? -27.578 0.505 24.625 1.00 94.00 421 PHE A N 1
ATOM 3366 C CA . PHE A 1 421 ? -28.033 -0.163 23.398 1.00 94.00 421 PHE A CA 1
ATOM 3367 C C . PHE A 1 421 ? -26.894 -0.410 22.408 1.00 94.00 421 PHE A C 1
ATOM 3369 O O . PHE A 1 421 ? -25.942 0.369 22.336 1.00 94.00 421 PHE A O 1
ATOM 3376 N N . TRP A 1 422 ? -27.019 -1.482 21.627 1.00 93.56 422 TRP A N 1
ATOM 3377 C CA . TRP A 1 422 ? -26.116 -1.807 20.523 1.00 93.56 422 TRP A CA 1
ATOM 3378 C C . TRP A 1 422 ? -26.589 -1.174 19.216 1.00 93.56 422 TRP A C 1
ATOM 3380 O O . TRP A 1 422 ? -27.793 -1.043 18.978 1.00 93.56 422 TRP A O 1
ATOM 3390 N N . PHE A 1 423 ? -25.645 -0.832 18.346 1.00 91.50 423 PHE A N 1
ATOM 3391 C CA . PHE A 1 423 ? -25.913 -0.527 16.945 1.00 91.50 423 PHE A CA 1
ATOM 3392 C C . PHE A 1 423 ? -24.763 -1.001 16.044 1.00 91.50 423 PHE A C 1
ATOM 3394 O O . PHE A 1 423 ? -23.633 -1.206 16.501 1.00 91.50 423 PHE A O 1
ATOM 3401 N N . ASP A 1 424 ? -25.064 -1.187 14.761 1.00 89.75 424 ASP A N 1
ATOM 3402 C CA . ASP A 1 424 ? -24.075 -1.516 13.735 1.00 89.75 424 ASP A CA 1
ATOM 3403 C C . ASP A 1 424 ? -23.427 -0.246 13.180 1.00 89.75 424 ASP A C 1
ATOM 3405 O O . ASP A 1 424 ? -24.011 0.476 12.371 1.00 89.75 424 ASP A O 1
ATOM 3409 N N . GLU A 1 425 ? -22.190 0.009 13.596 1.00 87.56 425 GLU A N 1
ATOM 3410 C CA . GLU A 1 425 ? -21.424 1.198 13.218 1.00 87.56 425 GLU A CA 1
ATOM 3411 C C . GLU A 1 425 ? -21.013 1.213 11.734 1.00 87.56 425 GLU A C 1
ATOM 3413 O O . GLU A 1 425 ? -20.634 2.257 11.201 1.00 87.56 425 GLU A O 1
ATOM 3418 N N . SER A 1 426 ? -21.093 0.080 11.027 1.00 86.94 426 SER A N 1
ATOM 3419 C CA . SER A 1 426 ? -20.887 0.047 9.570 1.00 86.94 426 SER A CA 1
ATOM 3420 C C . SER A 1 426 ? -22.047 0.672 8.787 1.00 86.94 426 SER A C 1
ATOM 3422 O O . SER A 1 426 ? -21.911 0.972 7.597 1.00 86.94 426 SER A O 1
ATOM 3424 N N . THR A 1 427 ? -23.170 0.906 9.464 1.00 88.44 427 THR A N 1
ATOM 3425 C CA . THR A 1 427 ? -24.305 1.668 8.952 1.00 88.44 427 THR A CA 1
ATOM 3426 C C . THR A 1 427 ? -24.005 3.162 9.009 1.00 88.44 427 THR A C 1
ATOM 3428 O O . THR A 1 427 ? -23.412 3.640 9.970 1.00 88.44 427 THR A O 1
ATOM 3431 N N . ASP A 1 428 ? -24.454 3.923 8.016 1.00 87.31 428 ASP A N 1
ATOM 3432 C CA . ASP A 1 428 ? -24.431 5.380 8.025 1.00 87.31 428 ASP A CA 1
ATOM 3433 C C . ASP A 1 428 ? -25.144 5.918 9.268 1.00 87.31 428 ASP A C 1
ATOM 3435 O O . ASP A 1 428 ? -26.336 5.678 9.479 1.00 87.31 428 ASP A O 1
ATOM 3439 N N . HIS A 1 429 ? -24.423 6.697 10.063 1.00 88.06 429 HIS A N 1
ATOM 3440 C CA . HIS A 1 429 ? -24.929 7.324 11.268 1.00 88.06 429 HIS A CA 1
ATOM 3441 C C . HIS A 1 429 ? -24.309 8.701 11.500 1.00 88.06 429 HIS A C 1
ATOM 3443 O O . HIS A 1 429 ? -23.212 9.013 11.037 1.00 88.06 429 HIS A O 1
ATOM 3449 N N . ASP A 1 430 ? -25.025 9.538 12.236 1.00 88.88 430 ASP A N 1
ATOM 3450 C CA . ASP A 1 430 ? -24.589 10.868 12.638 1.00 88.88 430 ASP A CA 1
ATOM 3451 C C . ASP A 1 430 ? -24.972 11.125 14.100 1.00 88.88 430 ASP A C 1
ATOM 3453 O O . ASP A 1 430 ? -25.832 10.439 14.661 1.00 88.88 430 ASP A O 1
ATOM 3457 N N . ALA A 1 431 ? -24.299 12.078 14.744 1.00 89.69 431 ALA A N 1
ATOM 3458 C CA . ALA A 1 431 ? -24.551 12.377 16.147 1.00 89.69 431 ALA A CA 1
ATOM 3459 C C . ALA A 1 431 ? -24.558 13.878 16.424 1.00 89.69 431 ALA A C 1
ATOM 3461 O O . ALA A 1 431 ? -23.694 14.620 15.954 1.00 89.69 431 ALA A O 1
ATOM 3462 N N . GLU A 1 432 ? -25.485 14.308 17.275 1.00 90.62 432 GLU A N 1
ATOM 3463 C CA . GLU A 1 432 ? -25.614 15.681 17.753 1.00 90.62 432 GLU A CA 1
ATOM 3464 C C . GLU A 1 432 ? -25.693 15.733 19.280 1.00 90.62 432 GLU A C 1
ATOM 3466 O O . GLU A 1 432 ? -26.220 14.841 19.954 1.00 90.62 432 GLU A O 1
ATOM 3471 N N . PHE A 1 433 ? -25.150 16.807 19.839 1.00 90.56 433 PHE A N 1
ATOM 3472 C CA . PHE A 1 433 ? -25.277 17.167 21.237 1.00 90.56 433 PHE A CA 1
ATOM 3473 C C . PHE A 1 433 ? -25.460 18.674 21.385 1.00 90.56 433 PHE A C 1
ATOM 3475 O O . PHE A 1 433 ? -24.660 19.460 20.879 1.00 90.56 433 PHE A O 1
ATOM 3482 N N . ILE A 1 434 ? -26.498 19.075 22.108 1.00 89.06 434 ILE A N 1
ATOM 3483 C CA . ILE A 1 434 ? -26.846 20.470 22.371 1.00 89.06 434 ILE A CA 1
ATOM 3484 C C . ILE A 1 434 ? -27.062 20.613 23.873 1.00 89.06 434 ILE A C 1
ATOM 3486 O O . ILE A 1 434 ? -27.823 19.844 24.445 1.00 89.06 434 ILE A O 1
ATOM 3490 N N . SER A 1 435 ? -26.420 21.581 24.518 1.00 88.00 435 SER A N 1
ATOM 3491 C CA . SER A 1 435 ? -26.632 21.910 25.939 1.00 88.00 435 SER A CA 1
ATOM 3492 C C . SER A 1 435 ? -26.308 23.389 26.155 1.00 88.00 435 SER A C 1
ATOM 3494 O O . SER A 1 435 ? -25.544 23.969 25.392 1.00 88.00 435 SER A O 1
ATOM 3496 N N . LYS A 1 436 ? -26.899 24.045 27.150 1.00 81.12 436 LYS A N 1
ATOM 3497 C CA . LYS A 1 436 ? -26.517 25.408 27.558 1.00 81.12 436 LYS A CA 1
ATOM 3498 C C . LYS A 1 436 ? -25.448 25.381 28.656 1.00 81.12 436 LYS A C 1
ATOM 3500 O O . LYS A 1 436 ? -24.767 26.386 28.853 1.00 81.12 436 LYS A O 1
ATOM 3505 N N . GLY A 1 437 ? -25.311 24.258 29.358 1.00 77.81 437 GLY A N 1
ATOM 3506 C CA . GLY A 1 437 ? -24.330 24.033 30.411 1.00 77.81 437 GLY A CA 1
ATOM 3507 C C . GLY A 1 437 ? -22.912 23.740 29.911 1.00 77.81 437 GLY A C 1
ATOM 3508 O O . GLY A 1 437 ? -22.650 23.530 28.726 1.00 77.81 437 GLY A O 1
ATOM 3509 N N . THR A 1 438 ? -21.975 23.721 30.859 1.00 81.88 438 THR A N 1
ATOM 3510 C CA . THR A 1 438 ? -20.572 23.320 30.647 1.00 81.88 438 THR A CA 1
ATOM 3511 C C . THR A 1 438 ? -20.339 21.832 30.903 1.00 81.88 438 THR A C 1
ATOM 3513 O O . THR A 1 438 ? -19.264 21.313 30.597 1.00 81.88 438 THR A O 1
ATOM 3516 N N . GLU A 1 439 ? -21.328 21.141 31.469 1.00 89.94 439 GLU A N 1
ATOM 3517 C CA . GLU A 1 439 ? -21.249 19.712 31.736 1.00 89.94 439 GLU A CA 1
ATOM 3518 C C . GLU A 1 439 ? -21.300 18.906 30.429 1.00 89.94 439 GLU A C 1
ATOM 3520 O O . GLU A 1 439 ? -22.145 19.171 29.570 1.00 89.94 439 GLU A O 1
ATOM 3525 N N . PRO A 1 440 ? -20.421 17.906 30.251 1.00 92.62 440 PRO A N 1
ATOM 3526 C CA . PRO A 1 440 ? -20.467 17.055 29.077 1.00 92.62 440 PRO A CA 1
ATOM 3527 C C . PRO A 1 440 ? -21.532 15.964 29.198 1.00 92.62 440 PRO A C 1
ATOM 3529 O O . PRO A 1 440 ? -21.844 15.472 30.285 1.00 92.62 440 PRO A O 1
ATOM 3532 N N . ARG A 1 441 ? -21.992 15.478 28.047 1.00 94.19 441 ARG A N 1
ATOM 3533 C CA . ARG A 1 441 ? -22.560 14.136 27.926 1.00 94.19 441 ARG A CA 1
ATOM 3534 C C . ARG A 1 441 ? -21.424 13.121 27.975 1.00 94.19 441 ARG A C 1
ATOM 3536 O O . ARG A 1 441 ? -20.523 13.178 27.141 1.00 94.19 441 ARG A O 1
ATOM 3543 N N . VAL A 1 442 ? -21.481 12.178 28.911 1.00 95.81 442 VAL A N 1
ATOM 3544 C CA . VAL A 1 442 ? -20.488 11.106 29.068 1.00 95.81 442 VAL A CA 1
ATOM 3545 C C . VAL A 1 442 ? -21.155 9.761 28.819 1.00 95.81 442 VAL A C 1
ATOM 3547 O O . VAL A 1 442 ? -22.176 9.454 29.435 1.00 95.81 442 VAL A O 1
ATOM 3550 N N . LEU A 1 4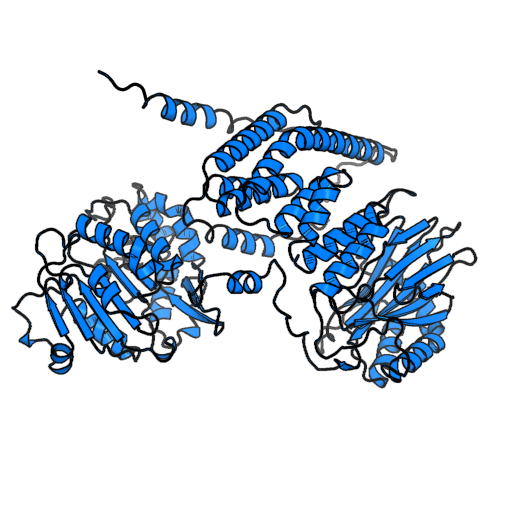43 ? -20.583 8.953 27.930 1.00 95.62 443 LEU A N 1
ATOM 3551 C CA . LEU A 1 443 ? -21.023 7.580 27.693 1.00 95.62 443 LEU A CA 1
ATOM 3552 C C . LEU A 1 443 ? -19.831 6.619 27.633 1.00 95.62 443 LEU A C 1
ATOM 3554 O O . LEU A 1 443 ? -18.722 7.020 27.272 1.00 95.62 443 LEU A O 1
ATOM 3558 N N . LEU A 1 444 ? -20.074 5.360 27.989 1.00 95.75 444 LEU A N 1
ATOM 3559 C CA . LEU A 1 444 ? -19.173 4.242 27.722 1.00 95.75 444 LEU A CA 1
ATOM 3560 C C . LEU A 1 444 ? -19.525 3.661 26.347 1.00 95.75 444 LEU A C 1
ATOM 3562 O O . LEU A 1 444 ? -20.688 3.345 26.094 1.00 95.75 444 LEU A O 1
ATOM 3566 N N . MET A 1 445 ? -18.524 3.536 25.479 1.00 94.88 445 MET A N 1
ATOM 3567 C CA . MET A 1 445 ? -18.600 2.785 24.230 1.00 94.88 445 MET A CA 1
ATOM 3568 C C . MET A 1 445 ? -17.891 1.448 24.408 1.00 94.88 445 MET A C 1
ATOM 3570 O O . MET A 1 445 ? -16.738 1.429 24.844 1.00 94.88 445 MET A O 1
ATOM 3574 N N . VAL A 1 446 ? -18.551 0.352 24.042 1.00 93.44 446 VAL A N 1
ATOM 3575 C CA . VAL A 1 446 ? -17.932 -0.980 24.004 1.00 93.44 446 VAL A CA 1
ATOM 3576 C C . VAL A 1 446 ? -18.087 -1.554 22.609 1.00 93.44 446 VAL A C 1
ATOM 3578 O O . VAL A 1 446 ? -19.188 -1.577 22.070 1.00 93.44 446 VAL A O 1
ATOM 3581 N N . ASP A 1 447 ? -16.984 -2.012 22.038 1.00 92.00 447 ASP A N 1
ATOM 3582 C CA . ASP A 1 447 ? -16.923 -2.575 20.701 1.00 92.00 447 ASP A CA 1
ATOM 3583 C C . ASP A 1 447 ? -16.763 -4.092 20.787 1.00 92.00 447 ASP A C 1
ATOM 3585 O O . ASP A 1 447 ? -15.829 -4.583 21.425 1.00 92.00 447 ASP A O 1
ATOM 3589 N N . ILE A 1 448 ? -17.616 -4.840 20.091 1.00 91.00 448 ILE A N 1
ATOM 3590 C CA . ILE A 1 448 ? -17.519 -6.302 19.982 1.00 91.00 448 ILE A CA 1
ATOM 3591 C C . ILE A 1 448 ? -17.393 -6.732 18.526 1.00 91.00 448 ILE A C 1
ATOM 3593 O O . ILE A 1 448 ? -17.878 -6.056 17.614 1.00 91.00 448 ILE A O 1
ATOM 3597 N N . GLU A 1 449 ? -16.775 -7.889 18.318 1.00 89.56 449 GLU A N 1
ATOM 3598 C CA . GLU A 1 449 ? -16.877 -8.597 17.048 1.00 89.56 449 GLU A CA 1
ATOM 3599 C C . GLU A 1 449 ? -18.340 -8.993 16.801 1.00 89.56 449 GLU A C 1
ATOM 3601 O O . GLU A 1 449 ? -19.065 -9.383 17.721 1.00 89.56 449 GLU A O 1
ATOM 3606 N N . HIS A 1 450 ? -18.794 -8.887 15.554 1.00 89.62 450 HIS A N 1
ATOM 3607 C CA . HIS A 1 450 ? -20.146 -9.290 15.184 1.00 89.62 450 HIS A CA 1
ATOM 3608 C C . HIS A 1 450 ? -20.399 -10.747 15.628 1.00 89.62 450 HIS A C 1
ATOM 3610 O O . HIS A 1 450 ? -19.561 -11.610 15.358 1.00 89.62 450 HIS A O 1
ATOM 3616 N N . PRO A 1 451 ? -21.533 -11.081 16.271 1.00 89.19 451 PRO A N 1
ATOM 3617 C CA . PRO A 1 451 ? -21.735 -12.408 16.863 1.00 89.19 451 PRO A CA 1
ATOM 3618 C C . PRO A 1 451 ? -21.624 -13.584 15.877 1.00 89.19 451 PRO A C 1
ATOM 3620 O O . PRO A 1 451 ? -21.180 -14.669 16.234 1.00 89.19 451 PRO A O 1
ATOM 3623 N N . GLN A 1 452 ? -21.953 -13.358 14.603 1.00 87.00 452 GLN A N 1
ATOM 3624 C CA . GLN A 1 452 ? -21.790 -14.352 13.528 1.00 87.00 452 GLN A CA 1
ATOM 3625 C C . GLN A 1 452 ? -20.338 -14.540 13.039 1.00 87.00 452 GLN A C 1
ATOM 3627 O O . GLN A 1 452 ? -20.078 -15.435 12.228 1.00 87.00 452 GLN A O 1
ATOM 3632 N N . LEU A 1 453 ? -19.405 -13.701 13.496 1.00 86.44 453 LEU A N 1
ATOM 3633 C CA . LEU A 1 453 ? -17.985 -13.716 13.132 1.00 86.44 453 LEU A CA 1
ATOM 3634 C C . LEU A 1 453 ? -17.070 -14.251 14.235 1.00 86.44 453 LEU A C 1
ATOM 3636 O O . LEU A 1 453 ? -15.886 -14.436 13.983 1.00 86.44 453 LEU A O 1
ATOM 3640 N N . GLN A 1 454 ? -17.614 -14.533 15.418 1.00 78.50 454 GLN A N 1
ATOM 3641 C CA . GLN A 1 454 ? -16.863 -14.961 16.600 1.00 78.50 454 GLN A CA 1
ATOM 3642 C C . GLN A 1 454 ? -15.886 -16.095 16.256 1.00 78.50 454 GLN A C 1
ATOM 3644 O O . GLN A 1 454 ? -16.297 -17.182 15.842 1.00 78.50 454 GLN A O 1
ATOM 3649 N N . GLY A 1 455 ? -14.584 -15.820 16.380 1.00 68.69 455 GLY A N 1
ATOM 3650 C CA . GLY A 1 455 ? -13.518 -16.797 16.131 1.00 68.69 455 GLY A CA 1
ATOM 3651 C C . GLY A 1 455 ? -13.229 -17.116 14.656 1.00 68.69 455 GLY A C 1
ATOM 3652 O O . GLY A 1 455 ? -12.423 -18.003 14.383 1.00 68.69 455 GLY A O 1
ATOM 3653 N N . LYS A 1 456 ? -13.832 -16.402 13.693 1.00 66.62 456 LYS A N 1
ATOM 3654 C CA . LYS A 1 456 ? -13.644 -16.638 12.246 1.00 66.62 456 LYS A CA 1
ATOM 3655 C C . LYS A 1 456 ? -12.430 -15.926 11.633 1.00 66.62 456 LYS A C 1
ATOM 3657 O O . LYS A 1 456 ? -12.164 -16.100 10.448 1.00 66.62 456 LYS A O 1
ATOM 3662 N N . GLY A 1 457 ? -11.656 -15.173 12.419 1.00 64.38 457 GLY A N 1
ATOM 3663 C CA . GLY A 1 457 ? -10.402 -14.557 11.969 1.00 64.38 457 GLY A CA 1
ATOM 3664 C C . GLY A 1 457 ? -10.577 -13.137 11.421 1.00 64.38 457 GLY A C 1
ATOM 3665 O O . GLY A 1 457 ? -11.303 -12.337 11.994 1.00 64.38 457 GLY A O 1
ATOM 3666 N N . GLN A 1 458 ? -9.845 -12.771 10.365 1.00 59.81 458 GLN A N 1
ATOM 3667 C CA . GLN A 1 458 ? -9.971 -11.453 9.723 1.00 59.81 458 GLN A CA 1
ATOM 3668 C C . GLN A 1 458 ? -10.980 -11.497 8.570 1.00 59.81 458 GLN A C 1
ATOM 3670 O O . GLN A 1 458 ? -11.132 -12.564 7.973 1.00 59.81 458 GLN A O 1
ATOM 3675 N N . PRO A 1 459 ? -11.642 -10.367 8.231 1.00 57.53 459 PRO A N 1
ATOM 3676 C CA . PRO A 1 459 ? -12.502 -10.311 7.055 1.00 57.53 459 PRO A CA 1
ATOM 3677 C C . PRO A 1 459 ? -11.737 -10.814 5.847 1.00 57.53 459 PRO A C 1
ATOM 3679 O O . PRO A 1 459 ? -10.564 -10.467 5.683 1.00 57.53 459 PRO A O 1
ATOM 3682 N N . GLU A 1 460 ? -12.402 -11.586 4.986 1.00 47.66 460 GLU A N 1
ATOM 3683 C CA . GLU A 1 460 ? -11.837 -11.862 3.674 1.00 47.66 460 GLU A CA 1
ATOM 3684 C C . GLU A 1 460 ? -11.458 -10.516 3.045 1.00 47.66 460 GLU A C 1
ATOM 3686 O O . GLU A 1 460 ? -12.294 -9.602 2.992 1.00 47.66 460 GLU A O 1
ATOM 3691 N N . PRO A 1 461 ? -10.199 -10.332 2.611 1.00 43.78 461 PRO A N 1
ATOM 3692 C CA . PRO A 1 461 ? -9.835 -9.148 1.869 1.00 43.78 461 PRO A CA 1
ATOM 3693 C C . PRO A 1 461 ? -10.588 -9.216 0.543 1.00 43.78 461 PRO A C 1
ATOM 3695 O O . PRO A 1 461 ? -10.103 -9.788 -0.427 1.00 43.78 461 PRO A O 1
ATOM 3698 N N . VAL A 1 462 ? -11.794 -8.646 0.491 1.00 42.62 462 VAL A N 1
ATOM 3699 C CA . VAL A 1 462 ? -12.540 -8.503 -0.758 1.00 42.62 462 VAL A CA 1
ATOM 3700 C C . VAL A 1 462 ? -11.753 -7.527 -1.611 1.00 42.62 462 VAL A C 1
ATOM 3702 O O . VAL A 1 462 ? -11.884 -6.319 -1.425 1.00 42.62 462 VAL A O 1
ATOM 3705 N N . SER A 1 463 ? -10.885 -8.077 -2.463 1.00 38.19 463 SER A N 1
ATOM 3706 C CA . SER A 1 463 ? -10.124 -7.417 -3.521 1.00 38.19 463 SER A CA 1
ATOM 3707 C C . SER A 1 463 ? -9.919 -5.919 -3.274 1.00 38.19 463 SER A C 1
ATOM 3709 O O . SER A 1 463 ? -10.412 -5.052 -3.990 1.00 38.19 463 SER A O 1
ATOM 3711 N N . ALA A 1 464 ? -9.119 -5.683 -2.239 1.00 32.44 464 ALA A N 1
ATOM 3712 C CA . ALA A 1 464 ? -8.032 -4.735 -2.252 1.00 32.44 464 ALA A CA 1
ATOM 3713 C C . ALA A 1 464 ? -8.350 -3.245 -1.935 1.00 32.44 464 ALA A C 1
ATOM 3715 O O . ALA A 1 464 ? -9.206 -2.570 -2.504 1.00 32.44 464 ALA A O 1
ATOM 3716 N N . MET A 1 465 ? -7.603 -2.717 -0.957 1.00 32.34 465 MET A N 1
ATOM 3717 C CA . MET A 1 465 ? -7.500 -1.280 -0.699 1.00 32.34 465 MET A CA 1
ATOM 3718 C C . MET A 1 465 ? -6.794 -0.616 -1.886 1.00 32.34 465 MET A C 1
ATOM 3720 O O . MET A 1 465 ? -5.739 -1.114 -2.256 1.00 32.34 465 MET A O 1
ATOM 3724 N N . PRO A 1 466 ? -7.208 0.561 -2.384 1.00 38.66 466 PRO A N 1
ATOM 3725 C CA . PRO A 1 466 ? -6.556 1.240 -3.515 1.00 38.66 466 PRO A CA 1
ATOM 3726 C C . PRO A 1 466 ? -5.106 1.718 -3.253 1.00 38.66 466 PRO A C 1
ATOM 3728 O O . PRO A 1 466 ? -4.551 2.481 -4.041 1.00 38.66 466 PRO A O 1
ATOM 3731 N N . PHE A 1 467 ? -4.467 1.282 -2.163 1.00 38.84 467 PHE A N 1
ATOM 3732 C CA . PHE A 1 467 ? -3.086 1.605 -1.799 1.00 38.84 467 PHE A CA 1
ATOM 3733 C C . PHE A 1 467 ? -2.248 0.414 -1.311 1.00 38.84 467 PHE A C 1
ATOM 3735 O O . PHE A 1 467 ? -1.092 0.628 -0.960 1.00 38.84 467 PHE A O 1
ATOM 3742 N N . SER A 1 468 ? -2.758 -0.825 -1.295 1.00 37.75 468 SER A N 1
ATOM 3743 C CA . SER A 1 468 ? -1.878 -1.968 -1.018 1.00 37.75 468 SER A CA 1
ATOM 3744 C C . SER A 1 468 ? -1.146 -2.388 -2.292 1.00 37.75 468 SER A C 1
ATOM 3746 O O . SER A 1 468 ? -1.718 -2.358 -3.383 1.00 37.75 468 SER A O 1
ATOM 3748 N N . ALA A 1 469 ? 0.108 -2.828 -2.165 1.00 35.28 469 ALA A N 1
ATOM 3749 C CA . ALA A 1 469 ? 0.848 -3.442 -3.273 1.00 35.28 469 ALA A CA 1
ATOM 3750 C C . ALA A 1 469 ? 0.060 -4.612 -3.910 1.00 35.28 469 ALA A C 1
ATOM 3752 O O . ALA A 1 469 ? 0.127 -4.819 -5.118 1.00 35.28 469 ALA A O 1
ATOM 3753 N N . ARG A 1 470 ? -0.789 -5.298 -3.123 1.00 34.53 470 ARG A N 1
ATOM 3754 C CA . ARG A 1 470 ? -1.751 -6.324 -3.575 1.00 34.53 470 ARG A CA 1
ATOM 3755 C C . ARG A 1 470 ? -2.877 -5.814 -4.494 1.00 34.53 470 ARG A C 1
ATOM 3757 O O . ARG A 1 470 ? -3.306 -6.555 -5.361 1.00 34.53 470 ARG A O 1
ATOM 3764 N N . TYR A 1 471 ? -3.361 -4.575 -4.335 1.00 38.41 471 TYR A N 1
ATOM 3765 C CA . TYR A 1 471 ? -4.357 -3.981 -5.252 1.00 38.41 471 TYR A CA 1
ATOM 3766 C C . TYR A 1 471 ? -3.746 -3.640 -6.598 1.00 38.41 471 TYR A C 1
ATOM 3768 O O . TYR A 1 471 ? -4.401 -3.759 -7.616 1.00 38.41 471 TYR A O 1
ATOM 3776 N N . TRP A 1 472 ? -2.503 -3.163 -6.601 1.00 37.56 472 TRP A N 1
ATOM 3777 C CA . TRP A 1 472 ? -1.849 -2.710 -7.825 1.00 37.56 472 TRP A CA 1
ATOM 3778 C C . TRP A 1 472 ? -1.193 -3.859 -8.600 1.00 37.56 472 TRP A C 1
ATOM 3780 O O . TRP A 1 472 ? -1.080 -3.765 -9.818 1.00 37.56 472 TRP A O 1
ATOM 3790 N N . SER A 1 473 ? -0.848 -4.958 -7.924 1.00 37.62 473 SER A N 1
ATOM 3791 C CA . SER A 1 473 ? -0.336 -6.182 -8.555 1.00 37.62 473 SER A CA 1
ATOM 3792 C C . SER A 1 473 ? -1.383 -6.956 -9.347 1.00 37.62 473 SER A C 1
ATOM 3794 O O . SER A 1 473 ? -1.020 -7.576 -10.336 1.00 37.62 473 SER A O 1
ATOM 3796 N N . SER A 1 474 ? -2.676 -6.840 -9.026 1.00 35.94 474 SER A N 1
ATOM 3797 C CA . SER A 1 474 ? -3.741 -7.392 -9.880 1.00 35.94 474 SER A CA 1
ATOM 3798 C C . SER A 1 474 ? -3.956 -6.609 -11.188 1.00 35.94 474 SER A C 1
ATOM 3800 O O . SER A 1 474 ? -4.862 -6.936 -11.949 1.00 35.94 474 SER A O 1
ATOM 3802 N N . PHE A 1 475 ? -3.158 -5.562 -11.446 1.00 39.88 475 PHE A N 1
ATOM 3803 C CA . PHE A 1 475 ? -3.194 -4.749 -12.669 1.00 39.88 475 PHE A CA 1
ATOM 3804 C C . PHE A 1 475 ? -1.832 -4.645 -13.385 1.00 39.88 475 PHE A C 1
ATOM 3806 O O . PHE A 1 475 ? -1.715 -3.863 -14.332 1.00 39.88 475 PHE A O 1
ATOM 3813 N N . LEU A 1 476 ? -0.813 -5.396 -12.947 1.00 39.81 476 LEU A N 1
ATOM 3814 C CA . LEU A 1 476 ? 0.398 -5.641 -13.738 1.00 39.81 476 LEU A CA 1
ATOM 3815 C C . LEU A 1 476 ? 0.125 -6.816 -14.699 1.00 39.81 476 LEU A C 1
ATOM 3817 O O . LEU A 1 476 ? -0.695 -7.672 -14.362 1.00 39.81 476 LEU A O 1
ATOM 3821 N N . PRO A 1 477 ? 0.739 -6.858 -15.898 1.00 42.97 477 PRO A N 1
ATOM 3822 C CA . PRO A 1 477 ? 0.663 -8.037 -16.757 1.00 42.97 477 PRO A CA 1
ATOM 3823 C C . PRO A 1 477 ? 1.089 -9.272 -15.955 1.00 42.97 477 PRO A C 1
ATOM 3825 O O . PRO A 1 477 ? 1.992 -9.177 -15.125 1.00 42.97 477 PRO A O 1
ATOM 3828 N N . SER A 1 478 ? 0.373 -10.373 -16.164 1.00 56.22 478 SER A N 1
ATOM 3829 C CA . SER A 1 478 ? 0.445 -11.608 -15.386 1.00 56.22 478 SER A CA 1
ATOM 3830 C C . SER A 1 478 ? 1.878 -12.091 -15.114 1.00 56.22 478 SER A C 1
ATOM 3832 O O . SER A 1 478 ? 2.759 -11.998 -15.963 1.00 56.22 478 SER A O 1
ATOM 3834 N N . ASP A 1 479 ? 2.065 -12.620 -13.906 1.00 62.66 479 ASP A N 1
ATOM 3835 C CA . ASP A 1 479 ? 3.121 -13.549 -13.475 1.00 62.66 479 ASP A CA 1
ATOM 3836 C C . ASP A 1 479 ? 4.578 -13.068 -13.355 1.00 62.66 479 ASP A C 1
ATOM 3838 O O . ASP A 1 479 ? 5.389 -13.796 -12.783 1.00 62.66 479 ASP A O 1
ATOM 3842 N N . GLN A 1 480 ? 4.934 -11.839 -13.750 1.00 71.31 480 GLN A N 1
ATOM 3843 C CA . GLN A 1 480 ? 6.318 -11.374 -13.553 1.00 71.31 480 GLN A CA 1
ATOM 3844 C C . GLN A 1 480 ? 6.651 -11.076 -12.073 1.00 71.31 480 GLN A C 1
ATOM 3846 O O . GLN A 1 480 ? 5.909 -10.342 -11.405 1.00 71.31 480 GLN A O 1
ATOM 3851 N N . PRO A 1 481 ? 7.782 -11.585 -11.543 1.00 84.12 481 PRO A N 1
ATOM 3852 C CA . PRO A 1 481 ? 8.188 -11.325 -10.168 1.00 84.12 481 PRO A CA 1
ATOM 3853 C C . PRO A 1 481 ? 8.668 -9.886 -9.952 1.00 84.12 481 PRO A C 1
ATOM 3855 O O . PRO A 1 481 ? 9.292 -9.267 -10.815 1.00 84.12 481 PRO A O 1
ATOM 3858 N N . LEU A 1 482 ? 8.422 -9.353 -8.752 1.00 85.69 482 LEU A N 1
ATOM 3859 C CA . LEU A 1 482 ? 8.873 -8.020 -8.358 1.00 85.69 482 LEU A CA 1
ATOM 3860 C C . LEU A 1 482 ? 10.310 -8.072 -7.835 1.00 85.69 482 LEU A C 1
ATOM 3862 O O . LEU A 1 482 ? 10.569 -8.652 -6.784 1.00 85.69 482 LEU A O 1
ATOM 3866 N N . TYR A 1 483 ? 11.233 -7.398 -8.513 1.00 93.38 483 TYR A N 1
ATOM 3867 C CA . TYR A 1 483 ? 12.604 -7.257 -8.032 1.00 93.38 483 TYR A CA 1
ATOM 3868 C C . TYR A 1 483 ? 12.721 -6.269 -6.853 1.00 93.38 483 TYR A C 1
ATOM 3870 O O . TYR A 1 483 ? 12.196 -5.153 -6.892 1.00 93.38 483 TYR A O 1
ATOM 3878 N N . VAL A 1 484 ? 13.443 -6.677 -5.808 1.00 88.56 484 VAL A N 1
ATOM 3879 C CA . VAL A 1 484 ? 13.681 -5.932 -4.568 1.00 88.56 484 VAL A CA 1
ATOM 3880 C C . VAL A 1 484 ? 15.190 -5.906 -4.277 1.00 88.56 484 VAL A C 1
ATOM 3882 O O . VAL A 1 484 ? 15.756 -6.940 -3.912 1.00 88.56 484 VAL A O 1
ATOM 3885 N N . PRO A 1 485 ? 15.872 -4.750 -4.408 1.00 91.62 485 PRO A N 1
ATOM 3886 C CA . PRO A 1 485 ? 17.289 -4.649 -4.072 1.00 91.62 485 PRO A CA 1
ATOM 3887 C C . PRO A 1 485 ? 17.504 -4.692 -2.553 1.00 91.62 485 PRO A C 1
ATOM 3889 O O . PRO A 1 485 ? 16.731 -4.106 -1.786 1.00 91.62 485 PRO A O 1
ATOM 3892 N N . SER A 1 4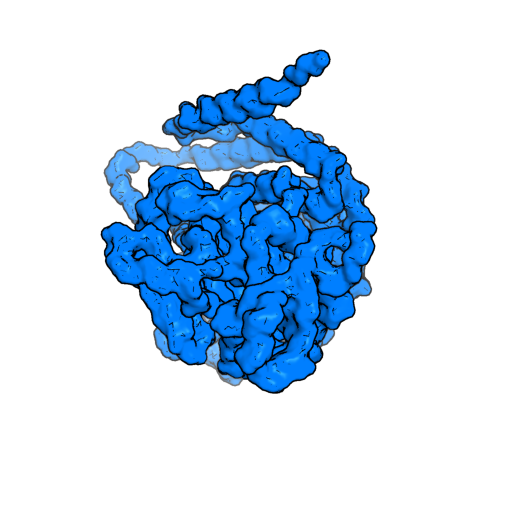86 ? 18.590 -5.328 -2.118 1.00 94.12 486 SER A N 1
ATOM 3893 C CA . SER A 1 486 ? 19.015 -5.335 -0.718 1.00 94.12 486 SER A CA 1
ATOM 3894 C C . SER A 1 486 ? 19.429 -3.935 -0.247 1.00 94.12 486 SER A C 1
ATOM 3896 O O . SER A 1 486 ? 19.769 -3.077 -1.066 1.00 94.12 486 SER A O 1
ATOM 3898 N N . PRO A 1 487 ? 19.466 -3.659 1.068 1.00 92.06 487 PRO A N 1
ATOM 3899 C CA . PRO A 1 487 ? 20.033 -2.423 1.598 1.00 92.06 487 PRO A CA 1
ATOM 3900 C C . PRO A 1 487 ? 21.473 -2.170 1.135 1.00 92.06 487 PRO A C 1
ATOM 3902 O O . PRO A 1 487 ? 21.823 -1.016 0.885 1.00 92.06 487 PRO A O 1
ATOM 3905 N N . LEU A 1 488 ? 22.284 -3.228 1.006 1.00 93.56 488 LEU A N 1
ATOM 3906 C CA . LEU A 1 488 ? 23.652 -3.148 0.500 1.00 93.56 488 LEU A CA 1
ATOM 3907 C C . LEU A 1 488 ? 23.677 -2.713 -0.973 1.00 93.56 488 LEU A C 1
ATOM 3909 O O . LEU A 1 488 ? 24.363 -1.748 -1.305 1.00 93.56 488 LEU A O 1
ATOM 3913 N N . GLU A 1 489 ? 22.892 -3.365 -1.834 1.00 94.62 489 GLU A N 1
ATOM 3914 C CA . GLU A 1 489 ? 22.773 -2.996 -3.249 1.00 94.62 489 GLU A CA 1
ATOM 3915 C C . GLU A 1 489 ? 22.193 -1.584 -3.412 1.00 94.62 489 GLU A C 1
ATOM 3917 O O . GLU A 1 489 ? 22.733 -0.762 -4.144 1.00 94.62 489 GLU A O 1
ATOM 3922 N N . ALA A 1 490 ? 21.136 -1.244 -2.674 1.00 88.38 490 ALA A N 1
ATOM 3923 C CA . ALA A 1 490 ? 20.497 0.065 -2.751 1.00 88.38 490 ALA A CA 1
ATOM 3924 C C . ALA A 1 490 ? 21.423 1.211 -2.308 1.00 88.38 490 ALA A C 1
ATOM 3926 O O . ALA A 1 490 ? 21.346 2.303 -2.869 1.00 88.38 490 ALA A O 1
ATOM 3927 N N . GLU A 1 491 ? 22.273 0.996 -1.298 1.00 88.19 491 GLU A N 1
ATOM 3928 C CA . GLU A 1 491 ? 23.320 1.957 -0.925 1.00 88.19 491 GLU A CA 1
ATOM 3929 C C . GLU A 1 491 ? 24.380 2.076 -2.018 1.00 88.19 491 GLU A C 1
ATOM 3931 O O . GLU A 1 491 ? 24.799 3.186 -2.334 1.00 88.19 491 GLU A O 1
ATOM 3936 N N . TRP A 1 492 ? 24.767 0.962 -2.637 1.00 87.75 492 TRP A N 1
ATOM 3937 C CA . TRP A 1 492 ? 25.742 0.971 -3.720 1.00 87.75 492 TRP A CA 1
ATOM 3938 C C . TRP A 1 492 ? 25.245 1.743 -4.944 1.00 87.75 492 TRP A C 1
ATOM 3940 O O . TRP A 1 492 ? 25.930 2.621 -5.461 1.00 87.75 492 TRP A O 1
ATOM 3950 N N . LEU A 1 493 ? 24.007 1.482 -5.363 1.00 85.81 493 LEU A N 1
ATOM 3951 C CA . LEU A 1 493 ? 23.369 2.120 -6.515 1.00 85.81 493 LEU A CA 1
ATOM 3952 C C . LEU A 1 493 ? 23.169 3.628 -6.342 1.00 85.81 493 LEU A C 1
ATOM 3954 O O . LEU A 1 493 ? 23.171 4.358 -7.331 1.00 85.81 493 LEU A O 1
ATOM 3958 N N . ARG A 1 494 ? 23.023 4.116 -5.102 1.00 83.25 494 ARG A N 1
ATOM 3959 C CA . ARG A 1 494 ? 22.973 5.562 -4.807 1.00 83.25 494 ARG A CA 1
ATOM 3960 C C . ARG A 1 494 ? 24.279 6.289 -5.120 1.00 83.25 494 ARG A C 1
ATOM 3962 O O . ARG A 1 494 ? 24.278 7.517 -5.143 1.00 83.25 494 ARG A O 1
ATOM 3969 N N . HIS A 1 495 ? 25.357 5.533 -5.269 1.00 82.94 495 HIS A N 1
ATOM 3970 C CA . HIS A 1 495 ? 26.726 6.007 -5.185 1.00 82.94 495 HIS A CA 1
ATOM 3971 C C . HIS A 1 495 ? 27.632 5.380 -6.251 1.00 82.94 495 HIS A C 1
ATOM 3973 O O . HIS A 1 495 ? 28.859 5.445 -6.149 1.00 82.94 495 HIS A O 1
ATOM 3979 N N . ALA A 1 496 ? 27.042 4.766 -7.280 1.00 77.38 496 ALA A N 1
ATOM 3980 C CA . ALA A 1 496 ? 27.774 4.074 -8.333 1.00 77.38 496 ALA A CA 1
ATOM 3981 C C . ALA A 1 496 ? 28.741 5.014 -9.078 1.00 77.38 496 ALA A C 1
ATOM 3983 O O . ALA A 1 496 ? 29.794 4.573 -9.530 1.00 77.38 496 ALA A O 1
ATOM 3984 N N . GLU A 1 497 ? 28.446 6.317 -9.133 1.00 79.06 497 GLU A N 1
ATOM 3985 C CA . GLU A 1 497 ? 29.322 7.334 -9.720 1.00 79.06 497 GLU A CA 1
ATOM 3986 C C . GLU A 1 497 ? 30.674 7.474 -9.000 1.00 79.06 497 GLU A C 1
ATOM 3988 O O . GLU A 1 497 ? 31.652 7.925 -9.594 1.00 79.06 497 GLU A O 1
ATOM 3993 N N . TRP A 1 498 ? 30.779 7.065 -7.730 1.00 79.50 498 TRP A N 1
ATOM 3994 C CA . TRP A 1 498 ? 32.048 7.110 -6.992 1.00 79.50 498 TRP A CA 1
ATOM 3995 C C . TRP A 1 498 ? 33.087 6.145 -7.555 1.00 79.50 498 TRP A C 1
ATOM 3997 O O . TRP A 1 498 ? 34.290 6.389 -7.420 1.00 79.50 498 TRP A O 1
ATOM 4007 N N . MET A 1 499 ? 32.627 5.068 -8.192 1.00 75.00 499 MET A N 1
ATOM 4008 C CA . MET A 1 499 ? 33.483 4.034 -8.765 1.00 75.00 499 MET A CA 1
ATOM 4009 C C . MET A 1 499 ? 34.208 4.490 -10.036 1.00 75.00 499 MET A C 1
ATOM 4011 O O . MET A 1 499 ? 35.160 3.842 -10.457 1.00 75.00 499 MET A O 1
ATOM 4015 N N . GLU A 1 500 ? 33.809 5.629 -10.604 1.00 77.75 500 GLU A N 1
ATOM 4016 C CA . GLU A 1 500 ? 34.450 6.243 -11.771 1.00 77.75 500 GLU A CA 1
ATOM 4017 C C . GLU A 1 500 ? 35.490 7.314 -11.369 1.00 77.75 500 GLU A C 1
ATOM 4019 O O . GLU A 1 500 ? 35.995 8.048 -12.213 1.00 77.75 500 GLU A O 1
ATOM 4024 N N . THR A 1 501 ? 35.824 7.424 -10.074 1.00 81.62 501 THR A N 1
ATOM 4025 C CA . THR A 1 501 ? 36.804 8.395 -9.554 1.00 81.62 501 THR A CA 1
ATOM 4026 C C . THR A 1 501 ? 38.153 7.752 -9.226 1.00 81.62 501 THR A C 1
ATOM 4028 O O . THR A 1 501 ? 38.217 6.581 -8.859 1.00 81.62 501 THR A O 1
ATOM 4031 N N . ASP A 1 502 ? 39.229 8.546 -9.194 1.00 77.12 502 ASP A N 1
ATOM 4032 C CA . ASP A 1 502 ? 40.565 8.095 -8.760 1.00 77.12 502 ASP A CA 1
ATOM 4033 C C . ASP A 1 502 ? 40.590 7.499 -7.334 1.00 77.12 502 ASP A C 1
ATOM 4035 O O . ASP A 1 502 ? 41.513 6.772 -6.963 1.00 77.12 502 ASP A O 1
ATOM 4039 N N . LYS A 1 503 ? 39.582 7.809 -6.503 1.00 80.88 503 LYS A N 1
ATOM 4040 C CA . LYS A 1 503 ? 39.436 7.285 -5.134 1.00 80.88 503 LYS A CA 1
ATOM 4041 C C . LYS A 1 503 ? 38.670 5.964 -5.071 1.00 80.88 503 LYS A C 1
ATOM 4043 O O . LYS A 1 503 ? 38.547 5.405 -3.979 1.00 80.88 503 LYS A O 1
ATOM 4048 N N . ALA A 1 504 ? 38.167 5.463 -6.198 1.00 80.81 504 ALA A N 1
ATOM 4049 C CA . ALA A 1 504 ? 37.324 4.278 -6.256 1.00 80.81 504 ALA A CA 1
ATOM 4050 C C . ALA A 1 504 ? 37.926 3.051 -5.548 1.00 80.81 504 ALA A C 1
ATOM 4052 O O . ALA A 1 504 ? 37.198 2.439 -4.770 1.00 80.81 504 ALA A O 1
ATOM 4053 N N . PRO A 1 505 ? 39.228 2.713 -5.678 1.00 78.38 505 PRO A N 1
ATOM 4054 C CA . PRO A 1 505 ? 39.785 1.550 -4.979 1.00 78.38 505 PRO A CA 1
ATOM 4055 C C . PRO A 1 505 ? 39.742 1.657 -3.450 1.00 78.38 505 PRO A C 1
ATOM 4057 O O . PRO A 1 505 ? 39.515 0.664 -2.762 1.00 78.38 505 PRO A O 1
ATOM 4060 N N . LEU A 1 506 ? 39.929 2.863 -2.904 1.00 77.75 506 LEU A N 1
ATOM 4061 C CA . LEU A 1 506 ? 39.840 3.108 -1.461 1.00 77.75 506 LEU A CA 1
ATOM 4062 C C . LEU A 1 506 ? 38.384 3.047 -0.986 1.00 77.75 506 LEU A C 1
ATOM 4064 O O . LEU A 1 506 ? 38.081 2.370 -0.004 1.00 77.75 506 LEU A O 1
ATOM 4068 N N . LEU A 1 507 ? 37.483 3.714 -1.714 1.00 82.50 507 LEU A N 1
ATOM 4069 C CA . LEU A 1 507 ? 36.059 3.770 -1.382 1.00 82.50 507 LEU A CA 1
ATOM 4070 C C . LEU A 1 507 ? 35.383 2.401 -1.498 1.00 82.50 507 LEU A C 1
ATOM 4072 O O . LEU A 1 507 ? 34.547 2.076 -0.656 1.00 82.50 507 LEU A O 1
ATOM 4076 N N . LEU A 1 508 ? 35.775 1.589 -2.487 1.00 84.25 508 LEU A N 1
ATOM 4077 C CA . LEU A 1 508 ? 35.265 0.235 -2.706 1.00 84.25 508 LEU A CA 1
ATOM 4078 C C . LEU A 1 508 ? 35.337 -0.583 -1.417 1.00 84.25 508 LEU A C 1
ATOM 4080 O O . LEU A 1 508 ? 34.338 -1.107 -0.932 1.00 84.25 508 LEU A O 1
ATOM 4084 N N . CYS A 1 509 ? 36.528 -0.647 -0.834 1.00 82.00 509 CYS A N 1
ATOM 4085 C CA . CYS A 1 509 ? 36.796 -1.533 0.284 1.00 82.00 509 CYS A CA 1
ATOM 4086 C C . CYS A 1 509 ? 36.394 -0.930 1.641 1.00 82.00 509 CYS A C 1
ATOM 4088 O O . CYS A 1 509 ? 36.168 -1.667 2.601 1.00 82.00 509 CYS A O 1
ATOM 4090 N N . GLU A 1 510 ? 36.279 0.399 1.733 1.00 85.38 510 GLU A N 1
ATOM 4091 C CA . GLU A 1 510 ? 35.664 1.074 2.882 1.00 85.38 510 GLU A CA 1
ATOM 4092 C C . GLU A 1 510 ? 34.153 0.792 2.943 1.00 85.38 510 GLU A C 1
ATOM 4094 O O . GLU A 1 510 ? 33.606 0.510 4.012 1.00 85.38 510 GLU A O 1
ATOM 4099 N N . ARG A 1 511 ? 33.478 0.840 1.787 1.00 87.12 511 ARG A N 1
ATOM 4100 C CA . ARG A 1 511 ? 32.020 0.686 1.666 1.00 87.12 511 ARG A CA 1
ATOM 4101 C C . ARG A 1 511 ? 31.555 -0.758 1.551 1.00 87.12 511 ARG A C 1
ATOM 4103 O O . ARG A 1 511 ? 30.402 -1.034 1.878 1.00 87.12 511 ARG A O 1
ATOM 4110 N N . LEU A 1 512 ? 32.446 -1.677 1.188 1.00 89.50 512 LEU A N 1
ATOM 4111 C CA . LEU A 1 512 ? 32.214 -3.118 1.221 1.00 89.50 512 LEU A CA 1
ATOM 4112 C C . LEU A 1 512 ? 33.186 -3.802 2.207 1.00 89.50 512 LEU A C 1
ATOM 4114 O O . LEU A 1 512 ? 34.167 -4.425 1.797 1.00 89.50 512 LEU A O 1
ATOM 4118 N N . PRO A 1 513 ? 32.951 -3.684 3.532 1.00 88.62 513 PRO A N 1
ATOM 4119 C CA . PRO A 1 513 ? 33.879 -4.187 4.539 1.00 88.62 513 PRO A CA 1
ATOM 4120 C C . PRO A 1 513 ? 34.100 -5.700 4.448 1.00 88.62 513 PRO A C 1
ATOM 4122 O O . PRO A 1 513 ? 33.169 -6.456 4.169 1.00 88.62 513 PRO A O 1
ATOM 4125 N N . ARG A 1 514 ? 35.294 -6.164 4.850 1.00 87.12 514 ARG A N 1
ATOM 4126 C CA . ARG A 1 514 ? 35.669 -7.597 4.857 1.00 87.12 514 ARG A CA 1
ATOM 4127 C C . ARG A 1 514 ? 34.651 -8.487 5.547 1.00 87.12 514 ARG A C 1
ATOM 4129 O O . ARG A 1 514 ? 34.353 -9.563 5.055 1.00 87.12 514 ARG A O 1
ATOM 4136 N N . ARG A 1 515 ? 34.106 -8.026 6.675 1.00 91.06 515 ARG A N 1
ATOM 4137 C CA . ARG A 1 515 ? 33.076 -8.754 7.427 1.00 91.06 515 ARG A CA 1
ATOM 4138 C C . ARG A 1 515 ? 31.800 -8.982 6.613 1.00 91.06 515 ARG A C 1
ATOM 4140 O O . ARG A 1 515 ? 31.183 -10.023 6.759 1.00 91.06 515 ARG A O 1
ATOM 4147 N N . THR A 1 516 ? 31.417 -8.024 5.768 1.00 92.94 516 THR A N 1
ATOM 4148 C CA . THR A 1 516 ? 30.220 -8.119 4.928 1.00 92.94 516 THR A CA 1
ATOM 4149 C C . THR A 1 516 ? 30.462 -9.103 3.792 1.00 92.94 516 THR A C 1
ATOM 4151 O O . THR A 1 516 ? 29.616 -9.949 3.545 1.00 92.94 516 THR A O 1
ATOM 4154 N N . VAL A 1 517 ? 31.638 -9.042 3.155 1.00 91.06 517 VAL A N 1
ATOM 4155 C CA . VAL A 1 517 ? 32.026 -9.996 2.102 1.00 91.06 517 VAL A CA 1
ATOM 4156 C C . VAL A 1 517 ? 32.180 -11.411 2.656 1.00 91.06 517 VAL A C 1
ATOM 4158 O O . VAL A 1 517 ? 31.664 -12.346 2.065 1.00 91.06 517 VAL A O 1
ATOM 4161 N N . ALA A 1 518 ? 32.836 -11.574 3.807 1.00 90.44 518 ALA A N 1
ATOM 4162 C CA . ALA A 1 518 ? 32.974 -12.873 4.460 1.00 90.44 518 ALA A CA 1
ATOM 4163 C C . ALA A 1 518 ? 31.606 -13.468 4.811 1.00 90.44 518 ALA A C 1
ATOM 4165 O O . ALA A 1 518 ? 31.353 -14.614 4.475 1.00 90.44 518 ALA A O 1
ATOM 4166 N N . LYS A 1 519 ? 30.709 -12.662 5.395 1.00 93.62 519 LYS A N 1
ATOM 4167 C CA . LYS A 1 519 ? 29.342 -13.082 5.713 1.00 93.62 519 LYS A CA 1
ATOM 4168 C C . LYS A 1 519 ? 28.537 -13.453 4.462 1.00 93.62 519 LYS A C 1
ATOM 4170 O O . LYS A 1 519 ? 27.827 -14.444 4.486 1.00 93.62 519 LYS A O 1
ATOM 4175 N N . TRP A 1 520 ? 28.653 -12.683 3.377 1.00 93.44 520 TRP A N 1
ATOM 4176 C CA . TRP A 1 520 ? 28.034 -13.031 2.092 1.00 93.44 520 TRP A CA 1
ATOM 4177 C C . TRP A 1 520 ? 28.505 -14.415 1.631 1.00 93.44 520 TRP A C 1
ATOM 4179 O O . TRP A 1 520 ? 27.680 -15.289 1.386 1.00 93.44 520 TRP A O 1
ATOM 4189 N N . LEU A 1 521 ? 29.818 -14.626 1.534 1.00 91.69 521 LEU A N 1
ATOM 4190 C CA . LEU A 1 521 ? 30.371 -15.892 1.050 1.00 91.69 521 LEU A CA 1
ATOM 4191 C C . LEU A 1 521 ? 30.016 -17.068 1.974 1.00 91.69 521 LEU A C 1
ATOM 4193 O O . LEU A 1 521 ? 29.643 -18.123 1.480 1.00 91.69 521 LEU A O 1
ATOM 4197 N N . GLU A 1 522 ? 30.051 -16.867 3.293 1.00 91.12 522 GLU A N 1
ATOM 4198 C CA . GLU A 1 522 ? 29.627 -17.860 4.288 1.00 91.12 522 GLU A CA 1
ATOM 4199 C C . GLU A 1 522 ? 28.151 -18.246 4.109 1.00 91.12 522 GLU A C 1
ATOM 4201 O O . GLU A 1 522 ? 27.829 -19.428 4.080 1.00 91.12 522 GLU A O 1
ATOM 4206 N N . GLU A 1 523 ? 27.255 -17.271 3.921 1.00 92.88 523 GLU A N 1
ATOM 4207 C CA . GLU A 1 523 ? 25.825 -17.524 3.696 1.00 92.88 523 GLU A CA 1
ATOM 4208 C C . GLU A 1 523 ? 25.564 -18.301 2.391 1.00 92.88 523 GLU A C 1
ATOM 4210 O O . GLU A 1 523 ? 24.671 -19.146 2.362 1.00 92.88 523 GLU A O 1
ATOM 4215 N N . LEU A 1 524 ? 26.377 -18.103 1.345 1.00 89.69 524 LEU A N 1
ATOM 4216 C CA . LEU A 1 524 ? 26.307 -18.904 0.110 1.00 89.69 524 LEU A CA 1
ATOM 4217 C C . LEU A 1 524 ? 26.813 -20.341 0.270 1.00 89.69 524 LEU A C 1
ATOM 4219 O O . LEU A 1 524 ? 26.405 -21.219 -0.489 1.00 89.69 524 LEU A O 1
ATOM 4223 N N . GLU A 1 525 ? 27.706 -20.591 1.226 1.00 87.06 525 GLU A N 1
ATOM 4224 C CA . GLU A 1 525 ? 28.163 -21.945 1.551 1.00 87.06 525 GLU A CA 1
ATOM 4225 C C . GLU A 1 525 ? 27.124 -22.718 2.377 1.00 87.06 525 GLU A C 1
ATOM 4227 O O . GLU A 1 525 ? 27.154 -23.953 2.415 1.00 87.06 525 GLU A O 1
ATOM 4232 N N . THR A 1 526 ? 26.175 -22.023 3.014 1.00 81.19 526 THR A N 1
ATOM 4233 C CA . THR A 1 526 ? 25.085 -22.682 3.735 1.00 81.19 526 THR A CA 1
ATOM 4234 C C . THR A 1 526 ? 24.097 -23.340 2.771 1.00 81.19 526 THR A C 1
ATOM 4236 O O . THR A 1 526 ? 23.764 -22.813 1.714 1.00 81.19 526 THR A O 1
ATOM 4239 N N . SER A 1 527 ? 23.588 -24.519 3.140 1.00 71.69 527 SER A N 1
ATOM 4240 C CA . SER A 1 527 ? 22.532 -25.190 2.362 1.00 71.69 527 SER A CA 1
ATOM 4241 C C . SER A 1 527 ? 21.137 -24.585 2.587 1.00 71.69 527 SER A C 1
ATOM 4243 O O . SER A 1 527 ? 20.198 -24.934 1.869 1.00 71.69 527 SER A O 1
ATOM 4245 N N . ASP A 1 528 ? 21.000 -23.700 3.579 1.00 83.56 528 ASP A N 1
ATOM 4246 C CA . ASP A 1 528 ? 19.743 -23.082 3.999 1.00 83.56 528 ASP A CA 1
ATOM 4247 C C . ASP A 1 528 ? 19.594 -21.687 3.379 1.00 83.56 528 ASP A C 1
ATOM 4249 O O . ASP A 1 528 ? 19.917 -20.664 3.983 1.00 83.56 528 ASP A O 1
ATOM 4253 N N . LEU A 1 529 ? 19.116 -21.653 2.134 1.00 79.25 529 LEU A N 1
ATOM 4254 C CA . LEU A 1 529 ? 18.922 -20.392 1.418 1.00 79.25 529 LEU A CA 1
ATOM 4255 C C . LEU A 1 529 ? 17.741 -19.566 1.951 1.00 79.25 529 LEU A C 1
ATOM 4257 O O . LEU A 1 529 ? 17.643 -18.379 1.642 1.00 79.25 529 LEU A O 1
ATOM 4261 N N . ASP A 1 530 ? 16.868 -20.151 2.773 1.00 79.06 530 ASP A N 1
ATOM 4262 C CA . ASP A 1 530 ? 15.792 -19.406 3.432 1.00 79.06 530 ASP A CA 1
ATOM 4263 C C . ASP A 1 530 ? 16.338 -18.533 4.575 1.00 79.06 530 ASP A C 1
ATOM 4265 O O . ASP A 1 530 ? 15.695 -17.567 4.993 1.00 79.06 530 ASP A O 1
ATOM 4269 N N . ALA A 1 531 ? 17.561 -18.821 5.038 1.00 83.75 531 ALA A N 1
ATOM 4270 C CA . ALA A 1 531 ? 18.271 -18.063 6.060 1.00 83.75 531 ALA A CA 1
ATOM 4271 C C . ALA A 1 531 ? 19.168 -16.936 5.506 1.00 83.75 531 ALA A C 1
ATOM 4273 O O . ALA A 1 531 ? 19.831 -16.253 6.298 1.00 83.75 531 ALA A O 1
ATOM 4274 N N . LEU A 1 532 ? 19.199 -16.709 4.183 1.00 90.88 532 LEU A N 1
ATOM 4275 C CA . LEU A 1 532 ? 20.012 -15.644 3.586 1.00 90.88 532 LEU A CA 1
ATOM 4276 C C . LEU A 1 532 ? 19.637 -14.268 4.146 1.00 90.88 532 LEU A C 1
ATOM 4278 O O . LEU A 1 532 ? 18.468 -13.928 4.346 1.00 90.88 532 LEU A O 1
ATOM 4282 N N . SER A 1 533 ? 20.644 -13.430 4.394 1.00 92.75 533 SER A N 1
ATOM 4283 C CA . SER A 1 533 ? 20.412 -12.140 5.020 1.00 92.75 533 SER A CA 1
ATOM 4284 C C . SER A 1 533 ? 19.782 -11.145 4.039 1.00 92.75 533 SER A C 1
ATOM 4286 O O . SER A 1 533 ? 20.455 -10.722 3.091 1.00 92.75 533 SER A O 1
ATOM 4288 N N . PRO A 1 534 ? 18.587 -10.593 4.340 1.00 91.00 534 PRO A N 1
ATOM 4289 C CA . PRO A 1 534 ? 17.971 -9.541 3.525 1.00 91.00 534 PRO A CA 1
ATOM 4290 C C . PRO A 1 534 ? 18.790 -8.246 3.509 1.00 91.00 534 PRO A C 1
ATOM 4292 O O . PRO A 1 534 ? 18.514 -7.344 2.727 1.00 91.00 534 PRO A O 1
ATOM 4295 N N . SER A 1 535 ? 19.783 -8.113 4.399 1.00 92.56 535 SER A N 1
ATOM 4296 C CA . SER A 1 535 ? 20.693 -6.967 4.421 1.00 92.56 535 SER A CA 1
ATOM 4297 C C . SER A 1 535 ? 21.770 -7.024 3.331 1.00 92.56 535 SER A C 1
ATOM 4299 O O . SER A 1 535 ? 22.317 -5.978 2.983 1.00 92.56 535 SER A O 1
ATOM 4301 N N . ILE A 1 536 ? 22.057 -8.219 2.799 1.00 95.25 536 ILE A N 1
ATOM 4302 C CA . ILE A 1 536 ? 23.098 -8.482 1.798 1.00 95.25 536 ILE A CA 1
ATOM 4303 C C . ILE A 1 536 ? 22.450 -8.844 0.463 1.00 95.25 536 ILE A C 1
ATOM 4305 O O . ILE A 1 536 ? 22.738 -8.190 -0.538 1.00 95.25 536 ILE A O 1
ATOM 4309 N N . PHE A 1 537 ? 21.559 -9.836 0.455 1.00 96.62 537 PHE A N 1
ATOM 4310 C CA . PHE A 1 537 ? 20.987 -10.397 -0.766 1.00 96.62 537 PHE A CA 1
ATOM 4311 C C . PHE A 1 537 ? 19.762 -9.633 -1.240 1.00 96.62 537 PHE A C 1
ATOM 4313 O O . PHE A 1 537 ? 18.912 -9.216 -0.450 1.00 96.62 537 PHE A O 1
ATOM 4320 N N . SER A 1 538 ? 19.706 -9.436 -2.552 1.00 97.00 538 SER A N 1
ATOM 4321 C CA . SER A 1 538 ? 18.539 -8.902 -3.247 1.00 97.00 538 SER A CA 1
ATOM 4322 C C . SER A 1 538 ? 17.585 -10.053 -3.557 1.00 97.00 538 SER A C 1
ATOM 4324 O O . SER A 1 538 ? 17.948 -11.219 -3.408 1.00 97.00 538 SER A O 1
ATOM 4326 N N . ALA A 1 539 ? 16.357 -9.765 -3.974 1.00 95.81 539 ALA A N 1
ATOM 4327 C CA . ALA A 1 539 ? 15.382 -10.825 -4.196 1.00 95.81 539 ALA A CA 1
ATOM 4328 C C . ALA A 1 539 ? 14.359 -10.509 -5.280 1.00 95.81 539 ALA A C 1
ATOM 4330 O O . ALA A 1 539 ? 14.095 -9.352 -5.598 1.00 95.81 539 ALA A O 1
ATOM 4331 N N . PHE A 1 540 ? 13.751 -11.564 -5.802 1.00 93.50 540 PHE A N 1
ATOM 4332 C CA . PHE A 1 540 ? 12.563 -11.536 -6.638 1.00 93.50 540 PHE A CA 1
ATOM 4333 C C . PHE A 1 540 ? 11.381 -12.035 -5.818 1.00 93.50 540 PHE A C 1
ATOM 4335 O O . PHE A 1 540 ? 11.400 -13.152 -5.310 1.00 93.50 540 PHE A O 1
ATOM 4342 N N . TRP A 1 541 ? 10.362 -11.198 -5.656 1.00 87.38 541 TRP A N 1
ATOM 4343 C CA . TRP A 1 541 ? 9.144 -11.555 -4.947 1.00 87.38 541 TRP A CA 1
ATOM 4344 C C . TRP A 1 541 ? 8.085 -12.031 -5.940 1.00 87.38 541 TRP A C 1
ATOM 4346 O O . TRP A 1 541 ? 7.548 -11.241 -6.723 1.00 87.38 541 TRP A O 1
ATOM 4356 N N . HIS A 1 542 ? 7.781 -13.324 -5.891 1.00 84.00 542 HIS A N 1
ATOM 4357 C CA . HIS A 1 542 ? 6.724 -13.940 -6.675 1.00 84.00 542 HIS A CA 1
ATOM 4358 C C . HIS A 1 542 ? 5.399 -13.756 -5.932 1.00 84.00 542 HIS A C 1
ATOM 4360 O O . HIS A 1 542 ? 5.192 -14.205 -4.808 1.00 84.00 542 HIS A O 1
ATOM 4366 N N . LEU A 1 543 ? 4.498 -12.977 -6.528 1.00 71.25 543 LEU A N 1
ATOM 4367 C CA . LEU A 1 543 ? 3.278 -12.536 -5.844 1.00 71.25 543 LEU A CA 1
ATOM 4368 C C . LEU A 1 543 ? 2.181 -13.607 -5.813 1.00 71.25 543 LEU A C 1
ATOM 4370 O O . LEU A 1 543 ? 1.283 -13.516 -4.974 1.00 71.25 543 LEU A O 1
ATOM 4374 N N . HIS A 1 544 ? 2.241 -14.577 -6.727 1.00 71.88 544 HIS A N 1
ATOM 4375 C CA . HIS A 1 544 ? 1.215 -15.602 -6.910 1.00 71.88 544 HIS A CA 1
ATOM 4376 C C . HIS A 1 544 ? 1.230 -16.642 -5.778 1.00 71.88 544 HIS A C 1
ATOM 4378 O O . HIS A 1 544 ? 0.176 -17.005 -5.261 1.00 71.88 544 HIS A O 1
ATOM 4384 N N . ASP A 1 545 ? 2.418 -17.053 -5.345 1.00 76.75 545 ASP A N 1
ATOM 4385 C CA . ASP A 1 545 ? 2.679 -18.034 -4.287 1.00 76.75 545 ASP A CA 1
ATOM 4386 C C . ASP A 1 545 ? 3.300 -17.401 -3.026 1.00 76.75 545 ASP A C 1
ATOM 4388 O O . ASP A 1 545 ? 3.460 -18.068 -2.006 1.00 76.75 545 ASP A O 1
ATOM 4392 N N . ALA A 1 546 ? 3.598 -16.097 -3.076 1.00 76.06 546 ALA A N 1
ATOM 4393 C CA . ALA A 1 546 ? 4.313 -15.350 -2.047 1.00 76.06 546 ALA A CA 1
ATOM 4394 C C . ALA A 1 546 ? 5.733 -15.881 -1.766 1.00 76.06 546 ALA A C 1
ATOM 4396 O O . ALA A 1 546 ? 6.255 -15.634 -0.675 1.00 76.06 546 ALA A O 1
ATOM 4397 N N . SER A 1 547 ? 6.360 -16.563 -2.731 1.00 84.00 547 SER A N 1
ATOM 4398 C CA . SER A 1 547 ? 7.737 -17.041 -2.615 1.00 84.00 547 SER A CA 1
ATOM 4399 C C . SER A 1 547 ? 8.750 -15.937 -2.922 1.00 84.00 547 SER A C 1
ATOM 4401 O O . SER A 1 547 ? 8.461 -14.921 -3.569 1.00 84.00 547 SER A O 1
ATOM 4403 N N . LEU A 1 548 ? 9.957 -16.102 -2.385 1.00 89.00 548 LEU A N 1
ATOM 4404 C CA . LEU A 1 548 ? 11.034 -15.135 -2.513 1.00 89.00 548 LEU A CA 1
ATOM 4405 C C . LEU A 1 548 ? 12.275 -15.833 -3.064 1.00 89.00 548 LEU A C 1
ATOM 4407 O O . LEU A 1 548 ? 12.844 -16.706 -2.417 1.00 89.00 548 LEU A O 1
ATOM 4411 N N . HIS A 1 549 ? 12.697 -15.443 -4.263 1.00 93.31 549 HIS A N 1
ATOM 4412 C CA . HIS A 1 549 ? 13.861 -16.018 -4.926 1.00 93.31 549 HIS A CA 1
ATOM 4413 C C . HIS A 1 549 ? 15.043 -15.061 -4.790 1.00 93.31 549 HIS A C 1
ATOM 4415 O O . HIS A 1 549 ? 15.113 -14.018 -5.445 1.00 93.31 549 HIS A O 1
ATOM 4421 N N . TRP A 1 550 ? 15.987 -15.409 -3.923 1.00 95.56 550 TRP A N 1
ATOM 4422 C CA . TRP A 1 550 ? 17.167 -14.599 -3.618 1.00 95.56 550 TRP A CA 1
ATOM 4423 C C . TRP A 1 550 ? 18.140 -14.516 -4.791 1.00 95.56 550 TRP A C 1
ATOM 4425 O O . TRP A 1 550 ? 18.322 -15.501 -5.498 1.00 95.56 550 TRP A O 1
ATOM 4435 N N . ILE A 1 551 ? 18.807 -13.378 -4.968 1.00 97.00 551 ILE A N 1
ATOM 4436 C CA . ILE A 1 551 ? 19.884 -13.156 -5.941 1.00 97.00 551 ILE A CA 1
ATOM 4437 C C . ILE A 1 551 ? 21.014 -12.347 -5.294 1.00 97.00 551 ILE A C 1
ATOM 4439 O O . ILE A 1 551 ? 20.782 -11.521 -4.404 1.00 97.00 551 ILE A O 1
ATOM 4443 N N . GLU A 1 552 ? 22.253 -12.560 -5.734 1.00 96.50 552 GLU A N 1
ATOM 4444 C CA . GLU A 1 552 ? 23.378 -11.772 -5.246 1.00 96.50 552 GLU A CA 1
ATOM 4445 C C . GLU A 1 552 ? 23.227 -10.271 -5.578 1.00 96.50 552 GLU A C 1
ATOM 4447 O O . GLU A 1 552 ? 22.653 -9.906 -6.616 1.00 96.50 552 GLU A O 1
ATOM 4452 N N . PRO A 1 553 ? 23.713 -9.369 -4.707 1.00 96.38 553 PRO A N 1
ATOM 4453 C CA . PRO A 1 553 ? 23.555 -7.939 -4.919 1.00 96.38 553 PRO A CA 1
ATOM 4454 C C . PRO A 1 553 ? 24.457 -7.423 -6.051 1.00 96.38 553 PRO A C 1
ATOM 4456 O O . PRO A 1 553 ? 25.613 -7.834 -6.167 1.00 96.38 553 PRO A O 1
ATOM 4459 N N . LEU A 1 554 ? 23.972 -6.467 -6.852 1.00 94.06 554 LEU A N 1
ATOM 4460 C CA . LEU A 1 554 ? 24.839 -5.712 -7.767 1.00 94.06 554 LEU A CA 1
ATOM 4461 C C . LEU A 1 554 ? 25.679 -4.725 -6.950 1.00 94.06 554 LEU A C 1
ATOM 4463 O O . LEU A 1 554 ? 25.190 -3.679 -6.521 1.00 94.06 554 LEU A O 1
ATOM 4467 N N . VAL A 1 555 ? 26.948 -5.057 -6.727 1.00 91.81 555 VAL A N 1
ATOM 4468 C CA . VAL A 1 555 ? 27.900 -4.199 -6.011 1.00 91.81 555 VAL A CA 1
ATOM 4469 C C . VAL A 1 555 ? 29.298 -4.275 -6.617 1.00 91.81 555 VAL A C 1
ATOM 4471 O O . VAL A 1 555 ? 29.577 -5.061 -7.525 1.00 91.81 555 VAL A O 1
ATOM 4474 N N . ALA A 1 556 ? 30.200 -3.454 -6.080 1.00 88.56 556 ALA A N 1
ATOM 4475 C CA . ALA A 1 556 ? 31.600 -3.398 -6.465 1.00 88.56 556 ALA A CA 1
ATOM 4476 C C . ALA A 1 556 ? 31.783 -3.096 -7.964 1.00 88.56 556 ALA A C 1
ATOM 4478 O O . ALA A 1 556 ? 31.098 -2.243 -8.537 1.00 88.56 556 ALA A O 1
ATOM 4479 N N . THR A 1 557 ? 32.743 -3.772 -8.580 1.00 86.81 557 THR A N 1
ATOM 4480 C CA . THR A 1 557 ? 33.113 -3.691 -9.994 1.00 86.81 557 THR A CA 1
ATOM 4481 C C . THR A 1 557 ? 32.254 -4.598 -10.881 1.00 86.81 557 THR A C 1
ATOM 4483 O O . THR A 1 557 ? 32.667 -4.895 -11.997 1.00 86.81 557 THR A O 1
ATOM 4486 N N . LEU A 1 558 ? 31.094 -5.065 -10.386 1.00 89.50 558 LEU A N 1
ATOM 4487 C CA . LEU A 1 558 ? 30.294 -6.130 -11.006 1.00 89.50 558 LEU A CA 1
ATOM 4488 C C . LEU A 1 558 ? 31.095 -7.438 -11.194 1.00 89.50 558 LEU A C 1
ATOM 4490 O O . LEU A 1 558 ? 30.830 -8.233 -12.086 1.00 89.50 558 LEU A O 1
ATOM 4494 N N . GLN A 1 559 ? 32.085 -7.668 -10.337 1.00 86.94 559 GLN A N 1
ATOM 4495 C CA . GLN A 1 559 ? 32.852 -8.911 -10.242 1.00 86.94 559 GLN A CA 1
ATOM 4496 C C . GLN A 1 559 ? 32.720 -9.462 -8.819 1.00 86.94 559 GLN A C 1
ATOM 4498 O O . GLN A 1 559 ? 31.975 -8.924 -7.996 1.00 86.94 559 GLN A O 1
ATOM 4503 N N . HIS A 1 560 ? 33.488 -10.503 -8.502 1.00 89.62 560 HIS A N 1
ATOM 4504 C CA . HIS A 1 560 ? 33.566 -11.054 -7.155 1.00 89.62 560 HIS A CA 1
ATOM 4505 C C . HIS A 1 560 ? 33.731 -9.941 -6.094 1.00 89.62 560 HIS A C 1
ATOM 4507 O O . HIS A 1 560 ? 34.606 -9.086 -6.246 1.00 89.62 560 HIS A O 1
ATOM 4513 N N . PRO A 1 561 ? 32.974 -9.939 -4.984 1.00 88.81 561 PRO A N 1
ATOM 4514 C CA . PRO A 1 561 ? 32.976 -8.836 -4.011 1.00 88.81 561 PRO A CA 1
ATOM 4515 C C . PRO A 1 561 ? 34.305 -8.627 -3.275 1.00 88.81 561 PRO A C 1
ATOM 4517 O O . PRO A 1 561 ? 34.564 -7.552 -2.744 1.00 88.81 561 PRO A O 1
ATOM 4520 N N . ALA A 1 562 ? 35.157 -9.653 -3.242 1.00 83.75 562 ALA A N 1
ATOM 4521 C CA . ALA A 1 562 ? 36.531 -9.554 -2.740 1.00 83.75 562 ALA A CA 1
ATOM 4522 C C . ALA A 1 562 ? 37.560 -9.086 -3.788 1.00 83.75 562 ALA A C 1
ATOM 4524 O O . ALA A 1 562 ? 38.740 -8.939 -3.465 1.00 83.75 562 ALA A O 1
ATOM 4525 N N . SER A 1 563 ? 37.150 -8.892 -5.044 1.00 78.94 563 SER A N 1
ATOM 4526 C CA . SER A 1 563 ? 38.054 -8.427 -6.095 1.00 78.94 563 SER A CA 1
ATOM 4527 C C . SER A 1 563 ? 38.568 -7.018 -5.778 1.00 78.94 563 SER A C 1
ATOM 4529 O O . SER A 1 563 ? 37.906 -6.214 -5.126 1.00 78.94 563 SER A O 1
ATOM 4531 N N . HIS A 1 564 ? 39.799 -6.730 -6.204 1.00 76.88 564 HIS A N 1
ATOM 4532 C CA . HIS A 1 564 ? 40.402 -5.389 -6.174 1.00 76.88 564 HIS A CA 1
ATOM 4533 C C . HIS A 1 564 ? 40.689 -4.740 -4.804 1.00 76.88 564 HIS A C 1
ATOM 4535 O O . HIS A 1 564 ? 41.285 -3.667 -4.760 1.00 76.88 564 HIS A O 1
ATOM 4541 N N . CYS A 1 565 ? 40.429 -5.411 -3.676 1.00 76.25 565 CYS A N 1
ATOM 4542 C CA . CYS A 1 565 ? 40.837 -4.947 -2.336 1.00 76.25 565 CYS A CA 1
ATOM 4543 C C . CYS A 1 565 ? 42.270 -5.360 -1.930 1.00 76.25 565 CYS A C 1
ATOM 4545 O O . CYS A 1 565 ? 42.514 -5.783 -0.798 1.00 76.25 565 CYS A O 1
ATOM 4547 N N . GLN A 1 566 ? 43.232 -5.255 -2.856 1.00 61.09 566 GLN A N 1
ATOM 4548 C CA . GLN A 1 566 ? 44.584 -5.843 -2.751 1.00 61.09 566 GLN A CA 1
ATOM 4549 C C . GLN A 1 566 ? 45.417 -5.338 -1.561 1.00 61.09 566 GLN A C 1
ATOM 4551 O O . GLN A 1 566 ? 46.077 -6.132 -0.897 1.00 61.09 566 GLN A O 1
ATOM 4556 N N . ASN A 1 567 ? 45.359 -4.038 -1.249 1.00 60.09 567 ASN A N 1
ATOM 4557 C CA . ASN A 1 567 ? 46.144 -3.456 -0.150 1.00 60.09 567 ASN A CA 1
ATOM 4558 C C . ASN A 1 567 ? 45.595 -3.806 1.240 1.00 60.09 567 ASN A C 1
ATOM 4560 O O . ASN A 1 567 ? 46.286 -3.604 2.236 1.00 60.09 567 ASN A O 1
ATOM 4564 N N . MET A 1 568 ? 44.358 -4.311 1.320 1.00 55.75 568 MET A N 1
ATOM 4565 C CA . MET A 1 568 ? 43.750 -4.711 2.585 1.00 55.75 568 MET A CA 1
ATOM 4566 C C . MET A 1 568 ? 43.690 -6.229 2.756 1.00 55.75 568 MET A C 1
ATOM 4568 O O . MET A 1 568 ? 43.881 -6.676 3.887 1.00 55.75 568 MET A O 1
ATOM 4572 N N . TRP A 1 569 ? 43.477 -7.029 1.696 1.00 67.50 569 TRP A N 1
ATOM 4573 C CA . TRP A 1 569 ? 43.474 -8.502 1.782 1.00 67.50 569 TRP A CA 1
ATOM 4574 C C . TRP A 1 569 ? 44.460 -9.121 0.754 1.00 67.50 569 TRP A C 1
ATOM 4576 O O . TRP A 1 569 ? 44.154 -9.192 -0.437 1.00 67.50 569 TRP A O 1
ATOM 4586 N N . PRO A 1 570 ? 45.652 -9.579 1.193 1.00 55.06 570 PRO A N 1
ATOM 4587 C CA . PRO A 1 570 ? 46.741 -10.032 0.310 1.00 55.06 570 PRO A CA 1
ATOM 4588 C C . PRO A 1 570 ? 46.462 -11.277 -0.557 1.00 55.06 570 PRO A C 1
ATOM 4590 O O . PRO A 1 570 ? 47.274 -11.611 -1.415 1.00 55.06 570 PRO A O 1
ATOM 4593 N N . GLU A 1 571 ? 45.341 -11.976 -0.361 1.00 59.34 571 GLU A N 1
ATOM 4594 C CA . GLU A 1 571 ? 45.015 -13.245 -1.041 1.00 59.34 571 GLU A CA 1
ATOM 4595 C C . GLU A 1 571 ? 44.203 -13.062 -2.354 1.00 59.34 571 GLU A C 1
ATOM 4597 O O . GLU A 1 571 ? 43.876 -14.031 -3.039 1.00 59.34 571 GLU A O 1
ATOM 4602 N N . ASN A 1 572 ? 43.908 -11.816 -2.755 1.00 55.12 572 ASN A N 1
ATOM 4603 C CA . ASN A 1 572 ? 42.732 -11.485 -3.578 1.00 55.12 572 ASN A CA 1
ATOM 4604 C C . ASN A 1 572 ? 42.794 -11.706 -5.103 1.00 55.12 572 ASN A C 1
ATOM 4606 O O . ASN A 1 572 ? 41.737 -11.741 -5.735 1.00 55.12 572 ASN A O 1
ATOM 4610 N N . PHE A 1 573 ? 43.962 -11.877 -5.733 1.00 52.12 573 PHE A N 1
ATOM 4611 C CA . PHE A 1 573 ? 44.005 -12.093 -7.195 1.00 52.12 573 PHE A CA 1
ATOM 4612 C C . PHE A 1 573 ? 43.409 -13.440 -7.629 1.00 52.12 573 PHE A C 1
ATOM 4614 O O . PHE A 1 573 ? 43.013 -13.589 -8.781 1.00 52.12 573 PHE A O 1
ATOM 4621 N N . ARG A 1 574 ? 43.290 -14.408 -6.710 1.00 60.00 574 ARG A N 1
ATOM 4622 C CA . ARG A 1 574 ? 42.703 -15.727 -6.999 1.00 60.00 574 ARG A CA 1
ATOM 4623 C C . ARG A 1 574 ? 41.186 -15.694 -7.210 1.00 60.00 574 ARG A C 1
ATOM 4625 O O . ARG A 1 574 ? 40.627 -16.691 -7.648 1.00 60.00 574 ARG A O 1
ATOM 4632 N N . HIS A 1 575 ? 40.523 -14.579 -6.900 1.00 66.62 575 HIS A N 1
ATOM 4633 C CA . HIS A 1 575 ? 39.063 -14.490 -6.919 1.00 66.62 575 HIS A CA 1
ATOM 4634 C C . HIS A 1 575 ? 38.483 -13.765 -8.137 1.00 66.62 575 HIS A C 1
ATOM 4636 O O . HIS A 1 575 ? 37.264 -13.729 -8.257 1.00 66.62 575 HIS A O 1
ATOM 4642 N N . LEU A 1 576 ? 39.306 -13.211 -9.039 1.00 70.25 576 LEU A N 1
ATOM 4643 C CA . LEU A 1 576 ? 38.805 -12.469 -10.207 1.00 70.25 576 LEU A CA 1
ATOM 4644 C C . LEU A 1 576 ? 37.925 -13.333 -11.116 1.00 70.25 576 LEU A C 1
ATOM 4646 O O . LEU A 1 576 ? 36.898 -12.859 -11.571 1.00 70.25 576 LEU A O 1
ATOM 4650 N N . GLU A 1 577 ? 38.279 -14.605 -11.296 1.00 74.25 577 GLU A N 1
ATOM 4651 C CA . GLU A 1 577 ? 37.509 -15.573 -12.094 1.00 74.25 577 GLU A CA 1
ATOM 4652 C C . GLU A 1 577 ? 36.571 -16.446 -11.237 1.00 74.25 577 GLU A C 1
ATOM 4654 O O . GLU A 1 577 ? 35.937 -17.383 -11.732 1.00 74.25 577 GLU A O 1
ATOM 4659 N N . SER A 1 578 ? 36.497 -16.185 -9.926 1.00 86.31 578 SER A N 1
ATOM 4660 C CA . SER A 1 578 ? 35.679 -16.985 -9.014 1.00 86.31 578 SER A CA 1
ATOM 4661 C C . SER A 1 578 ? 34.202 -16.715 -9.253 1.00 86.31 578 SER A C 1
ATOM 4663 O O . SER A 1 578 ? 33.755 -15.577 -9.191 1.00 86.31 578 SER A O 1
ATOM 4665 N N . ARG A 1 579 ? 33.428 -17.786 -9.424 1.00 90.50 579 ARG A N 1
ATOM 4666 C CA . ARG A 1 579 ? 31.964 -17.751 -9.582 1.00 90.50 579 ARG A CA 1
ATOM 4667 C C . ARG A 1 579 ? 31.224 -18.054 -8.276 1.00 90.50 579 ARG A C 1
ATOM 4669 O O . ARG A 1 579 ? 30.003 -18.123 -8.265 1.00 90.50 579 ARG A O 1
ATOM 4676 N N . GLY A 1 580 ? 31.956 -18.242 -7.173 1.00 88.75 580 GLY A N 1
ATOM 4677 C CA . GLY A 1 580 ? 31.403 -18.656 -5.876 1.00 88.75 580 GLY A CA 1
ATOM 4678 C C . GLY A 1 580 ? 30.519 -17.614 -5.182 1.00 88.75 580 GLY A C 1
ATOM 4679 O O . GLY A 1 580 ? 29.977 -17.903 -4.127 1.00 88.75 580 GLY A O 1
ATOM 4680 N N . TYR A 1 581 ? 30.379 -16.418 -5.759 1.00 91.38 581 TYR A N 1
ATOM 4681 C CA . TYR A 1 581 ? 29.502 -15.360 -5.254 1.00 91.38 581 TYR A CA 1
ATOM 4682 C C . TYR A 1 581 ? 28.135 -15.310 -5.958 1.00 91.38 581 TYR A C 1
ATOM 4684 O O . TYR A 1 581 ? 27.282 -14.526 -5.543 1.00 91.38 581 TYR A O 1
ATOM 4692 N N . LEU A 1 582 ? 27.947 -16.094 -7.029 1.00 94.38 582 LEU A N 1
ATOM 4693 C CA . LEU A 1 582 ? 26.715 -16.128 -7.820 1.00 94.38 582 LEU A CA 1
ATOM 4694 C C . LEU A 1 582 ? 25.679 -17.044 -7.167 1.00 94.38 582 LEU A C 1
ATOM 4696 O O . LEU A 1 582 ? 25.999 -18.173 -6.791 1.00 94.38 582 LEU A O 1
ATOM 4700 N N . LEU A 1 583 ? 24.432 -16.577 -7.088 1.00 95.06 583 LEU A N 1
ATOM 4701 C CA . LEU A 1 583 ? 23.322 -17.327 -6.505 1.00 95.06 583 LEU A CA 1
ATOM 4702 C C . LEU A 1 583 ? 22.356 -17.804 -7.598 1.00 95.06 583 LEU A C 1
ATOM 4704 O O . LEU A 1 583 ? 21.484 -17.058 -8.041 1.00 95.06 583 LEU A O 1
ATOM 4708 N N . LEU A 1 584 ? 22.516 -19.054 -8.032 1.00 94.88 584 LEU A N 1
ATOM 4709 C CA . LEU A 1 584 ? 21.735 -19.651 -9.125 1.00 94.88 584 LEU A CA 1
ATOM 4710 C C . LEU A 1 584 ? 20.336 -20.097 -8.680 1.00 94.88 584 LEU A C 1
ATOM 4712 O O . LEU A 1 584 ? 20.139 -20.438 -7.512 1.00 94.88 584 LEU A O 1
ATOM 4716 N N . SER A 1 585 ? 19.395 -20.181 -9.627 1.00 94.38 585 SER A N 1
ATOM 4717 C CA . SER A 1 585 ? 18.083 -20.797 -9.389 1.00 94.38 585 SER A CA 1
ATOM 4718 C C . SER A 1 585 ? 18.164 -22.251 -8.929 1.00 94.38 585 SER A C 1
ATOM 4720 O O . SER A 1 585 ? 19.140 -22.968 -9.187 1.00 94.38 585 SER A O 1
ATOM 4722 N N . ARG A 1 586 ? 17.095 -22.695 -8.262 1.00 91.25 586 ARG A N 1
ATOM 4723 C CA . ARG A 1 586 ? 16.909 -24.066 -7.785 1.00 91.25 586 ARG A CA 1
ATOM 4724 C C . ARG A 1 586 ? 15.622 -24.676 -8.295 1.00 91.25 586 ARG A C 1
ATOM 4726 O O . ARG A 1 586 ? 14.663 -23.972 -8.572 1.00 91.25 586 ARG A O 1
ATOM 4733 N N . ASN A 1 587 ? 15.600 -26.001 -8.386 1.00 91.19 587 ASN A N 1
ATOM 4734 C CA . ASN A 1 587 ? 14.446 -26.725 -8.903 1.00 91.19 587 ASN A CA 1
ATOM 4735 C C . ASN A 1 587 ? 13.181 -26.539 -8.051 1.00 91.19 587 ASN A C 1
ATOM 4737 O O . ASN A 1 587 ? 12.089 -26.611 -8.589 1.00 91.19 587 ASN A O 1
ATOM 4741 N N . ASP A 1 588 ? 13.315 -26.303 -6.744 1.00 88.69 588 ASP A N 1
ATOM 4742 C CA . ASP A 1 588 ? 12.190 -26.015 -5.843 1.00 88.69 588 ASP A CA 1
ATOM 4743 C C . ASP A 1 588 ? 11.607 -24.602 -6.012 1.00 88.69 588 ASP A C 1
ATOM 4745 O O . ASP A 1 588 ? 10.502 -24.350 -5.542 1.00 88.69 588 ASP A O 1
ATOM 4749 N N . TRP A 1 589 ? 12.309 -23.703 -6.707 1.00 87.44 589 TRP A N 1
ATOM 4750 C CA . TRP A 1 589 ? 11.813 -22.373 -7.089 1.00 87.44 589 TRP A CA 1
ATOM 4751 C C . TRP A 1 589 ? 11.072 -22.372 -8.427 1.00 87.44 589 TRP A C 1
ATOM 4753 O O . TRP A 1 589 ? 10.389 -21.406 -8.763 1.00 87.44 589 TRP A O 1
ATOM 4763 N N . LEU A 1 590 ? 11.229 -23.432 -9.218 1.00 86.19 590 LEU A N 1
ATOM 4764 C CA . LEU A 1 590 ? 10.590 -23.544 -10.519 1.00 86.19 590 LEU A CA 1
ATOM 4765 C C . LEU A 1 590 ? 9.234 -24.232 -10.340 1.00 86.19 590 LEU A C 1
ATOM 4767 O O . LEU A 1 590 ? 9.164 -25.376 -9.888 1.00 86.19 590 LEU A O 1
ATOM 4771 N N . ALA A 1 591 ? 8.153 -23.547 -10.724 1.00 74.38 591 ALA A N 1
ATOM 4772 C CA . ALA A 1 591 ? 6.900 -24.232 -11.043 1.00 74.38 591 ALA A CA 1
ATOM 4773 C C . ALA A 1 591 ? 7.180 -25.260 -12.147 1.00 74.38 591 ALA A C 1
ATOM 4775 O O . ALA A 1 591 ? 8.077 -24.999 -12.939 1.00 74.38 591 ALA A O 1
ATOM 4776 N N . ASP A 1 592 ? 6.454 -26.388 -12.173 1.00 76.62 592 ASP A N 1
ATOM 4777 C CA . ASP A 1 592 ? 6.693 -27.544 -13.062 1.00 76.62 592 ASP A CA 1
ATOM 4778 C C . ASP A 1 592 ? 6.987 -27.085 -14.506 1.00 76.62 592 ASP A C 1
ATOM 4780 O O . ASP A 1 592 ? 6.047 -26.786 -15.251 1.00 76.62 592 ASP A O 1
ATOM 4784 N N . PRO A 1 593 ? 8.276 -26.902 -14.867 1.00 71.19 593 PRO A N 1
ATOM 4785 C CA . PRO A 1 593 ? 8.612 -26.107 -16.032 1.00 71.19 593 PRO A CA 1
ATOM 4786 C C . PRO A 1 593 ? 8.474 -26.988 -17.268 1.00 71.19 593 PRO A C 1
ATOM 4788 O O . PRO A 1 593 ? 8.613 -28.209 -17.181 1.00 71.19 593 PRO A O 1
ATOM 4791 N N . GLY A 1 594 ? 8.224 -26.365 -18.416 1.00 87.69 594 GLY A N 1
ATOM 4792 C CA . GLY A 1 594 ? 8.288 -27.003 -19.723 1.00 87.69 594 GLY A CA 1
ATOM 4793 C C . GLY A 1 594 ? 9.706 -27.497 -20.033 1.00 87.69 594 GLY A C 1
ATOM 4794 O O . GLY A 1 594 ? 10.266 -28.357 -19.356 1.00 87.69 594 GLY A O 1
ATOM 4795 N N . GLN A 1 595 ? 10.316 -26.979 -21.090 1.00 94.44 595 GLN A N 1
ATOM 4796 C CA . GLN A 1 595 ? 11.709 -27.278 -21.413 1.00 94.44 595 GLN A CA 1
ATOM 4797 C C . GLN A 1 595 ? 12.667 -26.456 -20.555 1.00 94.44 595 GLN A C 1
ATOM 4799 O O . GLN A 1 595 ? 12.417 -25.303 -20.223 1.00 94.44 595 GLN A O 1
ATOM 4804 N N . ARG A 1 596 ? 13.828 -27.030 -20.250 1.00 95.38 596 ARG A N 1
ATOM 4805 C CA . ARG A 1 596 ? 14.954 -26.347 -19.608 1.00 95.38 596 ARG A CA 1
ATOM 4806 C C . ARG A 1 596 ? 16.037 -26.136 -20.650 1.00 95.38 596 ARG A C 1
ATOM 4808 O O . ARG A 1 596 ? 16.664 -27.099 -21.100 1.00 95.38 596 ARG A O 1
ATOM 4815 N N . ILE A 1 597 ? 16.273 -24.892 -21.049 1.00 96.06 597 ILE A N 1
ATOM 4816 C CA . ILE A 1 597 ? 17.134 -24.573 -22.192 1.00 96.06 597 ILE A CA 1
ATOM 4817 C C . ILE A 1 597 ? 18.282 -23.665 -21.754 1.00 96.06 597 ILE A C 1
ATOM 4819 O O . ILE A 1 597 ? 18.064 -22.597 -21.187 1.00 96.06 597 ILE A O 1
ATOM 4823 N N . LEU A 1 598 ? 19.516 -24.075 -22.056 1.00 95.81 598 LEU A N 1
ATOM 4824 C CA . LEU A 1 598 ? 20.715 -23.265 -21.854 1.00 95.81 598 LEU A CA 1
ATOM 4825 C C . LEU A 1 598 ? 21.212 -22.702 -23.186 1.00 95.81 598 LEU A C 1
ATOM 4827 O O . LEU A 1 598 ? 21.439 -23.439 -24.140 1.00 95.81 598 LEU A O 1
ATOM 4831 N N . PHE A 1 599 ? 21.468 -21.404 -23.223 1.00 94.62 599 PHE A N 1
ATOM 4832 C CA . PHE A 1 599 ? 22.141 -20.700 -24.303 1.00 94.62 599 PHE A CA 1
ATOM 4833 C C . PHE A 1 599 ? 23.493 -20.194 -23.770 1.00 94.62 599 PHE A C 1
ATOM 4835 O O . PHE A 1 599 ? 23.533 -19.455 -22.792 1.00 94.62 599 PHE A O 1
ATOM 4842 N N . ASP A 1 600 ? 24.612 -20.582 -24.376 1.00 93.06 600 ASP A N 1
ATOM 4843 C CA . ASP A 1 600 ? 25.967 -20.156 -23.995 1.00 93.06 600 ASP A CA 1
ATOM 4844 C C . ASP A 1 600 ? 26.667 -19.530 -25.207 1.00 93.06 600 ASP A C 1
ATOM 4846 O O . ASP A 1 600 ? 27.148 -20.217 -26.109 1.00 93.06 600 ASP A O 1
ATOM 4850 N N . ALA A 1 601 ? 26.705 -18.202 -25.253 1.00 91.38 601 ALA A N 1
ATOM 4851 C CA . ALA A 1 601 ? 27.520 -17.467 -26.205 1.00 91.38 601 ALA A CA 1
ATOM 4852 C C . ALA A 1 601 ? 28.922 -17.248 -25.616 1.00 91.38 601 ALA A C 1
ATOM 4854 O O . ALA A 1 601 ? 29.087 -16.598 -24.575 1.00 91.38 601 ALA A O 1
ATOM 4855 N N . GLY A 1 602 ? 29.929 -17.807 -26.293 1.00 86.94 602 GLY A N 1
ATOM 4856 C CA . GLY A 1 602 ? 31.325 -17.764 -25.860 1.00 86.94 602 GLY A CA 1
ATOM 4857 C C . GLY A 1 602 ? 31.783 -19.032 -25.151 1.00 86.94 602 GLY A C 1
ATOM 4858 O O . GLY A 1 602 ? 32.465 -18.966 -24.128 1.00 86.94 602 GLY A O 1
ATOM 4859 N N . VAL A 1 603 ? 31.386 -20.197 -25.673 1.00 82.38 603 VAL A N 1
ATOM 4860 C CA . VAL A 1 603 ? 31.726 -21.507 -25.100 1.00 82.38 603 VAL A CA 1
ATOM 4861 C C . VAL A 1 603 ? 33.241 -21.704 -25.058 1.00 82.38 603 VAL A C 1
ATOM 4863 O O . VAL A 1 603 ? 33.752 -22.195 -24.056 1.00 82.38 603 VAL A O 1
ATOM 4866 N N . SER A 1 604 ? 33.973 -21.286 -26.102 1.00 72.94 604 SER A N 1
ATOM 4867 C CA . SER A 1 604 ? 35.399 -21.577 -26.338 1.00 72.94 604 SER A CA 1
ATOM 4868 C C . SER A 1 604 ? 35.726 -23.081 -26.257 1.00 72.94 604 SER A C 1
ATOM 4870 O O . SER A 1 604 ? 35.906 -23.723 -27.288 1.00 72.94 604 SER A O 1
ATOM 4872 N N . THR A 1 605 ? 35.733 -23.660 -25.047 1.00 74.25 605 THR A N 1
ATOM 4873 C CA . THR A 1 605 ? 35.823 -25.099 -24.752 1.00 74.25 605 THR A CA 1
ATOM 4874 C C . THR A 1 605 ? 34.835 -25.500 -23.643 1.00 74.25 605 THR A C 1
ATOM 4876 O O . THR A 1 605 ? 34.579 -24.735 -22.712 1.00 74.25 605 THR A O 1
ATOM 4879 N N . TYR A 1 606 ? 34.340 -26.744 -23.661 1.00 73.25 606 TYR A N 1
ATOM 4880 C CA . TYR A 1 606 ? 33.390 -27.239 -22.649 1.00 73.25 606 TYR A CA 1
ATOM 4881 C C . TYR A 1 606 ? 33.899 -27.137 -21.200 1.00 73.25 606 TYR A C 1
ATOM 4883 O O . TYR A 1 606 ? 33.124 -26.855 -20.283 1.00 73.25 606 TYR A O 1
ATOM 4891 N N . LYS A 1 607 ? 35.210 -27.318 -20.978 1.00 75.62 607 LYS A N 1
ATOM 4892 C CA . LYS A 1 607 ? 35.834 -27.294 -19.642 1.00 75.62 607 LYS A CA 1
ATOM 4893 C C . LYS A 1 607 ? 35.774 -25.935 -18.930 1.00 75.62 607 LYS A C 1
ATOM 4895 O O . LYS A 1 607 ? 36.151 -25.870 -17.765 1.00 75.62 607 LYS A O 1
ATOM 4900 N N . ASN A 1 608 ? 35.283 -24.882 -19.586 1.00 74.06 608 ASN A N 1
ATOM 4901 C CA . ASN A 1 608 ? 35.276 -23.525 -19.044 1.00 74.06 608 ASN A CA 1
ATOM 4902 C C . ASN A 1 608 ? 33.924 -23.130 -18.411 1.00 74.06 608 ASN A C 1
ATOM 4904 O O . ASN A 1 608 ? 33.576 -23.582 -17.318 1.00 74.06 608 ASN A O 1
ATOM 4908 N N . SER A 1 609 ? 33.181 -22.212 -19.038 1.00 81.56 609 SER A N 1
ATOM 4909 C CA . SER A 1 609 ? 31.918 -21.664 -18.518 1.00 81.56 609 SER A CA 1
ATOM 4910 C C . SER A 1 609 ? 30.782 -22.679 -18.577 1.00 81.56 609 SER A C 1
ATOM 4912 O O . SER A 1 609 ? 30.037 -22.823 -17.607 1.00 81.56 609 SER A O 1
ATOM 4914 N N . THR A 1 610 ? 30.695 -23.425 -19.679 1.00 85.94 610 THR A N 1
ATOM 4915 C CA . THR A 1 610 ? 29.566 -24.313 -19.977 1.00 85.94 610 THR A CA 1
ATOM 4916 C C . THR A 1 610 ? 29.473 -25.473 -18.994 1.00 85.94 610 THR A C 1
ATOM 4918 O O . THR A 1 610 ? 28.404 -25.719 -18.439 1.00 85.94 610 THR A O 1
ATOM 4921 N N . SER A 1 611 ? 30.589 -26.159 -18.710 1.00 88.06 611 SER A N 1
ATOM 4922 C CA . SER A 1 611 ? 30.590 -27.250 -17.722 1.00 88.06 611 SER A CA 1
ATOM 4923 C C . SER A 1 611 ? 30.235 -26.765 -16.317 1.00 88.06 611 SER A C 1
ATOM 4925 O O . SER A 1 611 ? 29.524 -27.466 -15.602 1.00 88.06 611 SER A O 1
ATOM 4927 N N . TRP A 1 612 ? 30.663 -25.560 -15.926 1.00 91.31 612 TRP A N 1
ATOM 4928 C CA . TRP A 1 612 ? 30.309 -24.992 -14.626 1.00 91.31 612 TRP A CA 1
ATOM 4929 C C . TRP A 1 612 ? 28.822 -24.665 -14.522 1.00 91.31 612 TRP A C 1
ATOM 4931 O O . TRP A 1 612 ? 28.225 -24.997 -13.499 1.00 91.31 612 TRP A O 1
ATOM 4941 N N . LEU A 1 613 ? 28.224 -24.055 -15.555 1.00 92.88 613 LEU A N 1
ATOM 4942 C CA . LEU A 1 613 ? 26.781 -23.793 -15.595 1.00 92.88 613 LEU A CA 1
ATOM 4943 C C . LEU A 1 613 ? 26.028 -25.119 -15.477 1.00 92.88 613 LEU A C 1
ATOM 4945 O O . LEU A 1 613 ? 25.276 -25.318 -14.526 1.00 92.88 613 LEU A O 1
ATOM 4949 N N . PHE A 1 614 ? 26.329 -26.073 -16.359 1.00 90.62 614 PHE A N 1
ATOM 4950 C CA . PHE A 1 614 ? 25.695 -27.389 -16.362 1.00 90.62 614 PHE A CA 1
ATOM 4951 C C . PHE A 1 614 ? 25.784 -28.095 -14.998 1.00 90.62 614 PHE A C 1
ATOM 4953 O O . PHE A 1 614 ? 24.774 -28.544 -14.456 1.00 90.62 614 PHE A O 1
ATOM 4960 N N . GLN A 1 615 ? 26.978 -28.158 -14.401 1.00 92.25 615 GLN A N 1
ATOM 4961 C CA . GLN A 1 615 ? 27.190 -28.818 -13.109 1.00 92.25 615 GLN A CA 1
ATOM 4962 C C . GLN A 1 615 ? 26.541 -28.069 -11.943 1.00 92.25 615 GLN A C 1
ATOM 4964 O O . GLN A 1 615 ? 26.077 -28.699 -10.993 1.00 92.25 615 GLN A O 1
ATOM 4969 N N . SER A 1 616 ? 26.519 -26.738 -11.973 1.00 93.50 616 SER A N 1
ATOM 4970 C CA . SER A 1 616 ? 25.969 -25.946 -10.870 1.00 93.50 616 SER A CA 1
ATOM 4971 C C . SER A 1 616 ? 24.443 -25.993 -10.854 1.00 93.50 616 SER A C 1
ATOM 4973 O O . SER A 1 616 ? 23.878 -26.248 -9.795 1.00 93.50 616 SER A O 1
ATOM 4975 N N . TYR A 1 617 ? 23.782 -25.910 -12.012 1.00 95.31 617 TYR A N 1
ATOM 4976 C CA . TYR A 1 617 ? 22.340 -26.164 -12.100 1.00 95.31 617 TYR A CA 1
ATOM 4977 C C . TYR A 1 617 ? 21.982 -27.610 -11.755 1.00 95.31 617 TYR A C 1
ATOM 4979 O O . TYR A 1 617 ? 21.039 -27.830 -10.998 1.00 95.31 617 TYR A O 1
ATOM 4987 N N . SER A 1 618 ? 22.781 -28.589 -12.199 1.00 94.00 618 SER A N 1
ATOM 4988 C CA . SER A 1 618 ? 22.547 -30.001 -11.856 1.00 94.00 618 SER A CA 1
ATOM 4989 C C . SER A 1 618 ? 22.580 -30.235 -10.342 1.00 94.00 618 SER A C 1
ATOM 4991 O O . SER A 1 618 ? 21.746 -30.966 -9.812 1.00 94.00 618 SER A O 1
ATOM 4993 N N . ARG A 1 619 ? 23.504 -29.579 -9.620 1.00 92.88 619 ARG A N 1
ATOM 4994 C CA . ARG A 1 619 ? 23.550 -29.613 -8.144 1.00 92.88 619 ARG A CA 1
ATOM 4995 C C . ARG A 1 619 ? 22.317 -28.982 -7.496 1.00 92.88 619 ARG A C 1
ATOM 4997 O O . ARG A 1 619 ? 21.907 -29.433 -6.433 1.00 92.88 619 ARG A O 1
ATOM 5004 N N . ASN A 1 620 ? 21.709 -28.007 -8.161 1.00 92.44 620 ASN A N 1
ATOM 5005 C CA . ASN A 1 620 ? 20.470 -27.355 -7.745 1.00 92.44 620 ASN A CA 1
ATOM 5006 C C . ASN A 1 620 ? 19.200 -28.091 -8.225 1.00 92.44 620 ASN A C 1
ATOM 5008 O O . ASN A 1 620 ? 18.094 -27.558 -8.114 1.00 92.44 620 ASN A O 1
ATOM 5012 N N . GLY A 1 621 ? 19.341 -29.309 -8.763 1.00 94.31 621 GLY A N 1
ATOM 5013 C CA . GLY A 1 621 ? 18.235 -30.142 -9.243 1.00 94.31 621 GLY A CA 1
ATOM 5014 C C . GLY A 1 621 ? 17.707 -29.775 -10.633 1.00 94.31 621 GLY A C 1
ATOM 5015 O O . GLY A 1 621 ? 16.698 -30.331 -11.062 1.00 94.31 621 GLY A O 1
ATOM 5016 N N . ILE A 1 622 ? 18.367 -28.859 -11.345 1.00 94.62 622 ILE A N 1
ATOM 5017 C CA . ILE A 1 622 ? 17.974 -28.404 -12.680 1.00 94.62 622 ILE A CA 1
ATOM 5018 C C . ILE A 1 622 ? 18.881 -29.073 -13.717 1.00 94.62 622 ILE A C 1
ATOM 5020 O O . ILE A 1 622 ? 20.085 -28.834 -13.768 1.00 94.62 622 ILE A O 1
ATOM 5024 N N . VAL A 1 623 ? 18.290 -29.908 -14.567 1.00 94.00 623 VAL A N 1
ATOM 5025 C CA . VAL A 1 623 ? 18.970 -30.558 -15.697 1.00 94.00 623 VAL A CA 1
ATOM 5026 C C . VAL A 1 623 ? 18.423 -29.961 -16.984 1.00 94.00 623 VAL A C 1
ATOM 5028 O O . VAL A 1 623 ? 17.210 -29.960 -17.169 1.00 94.00 623 VAL A O 1
ATOM 5031 N N . PHE A 1 624 ? 19.298 -29.447 -17.849 1.00 94.19 624 PHE A N 1
ATOM 5032 C CA . PHE A 1 624 ? 18.893 -28.875 -19.132 1.00 94.19 624 PHE A CA 1
ATOM 5033 C C . PHE A 1 624 ? 18.531 -29.969 -20.141 1.00 94.19 624 PHE A C 1
ATOM 5035 O O . PHE A 1 624 ? 19.256 -30.954 -20.288 1.00 94.19 624 PHE A O 1
ATOM 5042 N N . ASP A 1 625 ? 17.439 -29.761 -20.868 1.00 93.81 625 ASP A N 1
ATOM 5043 C CA . ASP A 1 625 ? 17.003 -30.618 -21.970 1.00 93.81 625 ASP A CA 1
ATOM 5044 C C . ASP A 1 625 ? 17.778 -30.314 -23.251 1.00 93.81 625 ASP A C 1
ATOM 5046 O O . ASP A 1 625 ? 18.025 -31.203 -24.069 1.00 93.81 625 ASP A O 1
ATOM 5050 N N . ARG A 1 626 ? 18.137 -29.039 -23.441 1.00 93.69 626 ARG A N 1
ATOM 5051 C CA . ARG A 1 626 ? 18.784 -28.529 -24.653 1.00 93.69 626 ARG A CA 1
ATOM 5052 C C . ARG A 1 626 ? 19.840 -27.491 -24.306 1.00 93.69 626 ARG A C 1
ATOM 5054 O O . ARG A 1 626 ? 19.631 -26.651 -23.434 1.00 93.69 626 ARG A O 1
ATOM 5061 N N . ILE A 1 627 ? 20.954 -27.528 -25.029 1.00 91.88 627 ILE A N 1
ATOM 5062 C CA . ILE A 1 627 ? 22.050 -26.569 -24.892 1.00 91.88 627 ILE A CA 1
ATOM 5063 C C . ILE A 1 627 ? 22.388 -26.001 -26.272 1.00 91.88 627 ILE A C 1
ATOM 5065 O O . ILE A 1 627 ? 22.608 -26.743 -27.225 1.00 91.88 627 ILE A O 1
ATOM 5069 N N . PHE A 1 628 ? 22.457 -24.684 -26.391 1.00 90.81 628 PHE A N 1
ATOM 5070 C CA . PHE A 1 628 ? 22.886 -23.986 -27.596 1.00 90.81 628 PHE A CA 1
ATOM 5071 C C . PHE A 1 628 ? 24.178 -23.242 -27.315 1.00 90.81 628 PHE A C 1
ATOM 5073 O O . PHE A 1 628 ? 24.224 -22.437 -26.392 1.00 90.81 628 PHE A O 1
ATOM 5080 N N . GLY A 1 629 ? 25.222 -23.510 -28.095 1.00 89.25 629 GLY A N 1
ATOM 5081 C CA . GLY A 1 629 ? 26.532 -22.897 -27.906 1.00 89.25 629 GLY A CA 1
ATOM 5082 C C . GLY A 1 629 ? 27.011 -22.110 -29.125 1.00 89.25 629 GLY A C 1
ATOM 5083 O O . GLY A 1 629 ? 26.849 -22.568 -30.257 1.00 89.25 629 GLY A O 1
ATOM 5084 N N . TRP A 1 630 ? 27.662 -20.971 -28.891 1.00 89.06 630 TRP A N 1
ATOM 5085 C CA . TRP A 1 630 ? 28.367 -20.188 -29.917 1.00 89.06 630 TRP A CA 1
ATOM 5086 C C . TRP A 1 630 ? 29.856 -20.047 -29.582 1.00 89.06 630 TRP A C 1
ATOM 5088 O O . TRP A 1 630 ? 30.248 -20.121 -28.416 1.00 89.06 630 TRP A O 1
ATOM 5098 N N . GLU A 1 631 ? 30.675 -19.818 -30.614 1.00 83.12 631 GLU A N 1
ATOM 5099 C CA . GLU A 1 631 ? 32.148 -19.726 -30.540 1.00 83.12 631 GLU A CA 1
ATOM 5100 C C . GLU A 1 631 ? 32.839 -21.006 -30.033 1.00 83.12 631 GLU A C 1
ATOM 5102 O O . GLU A 1 631 ? 33.932 -20.956 -29.464 1.00 83.12 631 GLU A O 1
ATOM 5107 N N . MET A 1 632 ? 32.217 -22.176 -30.210 1.00 76.81 632 MET A N 1
ATOM 5108 C CA . MET A 1 632 ? 32.867 -23.425 -29.820 1.00 76.81 632 MET A CA 1
ATOM 5109 C C . MET A 1 632 ? 33.989 -23.776 -30.799 1.00 76.81 632 MET A C 1
ATOM 5111 O O . MET A 1 632 ? 33.770 -23.877 -32.008 1.00 76.81 632 MET A O 1
ATOM 5115 N N . GLN A 1 633 ? 35.192 -23.993 -30.270 1.00 70.62 633 GLN A N 1
ATOM 5116 C CA . GLN A 1 633 ? 36.303 -24.515 -31.054 1.00 70.62 633 GLN A CA 1
ATOM 5117 C C . GLN A 1 633 ? 36.135 -26.031 -31.239 1.00 70.62 633 GLN A C 1
ATOM 5119 O O . GLN A 1 633 ? 35.757 -26.746 -30.311 1.00 70.62 633 GLN A O 1
ATOM 5124 N N . LEU A 1 634 ? 36.427 -26.532 -32.447 1.00 64.44 634 LEU A N 1
ATOM 5125 C CA . LEU A 1 634 ? 36.355 -27.969 -32.764 1.00 64.44 634 LEU A CA 1
ATOM 5126 C C . LEU A 1 634 ? 37.287 -28.804 -31.863 1.00 64.44 634 LEU A C 1
ATOM 5128 O O . LEU A 1 634 ? 36.993 -29.958 -31.544 1.00 64.44 634 LEU A O 1
ATOM 5132 N N . GLU A 1 635 ? 38.390 -28.205 -31.407 1.00 63.44 635 GLU A N 1
ATOM 5133 C CA . GLU A 1 635 ? 39.281 -28.776 -30.401 1.00 63.44 635 GLU A CA 1
ATOM 5134 C C . GLU A 1 635 ? 38.604 -28.755 -29.018 1.00 63.44 635 GLU A C 1
ATOM 5136 O O . GLU A 1 635 ? 38.524 -27.726 -28.354 1.00 63.44 635 GLU A O 1
ATOM 5141 N N . GLY A 1 636 ? 38.095 -29.909 -28.572 1.00 59.88 636 GLY A N 1
ATOM 5142 C CA . GLY A 1 636 ? 37.468 -30.056 -27.250 1.00 59.88 636 GLY A CA 1
ATOM 5143 C C . GLY A 1 636 ? 36.130 -30.794 -27.233 1.00 59.88 636 GLY A C 1
ATOM 5144 O O . GLY A 1 636 ? 35.655 -31.131 -26.149 1.00 59.88 636 GLY A O 1
ATOM 5145 N N . HIS A 1 637 ? 35.556 -31.120 -28.398 1.00 65.38 637 HIS A N 1
ATOM 5146 C CA . HIS A 1 637 ? 34.318 -31.911 -28.497 1.00 65.38 637 HIS A CA 1
ATOM 5147 C C . HIS A 1 637 ? 34.409 -33.259 -27.760 1.00 65.38 637 HIS A C 1
ATOM 5149 O O . HIS A 1 637 ? 33.440 -33.686 -27.139 1.00 65.38 637 HIS A O 1
ATOM 5155 N N . GLU A 1 638 ? 35.583 -33.899 -27.770 1.00 65.50 638 GLU A N 1
ATOM 5156 C CA . GLU A 1 638 ? 35.833 -35.179 -27.084 1.00 65.50 638 GLU A CA 1
ATOM 5157 C C . GLU A 1 638 ? 35.681 -35.097 -25.554 1.00 65.50 638 GLU A C 1
ATOM 5159 O O . GLU A 1 638 ? 35.567 -36.118 -24.880 1.00 65.50 638 GLU A O 1
ATOM 5164 N N . GLN A 1 639 ? 35.692 -33.886 -24.989 1.00 69.88 639 GLN A N 1
ATOM 5165 C CA . GLN A 1 639 ? 35.626 -33.648 -23.547 1.00 69.88 639 GLN A CA 1
ATOM 5166 C C . GLN A 1 639 ? 34.196 -33.391 -23.054 1.00 69.88 639 GLN A C 1
ATOM 5168 O O . GLN A 1 639 ? 33.985 -33.286 -21.844 1.00 69.88 639 GLN A O 1
ATOM 5173 N N . ILE A 1 640 ? 33.225 -33.280 -23.967 1.00 76.88 640 ILE A N 1
ATOM 5174 C CA . ILE A 1 640 ? 31.809 -33.121 -23.636 1.00 76.88 640 ILE A CA 1
ATOM 5175 C C . ILE A 1 640 ? 31.252 -34.505 -23.270 1.00 76.88 640 ILE A C 1
ATOM 5177 O O . ILE A 1 640 ? 31.321 -35.421 -24.094 1.00 76.88 640 ILE A O 1
ATOM 5181 N N . PRO A 1 641 ? 30.684 -34.699 -22.065 1.00 80.44 641 PRO A N 1
ATOM 5182 C CA . PRO A 1 641 ? 30.017 -35.945 -21.716 1.00 80.44 641 PRO A CA 1
ATOM 5183 C C . PRO A 1 641 ? 28.956 -36.304 -22.759 1.00 80.44 641 PRO A C 1
ATOM 5185 O O . PRO A 1 641 ? 28.194 -35.442 -23.186 1.00 80.44 641 PRO A O 1
ATOM 5188 N N . LEU A 1 642 ? 28.870 -37.581 -23.141 1.00 78.88 642 LEU A N 1
ATOM 5189 C CA . LEU A 1 642 ? 28.006 -38.023 -24.244 1.00 78.88 642 LEU A CA 1
ATOM 5190 C C . LEU A 1 642 ? 26.545 -37.561 -24.097 1.00 78.88 642 LEU A C 1
ATOM 5192 O O . LEU A 1 642 ? 25.935 -37.157 -25.082 1.00 78.88 642 LEU A O 1
ATOM 5196 N N . HIS A 1 643 ? 26.008 -37.569 -22.874 1.00 75.06 643 HIS A N 1
ATOM 5197 C CA . HIS A 1 643 ? 24.646 -37.105 -22.596 1.00 75.06 643 HIS A CA 1
ATOM 5198 C C . HIS A 1 643 ? 24.474 -35.596 -22.841 1.00 75.06 643 HIS A C 1
ATOM 5200 O O . HIS A 1 643 ? 23.474 -35.188 -23.416 1.00 75.06 643 HIS A O 1
ATOM 5206 N N . VAL A 1 644 ? 25.477 -34.778 -22.502 1.00 78.75 644 VAL A N 1
ATOM 5207 C CA . VAL A 1 644 ? 25.484 -33.333 -22.783 1.00 78.75 644 VAL A CA 1
ATOM 5208 C C . VAL A 1 644 ? 25.592 -33.091 -24.285 1.00 78.75 644 VAL A C 1
ATOM 5210 O O . VAL A 1 644 ? 24.875 -32.258 -24.835 1.00 78.75 644 VAL A O 1
ATOM 5213 N N . LEU A 1 645 ? 26.456 -33.844 -24.974 1.00 78.19 645 LEU A N 1
ATOM 5214 C CA . LEU A 1 645 ? 26.663 -33.694 -26.414 1.00 78.19 645 LEU A CA 1
ATOM 5215 C C . LEU A 1 645 ? 25.375 -33.984 -27.196 1.00 78.19 645 LEU A C 1
ATOM 5217 O O . LEU A 1 645 ? 25.059 -33.264 -28.136 1.00 78.19 645 LEU A O 1
ATOM 5221 N N . GLN A 1 646 ? 24.612 -34.996 -26.777 1.00 78.12 646 GLN A N 1
ATOM 5222 C CA . GLN A 1 646 ? 23.327 -35.358 -27.388 1.00 78.12 646 GLN A CA 1
ATOM 5223 C C . GLN A 1 646 ? 22.251 -34.272 -27.239 1.00 78.12 646 GLN A C 1
ATOM 5225 O O . GLN A 1 646 ? 21.343 -34.201 -28.063 1.00 78.12 646 GLN A O 1
ATOM 5230 N N . GLN A 1 647 ? 22.364 -33.426 -26.217 1.00 78.81 647 GLN A N 1
ATOM 5231 C CA . GLN A 1 647 ? 21.454 -32.313 -25.941 1.00 78.81 647 GLN A CA 1
ATOM 5232 C C . GLN A 1 647 ? 21.940 -30.987 -26.549 1.00 78.81 647 GLN A C 1
ATOM 5234 O O . GLN A 1 647 ? 21.226 -29.985 -26.484 1.00 78.81 647 GLN A O 1
ATOM 5239 N N . SER A 1 648 ? 23.145 -30.952 -27.131 1.00 78.69 648 SER A N 1
ATOM 5240 C CA . SER A 1 648 ? 23.809 -29.709 -27.527 1.00 78.69 648 SER A CA 1
ATOM 5241 C C . SER A 1 648 ? 23.762 -29.443 -29.032 1.00 78.69 648 SER A C 1
ATOM 5243 O O . SER A 1 648 ? 23.954 -30.338 -29.851 1.00 78.69 648 SER A O 1
ATOM 5245 N N . SER A 1 649 ? 23.571 -28.181 -29.410 1.00 80.75 649 SER A N 1
ATOM 5246 C CA . SER A 1 649 ? 23.702 -27.675 -30.778 1.00 80.75 649 SER A CA 1
ATOM 5247 C C . SER A 1 649 ? 24.689 -26.511 -30.802 1.00 80.75 649 SER A C 1
ATOM 5249 O O . SER A 1 649 ? 24.496 -25.520 -30.102 1.00 80.75 649 SER A O 1
ATOM 5251 N N . PHE A 1 650 ? 25.737 -26.613 -31.619 1.00 78.94 650 PHE A N 1
ATOM 5252 C CA . PHE A 1 650 ? 26.793 -25.602 -31.693 1.00 78.94 650 PHE A CA 1
ATOM 5253 C C . PHE A 1 650 ? 26.764 -24.864 -33.028 1.00 78.94 650 PHE A C 1
ATOM 5255 O O . PHE A 1 650 ? 26.621 -25.480 -34.084 1.00 78.94 650 PHE A O 1
ATOM 5262 N N . SER A 1 651 ? 26.896 -23.542 -32.969 1.00 76.12 651 SER A N 1
ATOM 5263 C CA . SER A 1 651 ? 26.973 -22.654 -34.129 1.00 76.12 651 SER A CA 1
ATOM 5264 C C . SER A 1 651 ? 28.280 -21.860 -34.128 1.00 76.12 651 SER A C 1
ATOM 5266 O O . SER A 1 651 ? 28.977 -21.758 -33.116 1.00 76.12 651 SER A O 1
ATOM 5268 N N . THR A 1 652 ? 28.608 -21.286 -35.286 1.00 71.50 652 THR A N 1
ATOM 5269 C CA . THR A 1 652 ? 29.680 -20.289 -35.428 1.00 71.50 652 THR A CA 1
ATOM 5270 C C . THR A 1 652 ? 29.347 -19.006 -34.661 1.00 71.50 652 THR A C 1
ATOM 5272 O O . THR A 1 652 ? 28.277 -18.903 -34.071 1.00 71.50 652 THR A O 1
ATOM 5275 N N . ASP A 1 653 ? 30.248 -18.026 -34.692 1.00 72.75 653 ASP A N 1
ATOM 5276 C CA . ASP A 1 653 ? 30.131 -16.712 -34.052 1.00 72.75 653 ASP A CA 1
ATOM 5277 C C . ASP A 1 653 ? 28.712 -16.108 -34.026 1.00 72.75 653 ASP A C 1
ATOM 5279 O O . ASP A 1 653 ? 28.016 -16.116 -35.051 1.00 72.75 653 ASP A O 1
ATOM 5283 N N . PRO A 1 654 ? 28.291 -15.533 -32.884 1.00 79.00 654 PRO A N 1
ATOM 5284 C CA . PRO A 1 654 ? 26.992 -14.891 -32.777 1.00 79.00 654 PRO A CA 1
ATOM 5285 C C . PRO A 1 654 ? 26.965 -13.560 -33.539 1.00 79.00 654 PRO A C 1
ATOM 5287 O O . PRO A 1 654 ? 27.925 -12.787 -33.510 1.00 79.00 654 PRO A O 1
ATOM 5290 N N . VAL A 1 655 ? 25.840 -13.272 -34.197 1.00 79.38 655 VAL A N 1
ATOM 5291 C CA . VAL A 1 655 ? 25.626 -12.046 -34.985 1.00 79.38 655 VAL A CA 1
ATOM 5292 C C . VAL A 1 655 ? 24.450 -11.226 -34.457 1.00 79.38 655 VAL A C 1
ATOM 5294 O O . VAL A 1 655 ? 23.444 -11.766 -34.001 1.00 79.38 655 VAL A O 1
ATOM 5297 N N . VAL A 1 656 ? 24.554 -9.900 -34.566 1.00 75.50 656 VAL A N 1
ATOM 5298 C CA . VAL A 1 656 ? 23.514 -8.944 -34.133 1.00 75.50 656 VAL A CA 1
ATOM 5299 C C . VAL A 1 656 ? 22.394 -8.826 -35.172 1.00 75.50 656 VAL A C 1
ATOM 5301 O O . VAL A 1 656 ? 21.231 -8.640 -34.819 1.00 75.50 656 VAL A O 1
ATOM 5304 N N . SER A 1 657 ? 22.718 -8.970 -36.460 1.00 72.50 657 SER A N 1
ATOM 5305 C CA . SER A 1 657 ? 21.782 -8.854 -37.583 1.00 72.50 657 SER A CA 1
ATOM 5306 C C . SER A 1 657 ? 21.806 -10.114 -38.443 1.00 72.50 657 SER A C 1
ATOM 5308 O O . SER A 1 657 ? 22.868 -10.610 -38.808 1.00 72.50 657 SER A O 1
ATOM 5310 N N . THR A 1 658 ? 20.624 -10.595 -38.824 1.00 60.81 658 THR A N 1
ATOM 5311 C CA . THR A 1 658 ? 20.442 -11.721 -39.756 1.00 60.81 658 THR A CA 1
ATOM 5312 C C . THR A 1 658 ? 20.281 -11.270 -41.213 1.00 60.81 658 THR A C 1
ATOM 5314 O O . THR A 1 658 ? 20.120 -12.094 -42.109 1.00 60.81 658 THR A O 1
ATOM 5317 N N . LYS A 1 659 ? 20.350 -9.955 -41.485 1.00 53.56 659 LYS A N 1
ATOM 5318 C CA . LYS A 1 659 ? 20.120 -9.380 -42.825 1.00 53.56 659 LYS A CA 1
ATOM 5319 C C . LYS A 1 659 ? 21.217 -9.703 -43.845 1.00 53.56 659 LYS A C 1
ATOM 5321 O O . LYS A 1 659 ? 20.940 -9.658 -45.039 1.00 53.56 659 LYS A O 1
ATOM 5326 N N . ASP A 1 660 ? 22.410 -10.085 -43.396 1.00 55.84 660 ASP A N 1
ATOM 5327 C CA . ASP A 1 660 ? 23.583 -10.299 -44.257 1.00 55.84 660 ASP A CA 1
ATOM 5328 C C . ASP A 1 660 ? 23.758 -11.768 -44.702 1.00 55.84 660 ASP A C 1
ATOM 5330 O O . ASP A 1 660 ? 24.866 -12.231 -44.952 1.00 55.84 660 ASP A O 1
ATOM 5334 N N . GLY A 1 661 ? 22.660 -12.529 -44.802 1.00 56.34 661 GLY A N 1
ATOM 5335 C CA . GLY A 1 661 ? 22.680 -13.932 -45.247 1.00 56.34 661 GLY A CA 1
ATOM 5336 C C . GLY A 1 661 ? 23.040 -14.950 -44.158 1.00 56.34 661 GLY A C 1
ATOM 5337 O O . GLY A 1 661 ? 23.206 -16.133 -44.453 1.00 56.34 661 GLY A O 1
ATOM 5338 N N . HIS A 1 662 ? 23.132 -14.516 -42.900 1.00 60.56 662 HIS A N 1
ATOM 5339 C CA . HIS A 1 662 ? 23.308 -15.397 -41.747 1.00 60.56 662 HIS A CA 1
ATOM 5340 C C . HIS A 1 662 ? 21.987 -16.083 -41.359 1.00 60.56 662 HIS A C 1
ATOM 5342 O O . HIS A 1 662 ? 20.915 -15.480 -41.416 1.00 60.56 662 HIS A O 1
ATOM 5348 N N . SER A 1 663 ? 22.065 -17.352 -40.942 1.00 62.69 663 SER A N 1
ATOM 5349 C CA . SER A 1 663 ? 20.911 -18.108 -40.431 1.00 62.69 663 SER A CA 1
ATOM 5350 C C . SER A 1 663 ? 20.275 -17.404 -39.226 1.00 62.69 663 SER A C 1
ATOM 5352 O O . SER A 1 663 ? 20.982 -16.814 -38.410 1.00 62.69 663 SER A O 1
ATOM 5354 N N . ALA A 1 664 ? 18.956 -17.542 -39.053 1.00 61.38 664 ALA A N 1
ATOM 5355 C CA . ALA A 1 664 ? 18.248 -17.075 -37.855 1.00 61.38 664 ALA A CA 1
ATOM 5356 C C . ALA A 1 664 ? 18.836 -17.648 -36.548 1.00 61.38 664 ALA A C 1
ATOM 5358 O O . ALA A 1 664 ? 18.765 -17.006 -35.507 1.00 61.38 664 ALA A O 1
ATOM 5359 N N . THR A 1 665 ? 19.484 -18.817 -36.619 1.00 68.69 665 THR A N 1
ATOM 5360 C CA . THR A 1 665 ? 20.176 -19.474 -35.497 1.00 68.69 665 THR A CA 1
ATOM 5361 C C . THR A 1 665 ? 21.490 -18.796 -35.091 1.00 68.69 665 THR A C 1
ATOM 5363 O O . THR A 1 665 ? 22.058 -19.133 -34.056 1.00 68.69 665 THR A O 1
ATOM 5366 N N . ALA A 1 666 ? 21.998 -17.853 -35.891 1.00 79.94 666 ALA A N 1
ATOM 5367 C CA . ALA A 1 666 ? 23.234 -17.133 -35.600 1.00 79.94 666 ALA A CA 1
ATOM 5368 C C . ALA A 1 666 ? 23.026 -15.944 -34.643 1.00 79.94 666 ALA A C 1
ATOM 5370 O O . ALA A 1 666 ? 23.994 -15.498 -34.038 1.00 79.94 666 ALA A O 1
ATOM 5371 N N . ASN A 1 667 ? 21.796 -15.440 -34.474 1.00 88.62 667 ASN A N 1
ATOM 5372 C CA . ASN A 1 667 ? 21.475 -14.434 -33.457 1.00 88.62 667 ASN A CA 1
ATOM 5373 C C . ASN A 1 667 ? 20.891 -15.138 -32.209 1.00 88.62 667 ASN A C 1
ATOM 5375 O O . ASN A 1 667 ? 19.773 -15.657 -32.286 1.00 88.62 667 ASN A O 1
ATOM 5379 N N . PRO A 1 668 ? 21.599 -15.147 -31.059 1.00 91.12 668 PRO A N 1
ATOM 5380 C CA . PRO A 1 668 ? 21.128 -15.819 -29.845 1.00 91.12 668 PRO A CA 1
ATOM 5381 C C . PRO A 1 668 ? 19.781 -15.294 -29.333 1.00 91.12 668 PRO A C 1
ATOM 5383 O O . PRO A 1 668 ? 18.932 -16.076 -28.921 1.00 91.12 668 PRO A O 1
ATOM 5386 N N . VAL A 1 669 ? 19.552 -13.980 -29.408 1.00 91.81 669 VAL A N 1
ATOM 5387 C CA . VAL A 1 669 ? 18.329 -13.321 -28.921 1.00 91.81 669 VAL A CA 1
ATOM 5388 C C . VAL A 1 669 ? 17.120 -13.726 -29.757 1.00 91.81 669 VAL A C 1
ATOM 5390 O O . VAL A 1 669 ? 16.063 -14.047 -29.217 1.00 91.81 669 VAL A O 1
ATOM 5393 N N . GLN A 1 670 ? 17.285 -13.772 -31.080 1.00 89.31 670 GLN A N 1
ATOM 5394 C CA . GLN A 1 670 ? 16.239 -14.244 -31.982 1.00 89.31 670 GLN A CA 1
ATOM 5395 C C . GLN A 1 670 ? 15.927 -15.726 -31.747 1.00 89.31 670 GLN A C 1
ATOM 5397 O O . GLN A 1 670 ? 14.758 -16.109 -31.777 1.00 89.31 670 GLN A O 1
ATOM 5402 N N . LEU A 1 671 ? 16.949 -16.550 -31.499 1.00 89.62 671 LEU A N 1
ATOM 5403 C CA . LEU A 1 671 ? 16.757 -17.968 -31.214 1.00 89.62 671 LEU A CA 1
ATOM 5404 C C . LEU A 1 671 ? 16.013 -18.186 -29.887 1.00 89.62 671 LEU A C 1
ATOM 5406 O O . LEU A 1 671 ? 15.105 -19.012 -29.845 1.00 89.62 671 LEU A O 1
ATOM 5410 N N . ILE A 1 672 ? 16.327 -17.408 -28.845 1.00 92.94 672 ILE A N 1
ATOM 5411 C CA . ILE A 1 672 ? 15.585 -17.407 -27.571 1.00 92.94 672 ILE A CA 1
ATOM 5412 C C . ILE A 1 672 ? 14.105 -17.090 -27.825 1.00 92.94 672 ILE A C 1
ATOM 5414 O O . ILE A 1 672 ? 13.250 -17.879 -27.439 1.00 92.94 672 ILE A O 1
ATOM 5418 N N . SER A 1 673 ? 13.793 -16.016 -28.565 1.00 90.75 673 SER A N 1
ATOM 5419 C CA . SER A 1 673 ? 12.406 -15.673 -28.935 1.00 90.75 673 SER A CA 1
ATOM 5420 C C . SER A 1 673 ? 11.674 -16.758 -29.732 1.00 90.75 673 SER A C 1
ATOM 5422 O O . SER A 1 673 ? 10.448 -16.767 -29.760 1.00 90.75 673 SER A O 1
ATOM 5424 N N . GLN A 1 674 ? 12.398 -17.618 -30.450 1.00 90.00 674 GLN A N 1
ATOM 5425 C CA . GLN A 1 674 ? 11.805 -18.684 -31.259 1.00 90.00 674 GLN A CA 1
ATOM 5426 C C . GLN A 1 674 ? 11.588 -19.977 -30.476 1.00 90.00 674 GLN A C 1
ATOM 5428 O O . GLN A 1 674 ? 10.684 -20.737 -30.822 1.00 90.00 674 GLN A O 1
ATOM 5433 N N . LEU A 1 675 ? 12.447 -20.262 -29.496 1.00 92.19 675 LEU A N 1
ATOM 5434 C CA . LEU A 1 675 ? 12.476 -21.550 -28.811 1.00 92.19 675 LEU A CA 1
ATOM 5435 C C . LEU A 1 675 ? 11.836 -21.517 -27.428 1.00 92.19 675 LEU A C 1
ATOM 5437 O O . LEU A 1 675 ? 11.159 -22.482 -27.099 1.00 92.19 675 LEU A O 1
ATOM 5441 N N . CYS A 1 676 ? 12.040 -20.450 -26.656 1.00 94.25 676 CYS A N 1
ATOM 5442 C CA . CYS A 1 676 ? 11.510 -20.348 -25.300 1.00 94.25 676 CYS A CA 1
ATOM 5443 C C . CYS A 1 676 ? 10.019 -20.014 -25.321 1.00 94.25 676 CYS A C 1
ATOM 5445 O O . CYS A 1 676 ? 9.579 -19.130 -26.062 1.00 94.25 676 CYS A O 1
ATOM 5447 N N . GLN A 1 677 ? 9.262 -20.713 -24.487 1.00 91.44 677 GLN A N 1
ATOM 5448 C CA . GLN A 1 677 ? 7.883 -20.406 -24.125 1.00 91.44 677 GLN A CA 1
ATOM 5449 C C . GLN A 1 677 ? 7.814 -19.866 -22.685 1.00 91.44 677 GLN A C 1
ATOM 5451 O O . GLN A 1 677 ? 8.757 -20.070 -21.924 1.00 91.44 677 GLN A O 1
ATOM 5456 N N . PRO A 1 678 ? 6.723 -19.186 -22.285 1.00 88.00 678 PRO A N 1
ATOM 5457 C CA . PRO A 1 678 ? 6.562 -18.669 -20.920 1.00 88.00 678 PRO A CA 1
ATOM 5458 C C . PRO A 1 678 ? 6.644 -19.727 -19.807 1.00 88.00 678 PRO A C 1
ATOM 5460 O O . PRO A 1 678 ? 6.946 -19.391 -18.668 1.00 88.00 678 PRO A O 1
ATOM 5463 N N . GLU A 1 679 ? 6.334 -20.986 -20.116 1.00 88.06 679 GLU A N 1
ATOM 5464 C CA . GLU A 1 679 ? 6.436 -22.124 -19.197 1.00 88.06 679 GLU A CA 1
ATOM 5465 C C . GLU A 1 679 ? 7.833 -22.765 -19.135 1.00 88.06 679 GLU A C 1
ATOM 5467 O O . GLU A 1 679 ? 8.086 -23.582 -18.250 1.00 88.06 679 GLU A O 1
ATOM 5472 N N . ASP A 1 680 ? 8.726 -22.444 -20.072 1.00 93.31 680 ASP A N 1
ATOM 5473 C CA . ASP A 1 680 ? 10.080 -22.995 -20.117 1.00 93.31 680 ASP A CA 1
ATOM 5474 C C . ASP A 1 680 ? 10.987 -22.308 -19.084 1.00 93.31 680 ASP A C 1
ATOM 5476 O O . ASP A 1 680 ? 10.768 -21.161 -18.715 1.00 93.31 680 ASP A O 1
ATOM 5480 N N . PHE A 1 681 ? 12.050 -22.995 -18.659 1.00 95.38 681 PHE A N 1
ATOM 5481 C CA . PHE A 1 681 ? 13.148 -22.391 -17.905 1.00 95.38 681 PHE A CA 1
ATOM 5482 C C . PHE A 1 681 ? 14.327 -22.119 -18.844 1.00 95.38 681 PHE A C 1
ATOM 5484 O O . PHE A 1 681 ? 15.071 -23.035 -19.218 1.00 95.38 681 PHE A O 1
ATOM 5491 N N . CYS A 1 682 ? 14.507 -20.860 -19.231 1.00 96.38 682 CYS A N 1
ATOM 5492 C CA . CYS A 1 682 ? 15.509 -20.428 -20.196 1.00 96.38 682 CYS A CA 1
ATOM 5493 C C . CYS A 1 682 ? 16.647 -19.635 -19.539 1.00 96.38 682 CYS A C 1
ATOM 5495 O O . CYS A 1 682 ? 16.441 -18.608 -18.889 1.00 96.38 682 CYS A O 1
ATOM 5497 N N . VAL A 1 683 ? 17.882 -20.089 -19.771 1.00 97.19 683 VAL A N 1
ATOM 5498 C CA . VAL A 1 683 ? 19.113 -19.490 -19.237 1.00 97.19 683 VAL A CA 1
ATOM 5499 C C . VAL A 1 683 ? 20.010 -19.034 -20.375 1.00 97.19 683 VAL A C 1
ATOM 5501 O O . VAL A 1 683 ? 20.321 -19.828 -21.259 1.00 97.19 683 VAL A O 1
ATOM 5504 N N . PHE A 1 684 ? 20.497 -17.794 -20.343 1.00 96.94 684 PHE A N 1
ATOM 5505 C CA . PHE A 1 684 ? 21.424 -17.283 -21.355 1.00 96.94 684 PHE A CA 1
ATOM 5506 C C . PHE A 1 684 ? 22.705 -16.719 -20.737 1.00 96.94 684 PHE A C 1
ATOM 5508 O O . PHE A 1 684 ? 22.658 -15.833 -19.895 1.00 96.94 684 PHE A O 1
ATOM 5515 N N . LYS A 1 685 ? 23.869 -17.195 -21.180 1.00 95.94 685 LYS A N 1
ATOM 5516 C CA . LYS A 1 685 ? 25.179 -16.636 -20.840 1.00 95.94 685 LYS A CA 1
ATOM 5517 C C . LYS A 1 685 ? 25.820 -15.979 -22.063 1.00 95.94 685 LYS A C 1
ATOM 5519 O O . LYS A 1 685 ? 25.850 -16.574 -23.137 1.00 95.94 685 LYS A O 1
ATOM 5524 N N . LEU A 1 686 ? 26.361 -14.776 -21.883 1.00 94.50 686 LEU A N 1
ATOM 5525 C CA . LEU A 1 686 ? 26.986 -13.946 -22.912 1.00 94.50 686 LEU A CA 1
ATOM 5526 C C . LEU A 1 686 ? 28.384 -13.484 -22.465 1.00 94.50 686 LEU A C 1
ATOM 5528 O O . LEU A 1 686 ? 28.509 -12.667 -21.554 1.00 94.50 686 LEU A O 1
ATOM 5532 N N . ASP A 1 687 ? 29.425 -14.019 -23.105 1.00 91.81 687 ASP A N 1
ATOM 5533 C CA . ASP A 1 687 ? 30.836 -13.636 -22.906 1.00 91.81 687 ASP A CA 1
ATOM 5534 C C . ASP A 1 687 ? 31.653 -14.026 -24.149 1.00 91.81 687 ASP A C 1
ATOM 5536 O O . ASP A 1 687 ? 32.302 -15.068 -24.187 1.00 91.81 687 ASP A O 1
ATOM 5540 N N . ILE A 1 688 ? 31.542 -13.215 -25.198 1.00 89.69 688 ILE A N 1
ATOM 5541 C CA . ILE A 1 688 ? 32.144 -13.420 -26.528 1.00 89.69 688 ILE A CA 1
ATOM 5542 C C . ILE A 1 688 ? 33.325 -12.475 -26.778 1.00 89.69 688 ILE A C 1
ATOM 5544 O O . ILE A 1 688 ? 33.801 -12.318 -27.903 1.00 89.69 688 ILE A O 1
ATOM 5548 N N . ASN A 1 689 ? 33.772 -11.775 -25.732 1.00 85.94 689 ASN A N 1
ATOM 5549 C CA . ASN A 1 689 ? 34.874 -10.816 -25.754 1.00 85.94 689 ASN A CA 1
ATOM 5550 C C . ASN A 1 689 ? 34.733 -9.696 -26.807 1.00 85.94 689 ASN A C 1
ATOM 5552 O O . ASN A 1 689 ? 35.728 -9.135 -27.274 1.00 85.94 689 ASN A O 1
ATOM 5556 N N . ARG A 1 690 ? 33.493 -9.350 -27.179 1.00 87.38 690 ARG A N 1
ATOM 5557 C CA . ARG A 1 690 ? 33.160 -8.322 -28.179 1.00 87.38 690 ARG A CA 1
ATOM 5558 C C . ARG A 1 690 ? 32.165 -7.323 -27.597 1.00 87.38 690 ARG A C 1
ATOM 5560 O O . ARG A 1 690 ? 30.980 -7.350 -27.918 1.00 87.38 690 ARG A O 1
ATOM 5567 N N . SER A 1 691 ? 32.664 -6.394 -26.782 1.00 85.25 691 SER A N 1
ATOM 5568 C CA . SER A 1 691 ? 31.844 -5.498 -25.949 1.00 85.25 691 SER A CA 1
ATOM 5569 C C . SER A 1 691 ? 30.727 -4.743 -26.687 1.00 85.25 691 SER A C 1
ATOM 5571 O O . SER A 1 691 ? 29.663 -4.506 -26.125 1.00 85.25 691 SER A O 1
ATOM 5573 N N . VAL A 1 692 ? 30.963 -4.318 -27.936 1.00 87.19 692 VAL A N 1
ATOM 5574 C CA . VAL A 1 692 ? 29.953 -3.596 -28.735 1.00 87.19 692 VAL A CA 1
ATOM 5575 C C . VAL A 1 692 ? 28.821 -4.543 -29.136 1.00 87.19 692 VAL A C 1
ATOM 5577 O O . VAL A 1 692 ? 27.660 -4.259 -28.862 1.00 87.19 692 VAL A O 1
ATOM 5580 N N . THR A 1 693 ? 29.175 -5.697 -29.705 1.00 89.00 693 THR A N 1
ATOM 5581 C CA . THR A 1 693 ? 28.243 -6.758 -30.109 1.00 89.00 693 THR A CA 1
ATOM 5582 C C . THR A 1 693 ? 27.428 -7.267 -28.921 1.00 89.00 693 THR A C 1
ATOM 5584 O O . THR A 1 693 ? 26.215 -7.413 -29.023 1.00 89.00 693 THR A O 1
ATOM 5587 N N . GLU A 1 694 ? 28.066 -7.494 -27.772 1.00 91.94 694 GLU A N 1
ATOM 5588 C CA . GLU A 1 694 ? 27.387 -7.958 -26.559 1.00 91.94 694 GLU A CA 1
ATOM 5589 C C . GLU A 1 694 ? 26.334 -6.968 -26.071 1.00 91.94 694 GLU A C 1
ATOM 5591 O O . GLU A 1 694 ? 25.209 -7.358 -25.771 1.00 91.94 694 GLU A O 1
ATOM 5596 N N . ARG A 1 695 ? 26.667 -5.674 -26.033 1.00 90.62 695 ARG A N 1
ATOM 5597 C CA . ARG A 1 695 ? 25.721 -4.638 -25.606 1.00 90.62 695 ARG A CA 1
ATOM 5598 C C . ARG A 1 695 ? 24.550 -4.500 -26.564 1.00 90.62 695 ARG A C 1
ATOM 5600 O O . ARG A 1 695 ? 23.431 -4.330 -26.097 1.00 90.62 695 ARG A O 1
ATOM 5607 N N . GLU A 1 696 ? 24.783 -4.619 -27.868 1.00 91.00 696 GLU A N 1
ATOM 5608 C CA . GLU A 1 696 ? 23.700 -4.637 -28.855 1.00 91.00 696 GLU A CA 1
ATOM 5609 C C . GLU A 1 696 ? 22.772 -5.844 -28.648 1.00 91.00 696 GLU A C 1
ATOM 5611 O O . GLU A 1 696 ? 21.554 -5.690 -28.716 1.00 91.00 696 GLU A O 1
ATOM 5616 N N . LEU A 1 697 ? 23.311 -7.024 -28.320 1.00 92.69 697 LEU A N 1
ATOM 5617 C CA . LEU A 1 697 ? 22.500 -8.196 -27.967 1.00 92.69 697 LEU A CA 1
ATOM 5618 C C . LEU A 1 697 ? 21.728 -7.986 -26.652 1.00 92.69 697 LEU A C 1
ATOM 5620 O O . LEU A 1 697 ? 20.560 -8.359 -26.572 1.00 92.69 697 LEU A O 1
ATOM 5624 N N . VAL A 1 698 ? 22.322 -7.348 -25.640 1.00 93.94 698 VAL A N 1
ATOM 5625 C CA . VAL A 1 698 ? 21.621 -6.991 -24.389 1.00 93.94 698 VAL A CA 1
ATOM 5626 C C . VAL A 1 698 ? 20.497 -5.986 -24.637 1.00 93.94 698 VAL A C 1
ATOM 5628 O O . VAL A 1 698 ? 19.411 -6.114 -24.069 1.00 93.94 698 VAL A O 1
ATOM 5631 N N . ASP A 1 699 ? 20.726 -5.001 -25.501 1.00 91.00 699 ASP A N 1
ATOM 5632 C CA . ASP A 1 699 ? 19.705 -4.022 -25.858 1.00 91.00 699 ASP A CA 1
ATOM 5633 C C . ASP A 1 699 ? 18.559 -4.709 -26.648 1.00 91.00 699 ASP A C 1
ATOM 5635 O O . ASP A 1 699 ? 17.391 -4.479 -26.333 1.00 91.00 699 ASP A O 1
ATOM 5639 N N . GLN A 1 700 ? 18.857 -5.668 -27.544 1.00 93.00 700 GLN A N 1
ATOM 5640 C CA . GLN A 1 700 ? 17.835 -6.517 -28.188 1.00 93.00 700 GLN A CA 1
ATOM 5641 C C . GLN A 1 700 ? 17.064 -7.398 -27.191 1.00 93.00 700 GLN A C 1
ATOM 5643 O O . GLN A 1 700 ? 15.846 -7.533 -27.316 1.00 93.00 700 GLN A O 1
ATOM 5648 N N . LEU A 1 701 ? 17.739 -7.990 -26.195 1.00 92.12 701 LEU A N 1
ATOM 5649 C CA . LEU A 1 701 ? 17.083 -8.768 -25.135 1.00 92.12 701 LEU A CA 1
ATOM 5650 C C . LEU A 1 701 ? 16.031 -7.919 -24.418 1.00 92.12 701 LEU A C 1
ATOM 5652 O O . LEU A 1 701 ? 14.884 -8.348 -24.286 1.00 92.12 701 LEU A O 1
ATOM 5656 N N . LEU A 1 702 ? 16.421 -6.711 -23.998 1.00 86.56 702 LEU A N 1
ATOM 5657 C CA . LEU A 1 702 ? 15.575 -5.764 -23.269 1.00 86.56 702 LEU A CA 1
ATOM 5658 C C . LEU A 1 702 ? 14.363 -5.279 -24.075 1.00 86.56 702 LEU A C 1
ATOM 5660 O O . LEU A 1 702 ? 13.331 -4.976 -23.477 1.00 86.56 702 LEU A O 1
ATOM 5664 N N . GLU A 1 703 ? 14.487 -5.186 -25.398 1.00 84.38 703 GLU A N 1
ATOM 5665 C CA . GLU A 1 703 ? 13.412 -4.765 -26.307 1.00 84.38 703 GLU A CA 1
ATOM 5666 C C . GLU A 1 703 ? 12.526 -5.928 -26.790 1.00 84.38 703 GLU A C 1
ATOM 5668 O O . GLU A 1 703 ? 11.426 -5.688 -27.286 1.00 84.38 703 GLU A O 1
ATOM 5673 N N . GLY A 1 704 ? 12.987 -7.176 -26.648 1.00 84.62 704 GLY A N 1
ATOM 5674 C CA . GLY A 1 704 ? 12.332 -8.378 -27.164 1.00 84.62 704 GLY A CA 1
ATOM 5675 C C . GLY A 1 704 ? 12.072 -9.430 -26.077 1.00 84.62 704 GLY A C 1
ATOM 5676 O O . GLY A 1 704 ? 11.172 -9.208 -25.260 1.00 84.62 704 GLY A O 1
ATOM 5677 N N . PRO A 1 705 ? 12.811 -10.562 -26.043 1.00 74.81 705 PRO A N 1
ATOM 5678 C CA . PRO A 1 705 ? 12.497 -11.720 -25.195 1.00 74.81 705 PRO A CA 1
ATOM 5679 C C . PRO A 1 705 ? 12.268 -11.406 -23.714 1.00 74.81 705 PRO A C 1
ATOM 5681 O O . PRO A 1 705 ? 11.374 -11.973 -23.093 1.00 74.81 705 PRO A O 1
ATOM 5684 N N . VAL A 1 706 ? 13.035 -10.473 -23.144 1.00 73.19 706 VAL A N 1
ATOM 5685 C CA . VAL A 1 706 ? 12.905 -10.095 -21.728 1.00 73.19 706 VAL A CA 1
ATOM 5686 C C . VAL A 1 706 ? 11.579 -9.386 -21.470 1.00 73.19 706 VAL A C 1
ATOM 5688 O O . VAL A 1 706 ? 10.882 -9.686 -20.506 1.00 73.19 706 VAL A O 1
ATOM 5691 N N . SER A 1 707 ? 11.186 -8.471 -22.358 1.00 62.97 707 SER A N 1
ATOM 5692 C CA . SER A 1 707 ? 9.889 -7.789 -22.265 1.00 62.97 707 SER A CA 1
ATOM 5693 C C . SER A 1 707 ? 8.695 -8.734 -22.465 1.00 62.97 707 SER A C 1
ATOM 5695 O O . SER A 1 707 ? 7.583 -8.414 -22.052 1.00 62.97 707 SER A O 1
ATOM 5697 N N . GLN A 1 708 ? 8.938 -9.898 -23.073 1.00 74.62 708 GLN A N 1
ATOM 5698 C CA . GLN A 1 708 ? 7.955 -10.952 -23.320 1.00 74.62 708 GLN A CA 1
ATOM 5699 C C . GLN A 1 708 ? 7.934 -12.024 -22.217 1.00 74.62 708 GLN A C 1
ATOM 5701 O O . GLN A 1 708 ? 7.076 -12.898 -22.268 1.00 74.62 708 GLN A O 1
ATOM 5706 N N . GLY A 1 709 ? 8.840 -11.960 -21.230 1.00 82.56 709 GLY A N 1
ATOM 5707 C CA . GLY A 1 709 ? 8.932 -12.950 -20.151 1.00 82.56 709 GLY A CA 1
ATOM 5708 C C . GLY A 1 709 ? 9.466 -14.316 -20.594 1.00 82.56 709 GLY A C 1
ATOM 5709 O O . GLY A 1 709 ? 9.050 -15.318 -20.038 1.00 82.56 709 GLY A O 1
ATOM 5710 N N . LEU A 1 710 ? 10.344 -14.364 -21.604 1.00 89.88 710 LEU A N 1
ATOM 5711 C CA . LEU A 1 710 ? 10.868 -15.615 -22.184 1.00 89.88 710 LEU A CA 1
ATOM 5712 C C . LEU A 1 710 ? 12.253 -16.031 -21.655 1.00 89.88 710 LEU A C 1
ATOM 5714 O O . LEU A 1 710 ? 12.847 -16.975 -22.172 1.00 89.88 710 LEU A O 1
ATOM 5718 N N . LEU A 1 711 ? 12.832 -15.275 -20.721 1.00 94.25 711 LEU A N 1
ATOM 5719 C CA . LEU A 1 711 ? 14.176 -15.520 -20.198 1.00 94.25 711 LEU A CA 1
ATOM 5720 C C . LEU A 1 711 ? 14.180 -15.377 -18.677 1.00 94.25 711 LEU A C 1
ATOM 5722 O O . LEU A 1 711 ? 13.833 -14.312 -18.169 1.00 94.25 711 LEU A O 1
ATOM 5726 N N . ASP A 1 712 ? 14.641 -16.411 -17.980 1.00 94.31 712 ASP A N 1
ATOM 5727 C CA . ASP A 1 712 ? 14.617 -16.479 -16.518 1.00 94.31 712 ASP A CA 1
ATOM 5728 C C . ASP A 1 712 ? 15.934 -16.022 -15.902 1.00 94.31 712 ASP A C 1
ATOM 5730 O O . ASP A 1 712 ? 15.946 -15.162 -15.020 1.00 94.31 712 ASP A O 1
ATOM 5734 N N . GLU A 1 713 ? 17.060 -16.559 -16.383 1.00 96.69 713 GLU A N 1
ATOM 5735 C CA . GLU A 1 713 ? 18.390 -16.208 -15.879 1.00 96.69 713 GLU A CA 1
ATOM 5736 C C . GLU A 1 713 ? 19.322 -15.752 -17.000 1.00 96.69 713 GLU A C 1
ATOM 5738 O O . GLU A 1 713 ? 19.350 -16.304 -18.103 1.00 96.69 713 GLU A O 1
ATOM 5743 N N . PHE A 1 714 ? 20.120 -14.729 -16.700 1.00 97.62 714 PHE A N 1
ATOM 5744 C CA . PHE A 1 714 ? 21.049 -14.140 -17.655 1.00 97.62 714 PHE A CA 1
ATOM 5745 C C . PHE A 1 714 ? 22.419 -13.912 -17.025 1.00 97.62 714 PHE A C 1
ATOM 5747 O O . PHE A 1 714 ? 22.510 -13.276 -15.983 1.00 97.62 714 PHE A O 1
ATOM 5754 N N . PHE A 1 715 ? 23.490 -14.368 -17.668 1.00 96.94 715 PHE A N 1
ATOM 5755 C CA . PHE A 1 715 ? 24.871 -14.151 -17.240 1.00 96.94 715 PHE A CA 1
ATOM 5756 C C . PHE A 1 715 ? 25.583 -13.293 -18.268 1.00 96.94 715 PHE A C 1
ATOM 5758 O O . PHE A 1 715 ? 25.608 -13.640 -19.447 1.00 96.94 715 PHE A O 1
ATOM 5765 N N . TRP A 1 716 ? 26.196 -12.197 -17.838 1.00 95.25 716 TRP A N 1
ATOM 5766 C CA . TRP A 1 716 ? 26.890 -11.314 -18.768 1.00 95.25 716 TRP A CA 1
ATOM 5767 C C . TRP A 1 716 ? 28.139 -10.700 -18.165 1.00 95.25 716 TRP A C 1
ATOM 5769 O O . TRP A 1 716 ? 28.110 -10.189 -17.048 1.00 95.25 716 TRP A O 1
ATOM 5779 N N . LYS A 1 717 ? 29.234 -10.744 -18.924 1.00 90.19 717 LYS A N 1
ATOM 5780 C CA . LYS A 1 717 ? 30.486 -10.068 -18.598 1.00 90.19 717 LYS A CA 1
ATOM 5781 C C . LYS A 1 717 ? 30.578 -8.763 -19.378 1.00 90.19 717 LYS A C 1
ATOM 5783 O O . LYS A 1 717 ? 31.073 -8.735 -20.500 1.00 90.19 717 LYS A O 1
ATOM 5788 N N . ASP A 1 718 ? 30.098 -7.664 -18.803 1.00 89.38 718 ASP A N 1
ATOM 5789 C CA . ASP A 1 718 ? 30.261 -6.361 -19.453 1.00 89.38 718 ASP A CA 1
ATOM 5790 C C . ASP A 1 718 ? 31.709 -5.874 -19.314 1.00 89.38 718 ASP A C 1
ATOM 5792 O O . ASP A 1 718 ? 32.230 -5.700 -18.208 1.00 89.38 718 ASP A O 1
ATOM 5796 N N . GLN A 1 719 ? 32.365 -5.615 -20.444 1.00 85.25 719 GLN A N 1
ATOM 5797 C CA . GLN A 1 719 ? 33.707 -5.035 -20.477 1.00 85.25 719 GLN A CA 1
ATOM 5798 C C . GLN A 1 719 ? 33.647 -3.533 -20.156 1.00 85.25 719 GLN A C 1
ATOM 5800 O O . GLN A 1 719 ? 33.637 -2.666 -21.044 1.00 85.25 719 GLN A O 1
ATOM 5805 N N . VAL A 1 720 ? 33.578 -3.230 -18.861 1.00 87.19 720 VAL A N 1
ATOM 5806 C CA . VAL A 1 720 ? 33.572 -1.869 -18.313 1.00 87.19 720 VAL A CA 1
ATOM 5807 C C . VAL A 1 720 ? 34.983 -1.280 -18.254 1.00 87.19 720 VAL A C 1
ATOM 5809 O O . VAL A 1 720 ? 35.954 -1.954 -17.914 1.00 87.19 720 VAL A O 1
ATOM 5812 N N . GLU A 1 721 ? 35.103 0.000 -18.594 1.00 84.69 721 GLU A N 1
ATOM 5813 C CA . GLU A 1 721 ? 36.352 0.748 -18.487 1.00 84.69 721 GLU A CA 1
ATOM 5814 C C . GLU A 1 721 ? 36.519 1.257 -17.054 1.00 84.69 721 GLU A C 1
ATOM 5816 O O . GLU A 1 721 ? 35.756 2.103 -16.589 1.00 84.69 721 GLU A O 1
ATOM 5821 N N . MET A 1 722 ? 37.523 0.739 -16.345 1.00 81.38 722 MET A N 1
ATOM 5822 C CA . MET A 1 722 ? 37.884 1.207 -15.008 1.00 81.38 722 MET A CA 1
ATOM 5823 C C . MET A 1 722 ? 39.407 1.203 -14.831 1.00 81.38 722 MET A C 1
ATOM 5825 O O . MET A 1 722 ? 39.973 0.264 -14.256 1.00 81.38 722 MET A O 1
ATOM 5829 N N . PRO A 1 723 ? 40.093 2.269 -15.284 1.00 80.12 723 PRO A N 1
ATOM 5830 C CA . PRO A 1 723 ? 41.554 2.319 -15.320 1.00 80.12 723 PRO A CA 1
ATOM 5831 C C . PRO A 1 723 ? 42.201 2.124 -13.942 1.00 80.12 723 PRO A C 1
ATOM 5833 O O . PRO A 1 723 ? 43.230 1.462 -13.828 1.00 80.12 723 PRO A O 1
ATOM 5836 N N . HIS A 1 724 ? 41.569 2.625 -12.875 1.00 80.00 724 HIS A N 1
ATOM 5837 C CA . HIS A 1 724 ? 42.064 2.494 -11.496 1.00 80.00 724 HIS A CA 1
ATOM 5838 C C . HIS A 1 724 ? 42.029 1.059 -10.953 1.00 80.00 724 HIS A C 1
ATOM 5840 O O . HIS A 1 724 ? 42.710 0.764 -9.974 1.00 80.00 724 HIS A O 1
ATOM 5846 N N . PHE A 1 725 ? 41.259 0.176 -11.591 1.00 74.94 725 PHE A N 1
ATOM 5847 C CA . PHE A 1 725 ? 41.173 -1.251 -11.282 1.00 74.94 725 PHE A CA 1
ATOM 5848 C C . PHE A 1 725 ? 41.901 -2.122 -12.319 1.00 74.94 725 PHE A C 1
ATOM 5850 O O . PHE A 1 725 ? 41.810 -3.345 -12.272 1.00 74.94 725 PHE A O 1
ATOM 5857 N N . GLY A 1 726 ? 42.626 -1.505 -13.263 1.00 76.12 726 GLY A N 1
ATOM 5858 C CA . GLY A 1 726 ? 43.324 -2.215 -14.336 1.00 76.12 726 GLY A CA 1
ATOM 5859 C C . GLY A 1 726 ? 42.389 -2.874 -15.354 1.00 76.12 726 GLY A C 1
ATOM 5860 O O . GLY A 1 726 ? 42.816 -3.787 -16.056 1.00 76.12 726 GLY A O 1
ATOM 5861 N N . LEU A 1 727 ? 41.127 -2.440 -15.431 1.00 80.06 727 LEU A N 1
ATOM 5862 C CA . LEU A 1 727 ? 40.146 -2.978 -16.371 1.00 80.06 727 LEU A CA 1
ATOM 5863 C C . LEU A 1 727 ? 40.036 -2.060 -17.589 1.00 80.06 727 LEU A C 1
ATOM 5865 O O . LEU A 1 727 ? 39.714 -0.876 -17.463 1.00 80.06 727 LEU A O 1
ATOM 5869 N N . SER A 1 728 ? 40.301 -2.615 -18.770 1.00 78.00 728 SER A N 1
ATOM 5870 C CA . SER A 1 728 ? 40.119 -1.940 -20.055 1.00 78.00 728 SER A CA 1
ATOM 5871 C C . SER A 1 728 ? 38.827 -2.409 -20.713 1.00 78.00 728 SER A C 1
ATOM 5873 O O . SER A 1 728 ? 38.658 -3.602 -20.962 1.00 78.00 728 SER A O 1
ATOM 5875 N N . GLY A 1 729 ? 37.948 -1.463 -21.021 1.00 82.25 729 GLY A N 1
ATOM 5876 C CA . GLY A 1 729 ? 36.638 -1.701 -21.611 1.00 82.25 729 GLY A CA 1
ATOM 5877 C C . GLY A 1 729 ? 36.202 -0.512 -22.461 1.00 82.25 729 GLY A C 1
ATOM 5878 O O . GLY A 1 729 ? 36.976 0.415 -22.676 1.00 82.25 729 GLY A O 1
ATOM 5879 N N . SER A 1 730 ? 34.966 -0.534 -22.958 1.00 77.88 730 SER A N 1
ATOM 5880 C CA . SER A 1 730 ? 34.437 0.510 -23.859 1.00 77.88 730 SER A CA 1
ATOM 5881 C C . SER A 1 730 ? 33.199 1.229 -23.316 1.00 77.88 730 SER A C 1
ATOM 5883 O O . SER A 1 730 ? 32.509 1.933 -24.051 1.00 77.88 730 SER A O 1
ATOM 5885 N N . GLY A 1 731 ? 32.822 0.993 -22.059 1.00 82.12 731 GLY A N 1
ATOM 5886 C CA . GLY A 1 731 ? 31.639 1.611 -21.451 1.00 82.12 731 GLY A CA 1
ATOM 5887 C C . GLY A 1 731 ? 31.803 1.824 -19.964 1.00 82.12 731 GLY A C 1
ATOM 5888 O O . GLY A 1 731 ? 32.699 1.256 -19.345 1.00 82.12 731 GLY A O 1
ATOM 5889 N N . SER A 1 732 ? 30.939 2.664 -19.406 1.00 87.62 732 SER A N 1
ATOM 5890 C CA . SER A 1 732 ? 31.041 3.054 -18.005 1.00 87.62 732 SER A CA 1
ATOM 5891 C C . SER A 1 732 ? 30.374 2.024 -17.093 1.00 87.62 732 SER A C 1
ATOM 5893 O O . SER A 1 732 ? 29.400 1.363 -17.472 1.00 87.62 732 SER A O 1
ATOM 5895 N N . LEU A 1 733 ? 30.874 1.908 -15.863 1.00 87.38 733 LEU A N 1
ATOM 5896 C CA . LEU A 1 733 ? 30.295 1.020 -14.858 1.00 87.38 733 LEU A CA 1
ATOM 5897 C C . LEU A 1 733 ? 28.829 1.388 -14.580 1.00 87.38 733 LEU A C 1
ATOM 5899 O O . LEU A 1 733 ? 27.977 0.507 -14.466 1.00 87.38 733 LEU A O 1
ATOM 5903 N N . GLN A 1 734 ? 28.509 2.686 -14.545 1.00 86.31 734 GLN A N 1
ATOM 5904 C CA . GLN A 1 734 ? 27.140 3.168 -14.362 1.00 86.31 734 GLN A CA 1
ATOM 5905 C C . GLN A 1 734 ? 26.180 2.653 -15.448 1.00 86.31 734 GLN A C 1
ATOM 5907 O O . GLN A 1 734 ? 25.052 2.256 -15.145 1.00 86.31 734 GLN A O 1
ATOM 5912 N N . GLN A 1 735 ? 26.614 2.633 -16.711 1.00 88.62 735 GLN A N 1
ATOM 5913 C CA . GLN A 1 735 ? 25.805 2.108 -17.816 1.00 88.62 735 GLN A CA 1
ATOM 5914 C C . GLN A 1 735 ? 25.545 0.607 -17.660 1.00 88.62 735 GLN A C 1
ATOM 5916 O O . GLN A 1 735 ? 24.442 0.141 -17.959 1.00 88.62 735 GLN A O 1
ATOM 5921 N N . SER A 1 736 ? 26.539 -0.131 -17.166 1.00 91.44 736 SER A N 1
ATOM 5922 C CA . SER A 1 736 ? 26.415 -1.559 -16.883 1.00 91.44 736 SER A CA 1
ATOM 5923 C C . SER A 1 736 ? 25.400 -1.827 -15.769 1.00 91.44 736 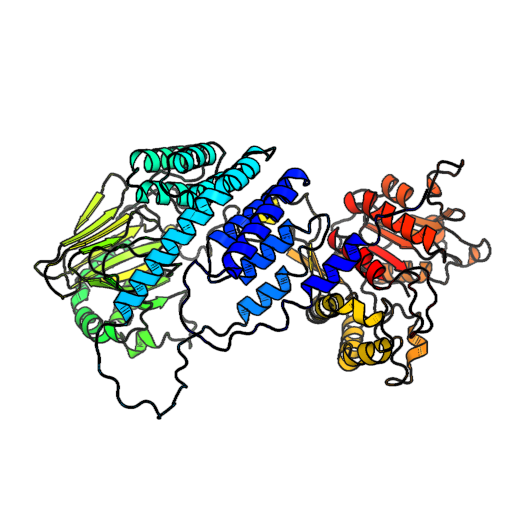SER A C 1
ATOM 5925 O O . SER A 1 736 ? 24.431 -2.558 -15.981 1.00 91.44 736 SER A O 1
ATOM 5927 N N . TYR A 1 737 ? 25.519 -1.127 -14.630 1.00 91.81 737 TYR A N 1
ATOM 5928 C CA . TYR A 1 737 ? 24.533 -1.178 -13.541 1.00 91.81 737 TYR A CA 1
ATOM 5929 C C . TYR A 1 737 ? 23.119 -0.893 -14.031 1.00 91.81 737 TYR A C 1
ATOM 5931 O O . TYR A 1 737 ? 22.183 -1.612 -13.680 1.00 91.81 737 TYR A O 1
ATOM 5939 N N . HIS A 1 738 ? 22.960 0.141 -14.862 1.00 90.06 738 HIS A N 1
ATOM 5940 C CA . HIS A 1 738 ? 21.661 0.474 -15.418 1.00 90.06 738 HIS A CA 1
ATOM 5941 C C . HIS A 1 738 ? 21.095 -0.716 -16.199 1.00 90.06 738 HIS A C 1
ATOM 5943 O O . HIS A 1 738 ? 19.973 -1.123 -15.922 1.00 90.06 738 HIS A O 1
ATOM 5949 N N . ARG A 1 739 ? 21.866 -1.343 -17.098 1.00 93.06 739 ARG A N 1
ATOM 5950 C CA . ARG A 1 739 ? 21.415 -2.521 -17.864 1.00 93.06 739 ARG A CA 1
ATOM 5951 C C . ARG A 1 739 ? 21.064 -3.722 -16.982 1.00 93.06 739 ARG A C 1
ATOM 5953 O O . ARG A 1 739 ? 19.993 -4.294 -17.173 1.00 93.06 739 ARG A O 1
ATOM 5960 N N . PHE A 1 740 ? 21.880 -4.061 -15.986 1.00 95.19 740 PHE A N 1
ATOM 5961 C CA . PHE A 1 740 ? 21.551 -5.142 -15.050 1.00 95.19 740 PHE A CA 1
ATOM 5962 C C . PHE A 1 740 ? 20.256 -4.866 -14.279 1.00 95.19 740 PHE A C 1
ATOM 5964 O O . PHE A 1 740 ? 19.378 -5.725 -14.216 1.00 95.19 740 PHE A O 1
ATOM 5971 N N . LEU A 1 741 ? 20.067 -3.645 -13.775 1.00 92.44 741 LEU A N 1
ATOM 5972 C CA . LEU A 1 741 ? 18.813 -3.249 -13.131 1.00 92.44 741 LEU A CA 1
ATOM 5973 C C . LEU A 1 741 ? 17.631 -3.265 -14.096 1.00 92.44 741 LEU A C 1
ATOM 5975 O O . LEU A 1 741 ? 16.524 -3.645 -13.720 1.00 92.44 741 LEU A O 1
ATOM 5979 N N . ARG A 1 742 ? 17.846 -2.851 -15.349 1.00 91.44 742 ARG A N 1
ATOM 5980 C CA . ARG A 1 742 ? 16.833 -2.902 -16.405 1.00 91.44 742 ARG A CA 1
ATOM 5981 C C . ARG A 1 742 ? 16.344 -4.335 -16.623 1.00 91.44 742 ARG A C 1
ATOM 5983 O O . ARG A 1 742 ? 15.144 -4.470 -16.844 1.00 91.44 742 ARG A O 1
ATOM 5990 N N . LEU A 1 743 ? 17.237 -5.325 -16.575 1.00 94.00 743 LEU A N 1
ATOM 5991 C CA . LEU A 1 743 ? 16.937 -6.755 -16.708 1.00 94.00 743 LEU A CA 1
ATOM 5992 C C . LEU A 1 743 ? 16.233 -7.300 -15.457 1.00 94.00 743 LEU A C 1
ATOM 5994 O O . LEU A 1 743 ? 15.147 -7.863 -15.572 1.00 94.00 743 LEU A O 1
ATOM 5998 N N . ARG A 1 744 ? 16.778 -7.038 -14.259 1.00 94.94 744 ARG A N 1
ATOM 5999 C CA . ARG A 1 744 ? 16.181 -7.480 -12.985 1.00 94.94 744 ARG A CA 1
ATOM 6000 C C . ARG A 1 744 ? 14.778 -6.917 -12.770 1.00 94.94 744 ARG A C 1
ATOM 6002 O O . ARG A 1 744 ? 13.863 -7.643 -12.413 1.00 94.94 744 ARG A O 1
ATOM 6009 N N . ASN A 1 745 ? 14.541 -5.651 -13.104 1.00 87.62 745 ASN A N 1
ATOM 6010 C CA . ASN A 1 745 ? 13.197 -5.063 -13.045 1.00 87.62 745 ASN A CA 1
ATOM 6011 C C . ASN A 1 745 ? 12.202 -5.656 -14.063 1.00 87.62 745 ASN A C 1
ATOM 6013 O O . ASN A 1 745 ? 11.032 -5.294 -14.022 1.00 87.62 745 ASN A O 1
ATOM 6017 N N . HIS A 1 746 ? 12.650 -6.476 -15.019 1.00 87.88 746 HIS A N 1
ATOM 6018 C CA . HIS A 1 746 ? 11.792 -7.208 -15.966 1.00 87.88 746 HIS A CA 1
ATOM 6019 C C . HIS A 1 746 ? 11.639 -8.685 -15.573 1.00 87.88 746 HIS A C 1
ATOM 6021 O O . HIS A 1 746 ? 11.222 -9.496 -16.390 1.00 87.88 746 HIS A O 1
ATOM 6027 N N . GLY A 1 747 ? 11.997 -9.043 -14.336 1.00 91.12 747 GLY A N 1
ATOM 6028 C CA . GLY A 1 747 ? 11.873 -10.407 -13.825 1.00 91.12 747 GLY A CA 1
ATOM 6029 C C . GLY A 1 747 ? 13.065 -11.317 -14.132 1.00 91.12 747 GLY A C 1
ATOM 6030 O O . GLY A 1 747 ? 13.088 -12.435 -13.639 1.00 91.12 747 GLY A O 1
ATOM 6031 N N . VAL A 1 748 ? 14.076 -10.845 -14.873 1.00 95.12 748 VAL A N 1
ATOM 6032 C CA . VAL A 1 748 ? 15.246 -11.660 -15.241 1.00 95.12 748 VAL A CA 1
ATOM 6033 C C . VAL A 1 748 ? 16.270 -11.658 -14.116 1.00 95.12 748 VAL A C 1
ATOM 6035 O O . VAL A 1 748 ? 16.798 -10.602 -13.748 1.00 95.12 748 VAL A O 1
ATOM 6038 N N . ARG A 1 749 ? 16.644 -12.836 -13.623 1.00 96.56 749 ARG A N 1
ATOM 6039 C CA . ARG A 1 749 ? 17.755 -13.026 -12.684 1.00 96.56 749 ARG A CA 1
ATOM 6040 C C . ARG A 1 749 ? 19.083 -12.810 -13.411 1.00 96.56 749 ARG A C 1
ATOM 6042 O O . ARG A 1 749 ? 19.717 -13.730 -13.915 1.00 96.56 749 ARG A O 1
ATOM 6049 N N . ALA A 1 750 ? 19.455 -11.538 -13.542 1.00 97.44 750 ALA A N 1
ATOM 6050 C CA . ALA A 1 750 ? 20.658 -11.121 -14.247 1.00 97.44 750 ALA A CA 1
ATOM 6051 C C . ALA A 1 750 ? 21.874 -11.091 -13.305 1.00 97.44 750 ALA A C 1
ATOM 6053 O O . ALA A 1 750 ? 21.899 -10.337 -12.323 1.00 97.44 750 ALA A O 1
ATOM 6054 N N . HIS A 1 751 ? 22.878 -11.886 -13.653 1.00 97.12 751 HIS A N 1
ATOM 6055 C CA . HIS A 1 751 ? 24.125 -12.141 -12.948 1.00 97.12 751 HIS A CA 1
ATOM 6056 C C . HIS A 1 751 ? 25.297 -11.515 -13.704 1.00 97.12 751 HIS A C 1
ATOM 6058 O O . HIS A 1 751 ? 25.455 -11.725 -14.911 1.00 97.12 751 HIS A O 1
ATOM 6064 N N . SER A 1 752 ? 26.154 -10.778 -12.999 1.00 94.06 752 SER A N 1
ATOM 6065 C CA . SER A 1 752 ? 27.388 -10.291 -13.614 1.00 94.06 752 SER A CA 1
ATOM 6066 C C . SER A 1 752 ? 28.444 -11.389 -13.618 1.00 94.06 752 SER A C 1
ATOM 6068 O O . SER A 1 752 ? 28.829 -11.882 -12.556 1.00 94.06 752 SER A O 1
ATOM 6070 N N . TRP A 1 753 ? 28.876 -11.789 -14.810 1.00 92.31 753 TRP A N 1
ATOM 6071 C CA . TRP A 1 753 ? 29.796 -12.899 -15.036 1.00 92.31 753 TRP A CA 1
ATOM 6072 C C . TRP A 1 753 ? 31.265 -12.438 -14.927 1.00 92.31 753 TRP A C 1
ATOM 6074 O O . TRP A 1 753 ? 31.593 -11.379 -15.467 1.00 92.31 753 TRP A O 1
ATOM 6084 N N . PRO A 1 754 ? 32.143 -13.196 -14.237 1.00 85.25 754 PRO A N 1
ATOM 6085 C CA . PRO A 1 754 ? 33.525 -12.788 -13.964 1.00 85.25 754 PRO A CA 1
ATOM 6086 C C . PRO A 1 754 ? 34.488 -12.855 -15.160 1.00 85.25 754 PRO A C 1
ATOM 6088 O O . PRO A 1 754 ? 34.332 -13.699 -16.073 1.00 85.25 754 PRO A O 1
#

Secondary structure (DSSP, 8-state):
----SSHHHHHHHHHHHHHHSS----------TT-HHHHHHHHHHHHHHHHHHHH--HHHHHHHHHHHHHHHH-TT-HHHHHHHHHHHHS-SSS-SHHHHHHHHHHHHH-------TT---TT-------SHHHHHHHHHHHHHHHHHHHHHHHHHHHHHHHHHT-SS--HHHHHHHHHHHTTSHHHHHHHHHHHTS---HHHHHHHHHHHHHTT-HHHHHHHHHHHHHTTS-S-SSB--SB--TT--S--SS--TTT-THHHHHHHHHHHTHHHHHHHHHHHGGGS-EE-SSPPPPTT-EEEES--SSS-TTEEEEEEEEEEEEEESS---TT---HHHHHH-HHHHHHHHHHHHHHTPPEEEEEEEEEEEEEEEEEEE--SBSSEEEEEEEEE--TT-EEEEEETTTTEEEE--TT-EEEEETTB-EEEEEE-SSSPPEEEEEEEEE-GGGTT--SPP--S--TTSHHHHHTTSSTTPPEEE--HHHHHHHTTGGGGGSTTHHHHHHHHS-HHHHHHHHHHHHSS-GGG--TTT-EEEE-TTT--EEEE----TTSS-TTTT-TTT-TTGGGGTT--TT-----GGGS-S-S-EEEEEEEEESTTTHHHHHHHHHHHTT---SEEEEEEE-STTGGGS-HHHHHHEEEESS--S-STTS--GGG-HHHHHHHH--TTSEEEEEE--S-HHHHHHHHHHHHHTTTTTT--SEEEE---B-BGGGTB--SB-HHHHHHHHHHHHTTT-EEEE--

Organism: NCBI:txid2562237

Foldseek 3Di:
DDDDPPPPVVVVVVVVVVPPPPDDDPDPDDDFPPPVVNVVVLVVLLVLLVVLLVDHDQVLLVLNLVLVLVVLPDVPPVVVSVVSSVSSNDDDDDDDFLVVVVVVVVVVVDDDPDDPPPPPPVPDDDDDDDDDPPVVVVVVVVRVVVSLVVSCVSCVVSLVSSQVPRPDRELQSLLSSLVSVQPDPSSVVSLVVSLVRLHALVSLQSSLVSCVVNVNPVVSQVSLVSCCVSVNDVHSFQRANFEFPPPNDADFFDDVVQPPLFVVLQVLCLVCVVQQLVLCVVQVVVAPKPQLDDADDAPDKDWDACSVVFPGTWIKHGGKIKGWQDAAFDQDVPRPPCSCVPRRVRVNVSVCVSCVVSLWGWGGKMKMWGWDQKMKIAWGAYNYFFKKKKKAWSDAPPQKWKKKFFPDVGDIDIDDHSGIGIGGRSTTMMMMMHGPDGGIGIIMMIMTGRPVCRPVDDRDPPQDDPPDPSNVVVVDPPWFWAKFAALLLSVQLVPVVVLQDLCNLVVLCVSCDPVNLVLLLVQLVDPCVVPDDSNAWIWTQGPVVRDIHTWGHCHDLLARSLASNCVPDVVHPVRRQPPSNTDDDAPVPADPFDAEEEEEEACQACVHDPVCVQVVRVVRVDHHQAYEYEPYDPPHLVVQPPNHNVRYDYDYAADLDCVPVNDLSSHRLSVLLVPFDLRHAYEYEDDNVPQVRRVSSLVSNLVPCLLVNRYAEYEYAHQADRVSSVGHHDHHSSVVVVSQSSSVSSNHSYGYHD